Protein 7ASG (pdb70)

Nearest PDB structures (foldseek):
  7asc-assembly1_A  TM=9.743E-01  e=0.000E+00  Homo sapiens
  5nv6-assembly1_A  TM=9.072E-01  e=0.000E+00  Homo sapiens
  5yjh-assembly1_A-2  TM=9.521E-01  e=2.571E-78  Homo sapiens
  2vxp-assembly2_B  TM=9.789E-01  e=1.132E-21  Homo sapiens
  2ltc-assembly1_A  TM=9.480E-01  e=9.499E-22  Homo sapiens

Solvent-accessible surface area: 28457 Å² total; per-residue (Å²): 80,54,93,13,3,5,11,56,8,107,81,54,108,49,61,21,51,39,120,54,105,147,208,56,66,208,111,8,14,59,101,67,28,74,53,48,147,80,33,18,65,35,82,90,139,48,138,83,103,180,23,4,62,30,73,71,126,105,32,31,0,20,72,6,0,28,102,12,37,0,67,27,0,26,118,64,0,59,151,24,157,131,0,73,91,65,2,72,17,140,50,51,14,0,0,0,0,0,8,49,109,7,14,92,84,37,68,77,133,18,91,95,53,13,89,93,72,78,79,99,54,13,38,31,17,0,45,4,0,1,2,48,123,112,2,33,21,112,81,2,140,82,43,50,67,1,62,3,43,44,140,117,21,74,0,24,0,9,62,22,145,73,46,20,12,0,0,9,7,2,11,18,23,56,36,34,22,78,10,87,16,8,0,0,0,12,0,33,113,15,10,56,54,25,107,46,24,0,4,77,12,0,88,108,65,104,37,0,90,46,2,64,64,6,2,66,81,19,39,7,47,100,57,0,86,28,156,38,54,32,0,4,1,0,0,7,30,110,0,4,152,121,32,95,74,152,24,20,100,58,0,46,68,24,107,115,2,6,90,37,0,4,25,4,1,1,8,147,46,2,14,0,7,20,6,12,18,55,64,84,64,26,117,5,62,35,42,49,75,4,83,1,9,22,52,22,102,106,7,12,4,84,66,118,54,14,15,72,68,72,36,36,43,0,72,6,5,0,0,0,27,0,42,57,18,21,30,3,52,4,0,51,4,6,67,60,13,0,37,177,30,101,1,33,45,1,2,77,7,0,105,96,1,66,5,3,118,48,1,48,32,69,75,127,4,0,0,0,0,3,42,50,88,54,24,166,129,49,81,43,93,66,51,75,134,2,84,74,40,11,66,2,2,0,0,94,89,43,35,31,16,150,173,15,136,99,53,28,81,6,68,0,43,30,66,60,142,0,40,0,12,58,40,228,138,34,24,0,0,1,7,0,5,42,46,46,166,40,84,139,2,48,28,2,2,2,0,8,0,49,70,46,1,67,20,21,151,11,22,0,2,74,28,1,126,71,45,141,95,0,65,52,5,27,59,14,2,109,78,16,59,8,21,99,50,0,70,162,170,25,82,30,0,3,1,0,2,9,20,118,0,8,151,60,40,46,114,169,66,95,61,109,25,125,95,62,60,139,38,20,9,42,41,5,62,7,6,4,0,54,84,6,6,0,10,18,14,8,40,89,104,43,132,2,94,3,60,62,29,49,84,0,36,0,6,58,129,149,143,67,5,20,0,10,179,26,72,13,64,69,60,18,42,11,0,74,2,0,0,0,1,0,0,66,64,24,16,128,84,46,115,166

Structure (mmCIF, N/CA/C/O backbone):
data_7ASG
#
_entry.id   7ASG
#
_cell.length_a   78.060
_cell.length_b   98.490
_cell.length_c   207.840
_cell.angle_alpha   90.000
_cell.angle_beta   90.000
_cell.angle_gamma   90.000
#
_symmetry.space_group_name_H-M   'C 2 2 21'
#
loop_
_entity.id
_entity.type
_entity.pdbx_description
1 polymer 'Transforming growth factor-beta-induced protein ig-h3'
2 water water
#
loop_
_atom_site.group_PDB
_atom_site.id
_atom_site.type_symbol
_atom_site.label_atom_id
_atom_site.label_alt_id
_atom_site.label_comp_id
_atom_site.label_asym_id
_atom_site.label_entity_id
_atom_site.label_seq_id
_atom_site.pdbx_PDB_ins_code
_atom_site.Cartn_x
_atom_site.Cartn_y
_atom_site.Cartn_z
_atom_site.occupancy
_atom_site.B_iso_or_equiv
_atom_site.auth_seq_id
_atom_site.auth_comp_id
_atom_site.auth_asym_id
_atom_site.auth_atom_id
_atom_site.pdbx_PDB_model_num
ATOM 1 N N . PRO A 1 2 ? -3.16989 88.12274 25.50905 1.000 77.01652 46 PRO A N 1
ATOM 2 C CA . PRO A 1 2 ? -4.09325 86.98988 25.31137 1.000 78.93851 46 PRO A CA 1
ATOM 3 C C . PRO A 1 2 ? -3.38497 85.69469 24.92225 1.000 78.14292 46 PRO A C 1
ATOM 4 O O . PRO A 1 2 ? -2.57821 85.66829 23.97865 1.000 76.73308 46 PRO A O 1
ATOM 15 N N . ASN A 1 3 ? -3.70905 84.62720 25.65550 1.000 100.11626 47 ASN A N 1
ATOM 16 C CA . ASN A 1 3 ? -3.15484 83.29091 25.43770 1.000 92.80465 47 ASN A CA 1
ATOM 17 C C . ASN A 1 3 ? -1.63157 83.32389 25.61485 1.000 91.81714 47 ASN A C 1
ATOM 18 O O . ASN A 1 3 ? -0.83529 83.06839 24.70542 1.000 82.43073 47 ASN A O 1
ATOM 29 N N . VAL A 1 4 ? -1.30871 83.55013 26.88980 1.000 126.71244 48 VAL A N 1
ATOM 30 C CA . VAL A 1 4 ? -0.08068 84.14976 27.40049 1.000 128.71112 48 VAL A CA 1
ATOM 31 C C . VAL A 1 4 ? 0.66444 83.05871 28.15392 1.000 115.58037 48 VAL A C 1
ATOM 32 O O . VAL A 1 4 ? 0.08375 82.47629 29.07486 1.000 111.07956 48 VAL A O 1
ATOM 45 N N . CYS A 1 5 ? 1.88205 82.68669 27.73799 1.000 108.84375 49 CYS A N 1
ATOM 46 C CA . CYS A 1 5 ? 2.59619 81.66356 28.50864 1.000 96.77550 49 CYS A CA 1
ATOM 47 C C . CYS A 1 5 ? 4.08300 81.99190 28.64984 1.000 89.30337 49 CYS A C 1
ATOM 48 O O . CYS A 1 5 ? 4.66468 82.75823 27.87109 1.000 91.02523 49 CYS A O 1
ATOM 55 N N . ALA A 1 6 ? 4.68828 81.37150 29.66512 1.000 79.39787 50 ALA A N 1
ATOM 56 C CA . ALA A 1 6 ? 6.00590 81.72876 30.17081 1.000 76.94705 50 ALA A CA 1
ATOM 57 C C . ALA A 1 6 ? 7.01471 80.60407 29.94822 1.000 75.44758 50 ALA A C 1
ATOM 58 O O . ALA A 1 6 ? 6.67586 79.41668 29.97501 1.000 73.50541 50 ALA A O 1
ATOM 65 N N . VAL A 1 7 ? 8.26030 81.01450 29.71874 1.000 86.37627 51 VAL A N 1
ATOM 66 C CA . VAL A 1 7 ? 9.41371 80.13874 29.54205 1.000 90.00850 51 VAL A CA 1
ATOM 67 C C . VAL A 1 7 ? 10.41713 80.57349 30.60059 1.000 89.97794 51 VAL A C 1
ATOM 68 O O . VAL A 1 7 ? 10.82483 81.73916 30.60349 1.000 95.07045 51 VAL A O 1
ATOM 81 N N . GLN A 1 8 ? 10.83643 79.63587 31.46928 1.000 80.49432 52 GLN A N 1
ATOM 82 C CA . GLN A 1 8 ? 11.87767 79.90454 32.46294 1.000 79.86935 52 GLN A CA 1
ATOM 83 C C . GLN A 1 8 ? 13.11214 79.08330 32.09497 1.000 83.52910 52 GLN A C 1
ATOM 84 O O . GLN A 1 8 ? 13.11086 77.85522 32.22237 1.000 78.70250 52 GLN A O 1
ATOM 98 N N . LYS A 1 9 ? 14.16593 79.77754 31.67203 1.000 94.80665 53 LYS A N 1
ATOM 99 C CA . LYS A 1 9 ? 15.43728 79.18932 31.26977 1.000 98.75559 53 LYS A CA 1
ATOM 100 C C . LYS A 1 9 ? 16.47123 79.48779 32.35015 1.000 95.24680 53 LYS A C 1
ATOM 101 O O . LYS A 1 9 ? 16.65506 80.64688 32.73411 1.000 98.29257 53 LYS A O 1
ATOM 120 N N . VAL A 1 10 ? 17.13802 78.44836 32.84872 1.000 85.50537 54 VAL A N 1
ATOM 121 C CA . VAL A 1 10 ? 18.36571 78.65499 33.60900 1.000 84.54661 54 VAL A CA 1
ATOM 122 C C . VAL A 1 10 ? 19.38270 79.11837 32.56876 1.000 86.93307 54 VAL A C 1
ATOM 123 O O . VAL A 1 10 ? 19.11754 78.96411 31.38588 1.000 91.63711 54 VAL A O 1
ATOM 136 N N . ILE A 1 11 ? 20.42822 79.85941 32.94474 1.000 84.96461 55 ILE A N 1
ATOM 137 C CA . ILE A 1 11 ? 21.30354 80.42881 31.89808 1.000 92.09777 55 ILE A CA 1
ATOM 138 C C . ILE A 1 11 ? 22.50864 79.50035 31.69292 1.000 97.64993 55 ILE A C 1
ATOM 139 O O . ILE A 1 11 ? 23.06143 78.97797 32.66729 1.000 94.47988 55 ILE A O 1
ATOM 155 N N . GLY A 1 12 ? 22.90884 79.27661 30.41562 1.000 108.86591 56 GLY A N 1
ATOM 156 C CA . GLY A 1 12 ? 24.04592 78.43603 30.03470 1.000 113.83987 56 GLY A CA 1
ATOM 157 C C . GLY A 1 12 ? 23.70534 77.14477 29.29219 1.000 117.31398 56 GLY A C 1
ATOM 158 O O . GLY A 1 12 ? 24.60804 76.53255 28.69887 1.000 114.17092 56 GLY A O 1
ATOM 162 N N . THR A 1 13 ? 22.42064 76.79815 29.19484 1.000 127.64457 57 THR A N 1
ATOM 163 C CA . THR A 1 13 ? 21.83155 75.44279 29.13520 1.000 127.83788 57 THR A CA 1
ATOM 164 C C . THR A 1 13 ? 20.92678 75.31478 27.89208 1.000 122.73334 57 THR A C 1
ATOM 165 O O . THR A 1 13 ? 20.65029 76.31634 27.22855 1.000 123.69937 57 THR A O 1
ATOM 176 N N . ASN A 1 14 ? 20.12310 74.21359 27.88034 1.000 116.52139 58 ASN A N 1
ATOM 177 C CA . ASN A 1 14 ? 18.75750 74.22758 27.30384 1.000 111.22163 58 ASN A CA 1
ATOM 178 C C . ASN A 1 14 ? 17.81446 73.45469 28.24111 1.000 100.87323 58 ASN A C 1
ATOM 179 O O . ASN A 1 14 ? 17.21522 72.44156 27.85572 1.000 103.07671 58 ASN A O 1
ATOM 190 N N . ARG A 1 15 ? 17.69129 73.96971 29.46854 1.000 87.03628 59 ARG A N 1
ATOM 191 C CA . ARG A 1 15 ? 16.85536 73.44509 30.54286 1.000 79.00429 59 ARG A CA 1
ATOM 192 C C . ARG A 1 15 ? 15.80004 74.50909 30.72384 1.000 73.98760 59 ARG A C 1
ATOM 193 O O . ARG A 1 15 ? 16.11981 75.62314 31.15046 1.000 75.71515 59 ARG A O 1
ATOM 214 N N . LYS A 1 16 ? 14.56644 74.17051 30.40444 1.000 71.32596 60 LYS A N 1
ATOM 215 C CA . LYS A 1 16 ? 13.50981 75.15235 30.29120 1.000 71.49235 60 LYS A CA 1
ATOM 216 C C . LYS A 1 16 ? 12.29764 74.59206 30.99952 1.000 69.65983 60 LYS A C 1
ATOM 217 O O . LYS A 1 16 ? 12.08185 73.37808 30.98806 1.000 68.50318 60 LYS A O 1
ATOM 236 N N . TYR A 1 17 ? 11.53692 75.47675 31.63402 1.000 69.69595 61 TYR A N 1
ATOM 237 C CA . TYR A 1 17 ? 10.29559 75.12196 32.30987 1.000 68.39298 61 TYR A CA 1
ATOM 238 C C . TYR A 1 17 ? 9.19685 75.97476 31.69464 1.000 69.20675 61 TYR A C 1
ATOM 239 O O . TYR A 1 17 ? 9.12122 77.19105 31.93072 1.000 70.35597 61 TYR A O 1
ATOM 257 N N . PHE A 1 18 ? 8.37347 75.32228 30.88220 1.000 68.50000 62 PHE A N 1
ATOM 258 C CA . PHE A 1 18 ? 7.25966 75.94530 30.19128 1.000 69.13861 62 PHE A CA 1
ATOM 259 C C . PHE A 1 18 ? 6.03650 75.82599 31.08136 1.000 73.00839 62 PHE A C 1
ATOM 260 O O . PHE A 1 18 ? 5.62980 74.71342 31.43468 1.000 77.44921 62 PHE A O 1
ATOM 277 N N . THR A 1 19 ? 5.47326 76.96889 31.44633 1.000 69.38283 63 THR A N 1
ATOM 278 C CA . THR A 1 19 ? 4.39676 77.04390 32.41441 1.000 69.53657 63 THR A CA 1
ATOM 279 C C . THR A 1 19 ? 3.29113 77.96749 31.92012 1.000 80.26852 63 THR A C 1
ATOM 280 O O . THR A 1 19 ? 3.51115 78.85756 31.09179 1.000 71.85141 63 THR A O 1
ATOM 291 N N . ASN A 1 20 ? 2.09548 77.73786 32.46192 1.000 130.92436 64 ASN A N 1
ATOM 292 C CA . ASN A 1 20 ? 1.13500 78.81378 32.66545 1.000 143.63651 64 ASN A CA 1
ATOM 293 C C . ASN A 1 20 ? 1.85000 79.96394 33.36810 1.000 142.49532 64 ASN A C 1
ATOM 294 O O . ASN A 1 20 ? 2.56911 79.73697 34.33820 1.000 151.73451 64 ASN A O 1
ATOM 305 N N . CYS A 1 21 ? 1.65890 81.19863 32.89594 1.000 101.72404 65 CYS A N 1
ATOM 306 C CA . CYS A 1 21 ? 2.26985 82.34337 33.57971 1.000 94.45721 65 CYS A CA 1
ATOM 307 C C . CYS A 1 21 ? 1.80458 82.39792 35.03765 1.000 103.45087 65 CYS A C 1
ATOM 308 O O . CYS A 1 21 ? 0.60096 82.38449 35.32018 1.000 100.44676 65 CYS A O 1
ATOM 316 N N . LYS A 1 22 ? 2.77065 82.39420 35.95166 1.000 121.37886 66 LYS A N 1
ATOM 317 C CA . LYS A 1 22 ? 2.56588 82.39490 37.39346 1.000 127.06682 66 LYS A CA 1
ATOM 318 C C . LYS A 1 22 ? 2.94327 83.76512 37.94162 1.000 131.06218 66 LYS A C 1
ATOM 319 O O . LYS A 1 22 ? 3.49324 84.60765 37.22056 1.000 131.79396 66 LYS A O 1
ATOM 338 N N . GLN A 1 23 ? 2.63608 83.97937 39.22775 1.000 133.54771 67 GLN A N 1
ATOM 339 C CA . GLN A 1 23 ? 2.93287 85.24470 39.88901 1.000 136.22321 67 GLN A CA 1
ATOM 340 C C . GLN A 1 23 ? 4.17995 85.20495 40.76804 1.000 143.44135 67 GLN A C 1
ATOM 341 O O . GLN A 1 23 ? 4.67469 86.27746 41.14081 1.000 137.68906 67 GLN A O 1
ATOM 355 N N . TRP A 1 24 ? 4.69815 84.01703 41.10685 1.000 163.99975 68 TRP A N 1
ATOM 356 C CA . TRP A 1 24 ? 5.95664 83.88277 41.84010 1.000 170.81670 68 TRP A CA 1
ATOM 357 C C . TRP A 1 24 ? 6.81421 82.82606 41.16376 1.000 164.49753 68 TRP A C 1
ATOM 358 O O . TRP A 1 24 ? 6.41668 81.65660 41.08787 1.000 169.76312 68 TRP A O 1
ATOM 379 N N . TYR A 1 25 ? 7.98654 83.24058 40.69251 1.000 140.65773 69 TYR A N 1
ATOM 380 C CA . TYR A 1 25 ? 8.93999 82.36584 40.03497 1.000 129.30834 69 TYR A CA 1
ATOM 381 C C . TYR A 1 25 ? 10.19007 82.23313 40.88950 1.000 131.33373 69 TYR A C 1
ATOM 382 O O . TYR A 1 25 ? 10.72054 83.23882 41.37970 1.000 134.43998 69 TYR A O 1
ATOM 400 N N . GLN A 1 26 ? 10.63021 80.98853 41.07769 1.000 128.58767 70 GLN A N 1
ATOM 401 C CA . GLN A 1 26 ? 11.92414 80.64474 41.65321 1.000 125.73861 70 GLN A CA 1
ATOM 402 C C . GLN A 1 26 ? 13.03030 81.49470 41.05381 1.000 124.14397 70 GLN A C 1
ATOM 403 O O . GLN A 1 26 ? 13.20528 81.53367 39.83300 1.000 124.34070 70 GLN A O 1
ATOM 417 N N . ARG A 1 27 ? 13.76225 82.20248 41.91187 1.000 117.96149 71 ARG A N 1
ATOM 418 C CA . ARG A 1 27 ? 14.83010 83.05795 41.40932 1.000 113.60586 71 ARG A CA 1
ATOM 419 C C . ARG A 1 27 ? 15.96197 82.22230 40.82274 1.000 109.63817 71 ARG A C 1
ATOM 420 O O . ARG A 1 27 ? 16.48019 82.53678 39.74380 1.000 104.40047 71 ARG A O 1
ATOM 441 N N . LYS A 1 28 ? 16.32491 81.13796 41.50392 1.000 108.77880 72 LYS A N 1
ATOM 442 C CA . LYS A 1 28 ? 17.42057 80.25158 41.13984 1.000 99.57081 72 LYS A CA 1
ATOM 443 C C . LYS A 1 28 ? 16.87454 78.83976 41.03224 1.000 86.16245 72 LYS A C 1
ATOM 444 O O . LYS A 1 28 ? 16.05668 78.44461 41.86214 1.000 82.55790 72 LYS A O 1
ATOM 463 N N . ILE A 1 29 ? 17.33999 78.06667 40.04872 1.000 80.09029 73 ILE A N 1
ATOM 464 C CA . ILE A 1 29 ? 16.97707 76.64865 39.92268 1.000 74.28120 73 ILE A CA 1
ATOM 465 C C . ILE A 1 29 ? 18.25763 75.84394 40.08712 1.000 73.76853 73 ILE A C 1
ATOM 466 O O . ILE A 1 29 ? 19.14260 75.89448 39.22316 1.000 76.53621 73 ILE A O 1
ATOM 482 N N . CYS A 1 30 ? 18.32971 75.06349 41.16949 1.000 73.47926 74 CYS A N 1
ATOM 483 C CA . CYS A 1 30 ? 19.52528 74.32048 41.54954 1.000 71.34489 74 CYS A CA 1
ATOM 484 C C . CYS A 1 30 ? 20.72978 75.25724 41.62360 1.000 73.20137 74 CYS A C 1
ATOM 485 O O . CYS A 1 30 ? 21.80761 74.97151 41.09279 1.000 73.93324 74 CYS A O 1
ATOM 492 N N . GLY A 1 31 ? 20.51964 76.41067 42.26918 1.000 78.03090 75 GLY A N 1
ATOM 493 C CA . GLY A 1 31 ? 21.58055 77.37797 42.49669 1.000 78.91882 75 GLY A CA 1
ATOM 494 C C . GLY A 1 31 ? 22.05625 78.12881 41.27453 1.000 79.56173 75 GLY A C 1
ATOM 495 O O . GLY A 1 31 ? 23.09834 78.78718 41.35016 1.000 80.57975 75 GLY A O 1
ATOM 499 N N . LYS A 1 32 ? 21.33178 78.05288 40.15370 1.000 77.02300 76 LYS A N 1
ATOM 500 C CA . LYS A 1 32 ? 21.70240 78.72044 38.91033 1.000 78.52740 76 LYS A CA 1
ATOM 501 C C . LYS A 1 32 ? 20.59313 79.69251 38.54335 1.000 78.91190 76 LYS A C 1
ATOM 502 O O . LYS A 1 32 ? 19.42642 79.30847 38.47334 1.000 77.32061 76 LYS A O 1
ATOM 521 N N . SER A 1 33 ? 20.94674 80.95361 38.34733 1.000 81.34102 77 SER A N 1
ATOM 522 C CA . SER A 1 33 ? 19.92309 81.96876 38.16700 1.000 82.66650 77 SER A CA 1
ATOM 523 C C . SER A 1 33 ? 19.26409 81.80154 36.80863 1.000 81.56401 77 SER A C 1
ATOM 524 O O . SER A 1 33 ? 19.84895 81.23996 35.87572 1.000 81.55800 77 SER A O 1
ATOM 532 N N . THR A 1 34 ? 18.03159 82.29639 36.72035 1.000 81.39230 78 THR A N 1
ATOM 533 C CA . THR A 1 34 ? 17.17025 82.09861 35.56641 1.000 80.76706 78 THR A CA 1
ATOM 534 C C . THR A 1 34 ? 16.80990 83.41775 34.90489 1.000 84.20990 78 THR A C 1
ATOM 535 O O . THR A 1 34 ? 16.85400 84.48952 35.51472 1.000 86.17344 78 THR A O 1
ATOM 546 N N . VAL A 1 35 ? 16.43579 83.30242 33.63831 1.000 89.41995 79 VAL A N 1
ATOM 547 C CA . VAL A 1 35 ? 15.81397 84.36536 32.86741 1.000 94.98166 79 VAL A CA 1
ATOM 548 C C . VAL A 1 35 ? 14.44243 83.84652 32.46250 1.000 95.09742 79 VAL A C 1
ATOM 549 O O . VAL A 1 35 ? 14.27500 82.65091 32.19186 1.000 97.80395 79 VAL A O 1
ATOM 562 N N . ILE A 1 36 ? 13.47618 84.75420 32.39818 1.000 87.18349 80 ILE A N 1
ATOM 563 C CA . ILE A 1 36 ? 12.10888 84.41313 32.05895 1.000 83.28839 80 ILE A CA 1
ATOM 564 C C . ILE A 1 36 ? 11.77448 85.11520 30.74765 1.000 85.27603 80 ILE A C 1
ATOM 565 O O . ILE A 1 36 ? 12.18172 86.25245 30.50269 1.000 88.10875 80 ILE A O 1
ATOM 581 N N . SER A 1 37 ? 10.95960 84.42584 29.94019 1.000 90.48221 81 SER A N 1
ATOM 582 C CA . SER A 1 37 ? 10.69382 84.70429 28.54845 1.000 92.25463 81 SER A CA 1
ATOM 583 C C . SER A 1 37 ? 9.20522 84.48092 28.36607 1.000 84.34084 81 SER A C 1
ATOM 584 O O . SER A 1 37 ? 8.53973 83.96447 29.27033 1.000 82.30704 81 SER A O 1
ATOM 592 N N . TYR A 1 38 ? 8.66872 84.88651 27.21179 1.000 86.11859 82 TYR A N 1
ATOM 593 C CA . TYR A 1 38 ? 7.24653 84.71623 26.93597 1.000 87.06202 82 TYR A CA 1
ATOM 594 C C . TYR A 1 38 ? 7.03626 84.15961 25.53844 1.000 93.31167 82 TYR A C 1
ATOM 595 O O . TYR A 1 38 ? 7.67029 84.59757 24.57343 1.000 95.75501 82 TYR A O 1
ATOM 613 N N . GLU A 1 39 ? 6.18519 83.14403 25.47383 1.000 100.64557 83 GLU A N 1
ATOM 614 C CA . GLU A 1 39 ? 5.80136 82.40393 24.28803 1.000 100.22513 83 GLU A CA 1
ATOM 615 C C . GLU A 1 39 ? 4.29284 82.48117 24.25188 1.000 96.94984 83 GLU A C 1
ATOM 616 O O . GLU A 1 39 ? 3.68097 82.82776 25.26709 1.000 95.07465 83 GLU A O 1
ATOM 628 N N . CYS A 1 40 ? 3.68592 82.11562 23.11374 1.000 93.41000 84 CYS A N 1
ATOM 629 C CA . CYS A 1 40 ? 2.24306 81.91429 23.13602 1.000 90.63185 84 CYS A CA 1
ATOM 630 C C . CYS A 1 40 ? 1.94485 80.47663 23.52678 1.000 86.87501 84 CYS A C 1
ATOM 631 O O . CYS A 1 40 ? 2.63938 79.53361 23.12627 1.000 96.49744 84 CYS A O 1
ATOM 638 N N . CYS A 1 41 ? 0.85739 80.33396 24.26728 1.000 85.59591 85 CYS A N 1
ATOM 639 C CA . CYS A 1 41 ? 0.45944 79.07986 24.84401 1.000 84.22029 85 CYS A CA 1
ATOM 640 C C . CYS A 1 41 ? 0.14174 78.04597 23.77345 1.000 83.11384 85 CYS A C 1
ATOM 641 O O . CYS A 1 41 ? -0.06066 78.39805 22.60806 1.000 78.75124 85 CYS A O 1
ATOM 648 N N . PRO A 1 42 ? 0.06815 76.73800 24.17344 1.000 95.12514 86 PRO A N 1
ATOM 649 C CA . PRO A 1 42 ? -0.26594 75.67166 23.21649 1.000 97.88596 86 PRO A CA 1
ATOM 650 C C . PRO A 1 42 ? -1.51147 75.87854 22.37510 1.000 92.28236 86 PRO A C 1
ATOM 651 O O . PRO A 1 42 ? -2.63139 75.79353 22.88561 1.000 98.15454 86 PRO A O 1
ATOM 662 N N . GLY A 1 43 ? -1.31426 76.14463 21.08875 1.000 76.11631 87 GLY A N 1
ATOM 663 C CA . GLY A 1 43 ? -2.40371 76.21655 20.14420 1.000 76.03142 87 GLY A CA 1
ATOM 664 C C . GLY A 1 43 ? -2.89008 77.60425 19.75981 1.000 78.13275 87 GLY A C 1
ATOM 665 O O . GLY A 1 43 ? -3.97765 77.71089 19.16607 1.000 79.00185 87 GLY A O 1
ATOM 669 N N . TYR A 1 44 ? -2.08470 78.65557 19.97806 1.000 79.26808 88 TYR A N 1
ATOM 670 C CA . TYR A 1 44 ? -2.45062 80.03592 19.65550 1.000 81.65515 88 TYR A CA 1
ATOM 671 C C . TYR A 1 44 ? -1.25944 80.72879 19.00078 1.000 83.57278 88 TYR A C 1
ATOM 672 O O . TYR A 1 44 ? -0.10577 80.43154 19.34118 1.000 82.80705 88 TYR A O 1
ATOM 690 N N . GLU A 1 45 ? -1.54872 81.63859 18.04033 1.000 98.41263 89 GLU A N 1
ATOM 691 C CA . GLU A 1 45 ? -0.51710 82.34931 17.28122 1.000 105.86176 89 GLU A CA 1
ATOM 692 C C . GLU A 1 45 ? -0.78329 83.84827 17.18529 1.000 110.12122 89 GLU A C 1
ATOM 693 O O . GLU A 1 45 ? -1.92997 84.30333 17.18342 1.000 113.40806 89 GLU A O 1
ATOM 705 N N . LYS A 1 46 ? 0.31572 84.60465 17.19992 1.000 107.75491 90 LYS A N 1
ATOM 706 C CA . LYS A 1 46 ? 0.27541 86.05700 17.10565 1.000 109.29968 90 LYS A CA 1
ATOM 707 C C . LYS A 1 46 ? -0.21047 86.46567 15.72234 1.000 114.10736 90 LYS A C 1
ATOM 708 O O . LYS A 1 46 ? 0.06316 85.79385 14.72866 1.000 110.77878 90 LYS A O 1
ATOM 727 N N . VAL A 1 47 ? -0.94539 87.57263 15.66638 1.000 127.34933 91 VAL A N 1
ATOM 728 C CA . VAL A 1 47 ? -1.25135 88.26018 14.41568 1.000 135.42768 91 VAL A CA 1
ATOM 729 C C . VAL A 1 47 ? -0.61115 89.62428 14.48510 1.000 137.40493 91 VAL A C 1
ATOM 730 O O . VAL A 1 47 ? -0.72513 90.30342 15.51529 1.000 139.29963 91 VAL A O 1
ATOM 743 N N . PRO A 1 48 ? 0.08450 90.10195 13.43167 1.000 134.50390 92 PRO A N 1
ATOM 744 C CA . PRO A 1 48 ? 0.69052 91.43505 13.51201 1.000 135.81570 92 PRO A CA 1
ATOM 745 C C . PRO A 1 48 ? -0.33277 92.54693 13.69759 1.000 136.12024 92 PRO A C 1
ATOM 746 O O . PRO A 1 48 ? -1.34760 92.61050 12.99279 1.000 136.19019 92 PRO A O 1
ATOM 757 N N . GLY A 1 49 ? -0.04954 93.42313 14.66855 1.000 134.32785 93 GLY A N 1
ATOM 758 C CA . GLY A 1 49 ? -0.88827 94.56010 14.96068 1.000 136.45575 93 GLY A CA 1
ATOM 759 C C . GLY A 1 49 ? -1.82859 94.37527 16.12162 1.000 131.35963 93 GLY A C 1
ATOM 760 O O . GLY A 1 49 ? -2.47099 95.35601 16.52903 1.000 137.03834 93 GLY A O 1
ATOM 764 N N . GLU A 1 50 ? -1.95743 93.15361 16.63413 1.000 118.11938 94 GLU A N 1
ATOM 765 C CA . GLU A 1 50 ? -2.64640 92.90471 17.88930 1.000 112.80206 94 GLU A CA 1
ATOM 766 C C . GLU A 1 50 ? -1.63768 92.26270 18.81318 1.000 115.66564 94 GLU A C 1
ATOM 767 O O . GLU A 1 50 ? -0.75211 91.52864 18.36225 1.000 110.51728 94 GLU A O 1
ATOM 779 N N . LYS A 1 51 ? -1.78540 92.53140 20.10276 1.000 109.08913 95 LYS A N 1
ATOM 780 C CA . LYS A 1 51 ? -0.84107 91.99906 21.06650 1.000 113.72278 95 LYS A CA 1
ATOM 781 C C . LYS A 1 51 ? -1.39547 90.71411 21.67598 1.000 111.08393 95 LYS A C 1
ATOM 782 O O . LYS A 1 51 ? -2.60741 90.49585 21.73692 1.000 109.75043 95 LYS A O 1
ATOM 801 N N . GLY A 1 52 ? -0.49221 89.95818 22.26661 1.000 111.62917 96 GLY A N 1
ATOM 802 C CA . GLY A 1 52 ? -0.80481 88.63433 22.68720 1.000 108.94946 96 GLY A CA 1
ATOM 803 C C . GLY A 1 52 ? -0.88741 87.78930 21.44415 1.000 105.84239 96 GLY A C 1
ATOM 804 O O . GLY A 1 52 ? -0.22645 88.02118 20.42426 1.000 107.36647 96 GLY A O 1
ATOM 808 N N . CYS A 1 53 ? -1.55896 86.62954 21.59575 1.000 97.95750 97 CYS A N 1
ATOM 809 C CA . CYS A 1 53 ? -1.75559 85.66989 20.48611 1.000 95.48518 97 CYS A CA 1
ATOM 810 C C . CYS A 1 53 ? -3.21657 85.37374 20.36259 1.000 95.47977 97 CYS A C 1
ATOM 811 O O . CYS A 1 53 ? -3.71211 84.26908 20.73913 1.000 94.92207 97 CYS A O 1
ATOM 818 N N . PRO A 1 54 ? -4.02108 86.27663 19.78870 1.000 95.00521 98 PRO A N 1
ATOM 819 C CA . PRO A 1 54 ? -5.45963 86.16183 19.80096 1.000 94.69646 98 PRO A CA 1
ATOM 820 C C . PRO A 1 54 ? -5.99747 85.06675 18.89824 1.000 92.15628 98 PRO A C 1
ATOM 821 O O . PRO A 1 54 ? -7.12714 84.62441 19.11319 1.000 91.39012 98 PRO A O 1
ATOM 832 N N . ALA A 1 55 ? -5.21934 84.61275 17.91373 1.000 90.50397 99 ALA A N 1
ATOM 833 C CA . ALA A 1 55 ? -5.68346 83.63601 16.93474 1.000 88.56763 99 ALA A CA 1
ATOM 834 C C . ALA A 1 55 ? -5.45911 82.22023 17.44747 1.000 82.44897 99 ALA A C 1
ATOM 835 O O . ALA A 1 55 ? -4.32384 81.84508 17.75501 1.000 77.67791 99 ALA A O 1
ATOM 842 N N . ALA A 1 56 ? -6.53232 81.43587 17.52671 1.000 84.71614 100 ALA A N 1
ATOM 843 C CA . ALA A 1 56 ? -6.40259 80.00602 17.76665 1.000 81.87240 100 ALA A CA 1
ATOM 844 C C . ALA A 1 56 ? -6.01491 79.29714 16.47666 1.000 75.66377 100 ALA A C 1
ATOM 845 O O . ALA A 1 56 ? -6.41320 79.70107 15.38329 1.000 77.05650 100 ALA A O 1
ATOM 852 N N . LEU A 1 57 ? -5.22163 78.24241 16.61101 1.000 70.55966 101 LEU A N 1
ATOM 853 C CA . LEU A 1 57 ? -4.86939 77.38681 15.49310 1.000 65.89032 101 LEU A CA 1
ATOM 854 C C . LEU A 1 57 ? -5.83679 76.21525 15.42726 1.000 59.69162 101 LEU A C 1
ATOM 855 O O . LEU A 1 57 ? -6.36863 75.79839 16.46030 1.000 57.56847 101 LEU A O 1
ATOM 871 N N . PRO A 1 58 ? -6.07536 75.64377 14.24341 1.000 55.61083 102 PRO A N 1
ATOM 872 C CA . PRO A 1 58 ? -6.96974 74.49181 14.16765 1.000 51.98071 102 PRO A CA 1
ATOM 873 C C . PRO A 1 58 ? -6.34880 73.29164 14.82401 1.000 47.09705 102 PRO A C 1
ATOM 874 O O . PRO A 1 58 ? -5.12551 73.18324 14.94704 1.000 51.25504 102 PRO A O 1
ATOM 885 N N . LEU A 1 59 ? -7.21428 72.38963 15.27062 1.000 42.78858 103 LEU A N 1
ATOM 886 C CA . LEU A 1 59 ? -6.73049 71.10049 15.72569 1.000 46.05140 103 LEU A CA 1
ATOM 887 C C . LEU A 1 59 ? -6.33255 70.24761 14.53696 1.000 44.41975 103 LEU A C 1
ATOM 888 O O . LEU A 1 59 ? -6.87872 70.38741 13.44854 1.000 44.79847 103 LEU A O 1
ATOM 904 N N . SER A 1 60 ? -5.42379 69.31302 14.78178 1.000 41.18342 104 SER A N 1
ATOM 905 C CA . SER A 1 60 ? -5.10865 68.27125 13.82570 1.000 39.98169 104 SER A CA 1
ATOM 906 C C . SER A 1 60 ? -4.99157 66.95504 14.57568 1.000 36.37151 104 SER A C 1
ATOM 907 O O . SER A 1 60 ? -5.04183 66.91077 15.80546 1.000 37.97157 104 SER A O 1
ATOM 915 N N . ASN A 1 61 ? -4.85216 65.87433 13.81893 1.000 38.57900 105 ASN A N 1
ATOM 916 C CA . ASN A 1 61 ? -4.76627 64.54368 14.38568 1.000 41.72649 105 ASN A CA 1
ATOM 917 C C . ASN A 1 61 ? -3.45099 64.39344 15.15184 1.000 41.47354 105 ASN A C 1
ATOM 918 O O . ASN A 1 61 ? -2.59655 65.28449 15.15699 1.000 41.55763 105 ASN A O 1
ATOM 929 N N . LEU A 1 62 ? -3.30127 63.24562 15.81281 1.000 37.35083 106 LEU A N 1
ATOM 930 C CA . LEU A 1 62 ? -2.18022 63.06573 16.73538 1.000 37.77075 106 LEU A CA 1
ATOM 931 C C . LEU A 1 62 ? -0.84329 63.10124 15.99549 1.000 37.50312 106 LEU A C 1
ATOM 932 O O . LEU A 1 62 ? 0.12739 63.67662 16.4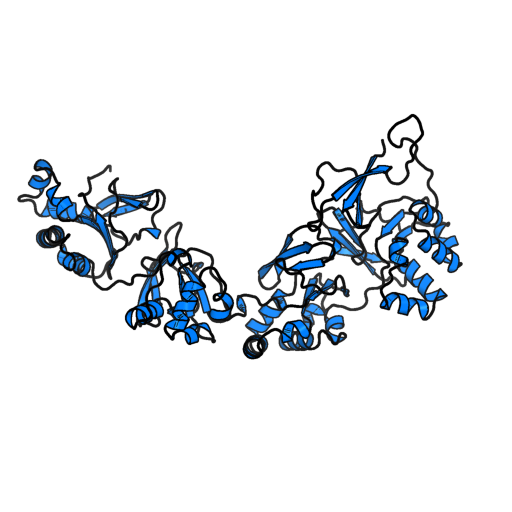9162 1.000 38.73087 106 LEU A O 1
ATOM 948 N N . TYR A 1 63 ? -0.77655 62.50218 14.80661 1.000 41.09074 107 TYR A N 1
ATOM 949 C CA . TYR A 1 63 ? 0.47117 62.52944 14.03398 1.000 38.92280 107 TYR A CA 1
ATOM 950 C C . TYR A 1 63 ? 0.86604 63.95948 13.70258 1.000 38.24267 107 TYR A C 1
ATOM 951 O O . TYR A 1 63 ? 2.02895 64.35451 13.85412 1.000 37.12231 107 TYR A O 1
ATOM 969 N N . GLU A 1 64 ? -0.08391 64.74018 13.21954 1.000 39.89385 108 GLU A N 1
ATOM 970 C CA . GLU A 1 64 ? 0.21008 66.10038 12.81515 1.000 47.73436 108 GLU A CA 1
ATOM 971 C C . GLU A 1 64 ? 0.56748 66.95905 14.00089 1.000 47.14085 108 GLU A C 1
ATOM 972 O O . GLU A 1 64 ? 1.39211 67.87768 13.86273 1.000 43.99639 108 GLU A O 1
ATOM 984 N N . THR A 1 65 ? -0.06172 66.68758 15.16495 1.000 43.18150 109 THR A N 1
ATOM 985 C CA . THR A 1 65 ? 0.21104 67.48479 16.35422 1.000 41.07522 109 THR A CA 1
ATOM 986 C C . THR A 1 65 ? 1.64466 67.27285 16.83292 1.000 38.01647 109 THR A C 1
ATOM 987 O O . THR A 1 65 ? 2.23036 68.17884 17.44071 1.000 39.55382 109 THR A O 1
ATOM 998 N N . LEU A 1 66 ? 2.22233 66.09052 16.58767 1.000 36.05157 110 LEU A N 1
ATOM 999 C CA . LEU A 1 66 ? 3.62390 65.88262 16.92669 1.000 39.40043 110 LEU A CA 1
ATOM 1000 C C . LEU A 1 66 ? 4.49853 66.90150 16.20893 1.000 40.14961 110 LEU A C 1
ATOM 1001 O O . LEU A 1 66 ? 5.38852 67.49354 16.82294 1.000 35.86781 110 LEU A O 1
ATOM 1017 N N . GLY A 1 67 ? 4.17396 67.17689 14.93974 1.000 40.09767 111 GLY A N 1
ATOM 1018 C CA . GLY A 1 67 ? 4.87705 68.22174 14.22029 1.000 40.94934 111 GLY A CA 1
ATOM 1019 C C . GLY A 1 67 ? 4.63541 69.59971 14.79123 1.000 42.84155 111 GLY A C 1
ATOM 1020 O O . GLY A 1 67 ? 5.53765 70.43466 14.81939 1.000 47.60915 111 GLY A O 1
ATOM 1024 N N . VAL A 1 68 ? 3.41699 69.87248 15.24699 1.000 43.50022 112 VAL A N 1
ATOM 1025 C CA . VAL A 1 68 ? 3.12187 71.19695 15.78863 1.000 40.91512 112 VAL A CA 1
ATOM 1026 C C . VAL A 1 68 ? 3.95249 71.46221 17.03650 1.000 40.33974 112 VAL A C 1
ATOM 1027 O O . VAL A 1 68 ? 4.42035 72.58797 17.24731 1.000 44.59877 112 VAL A O 1
ATOM 1040 N N . VAL A 1 69 ? 4.15940 70.43811 17.87686 1.000 41.36148 113 VAL A N 1
ATOM 1041 C CA . VAL A 1 69 ? 4.98952 70.60613 19.07477 1.000 42.43693 113 VAL A CA 1
ATOM 1042 C C . VAL A 1 69 ? 6.47905 70.40454 18.80829 1.000 43.33584 113 VAL A C 1
ATOM 1043 O O . VAL A 1 69 ? 7.28265 70.48176 19.75388 1.000 40.02489 113 VAL A O 1
ATOM 1056 N N . GLY A 1 70 ? 6.88296 70.16271 17.56200 1.000 43.93782 114 GLY A N 1
ATOM 1057 C CA . GLY A 1 70 ? 8.30627 70.04380 17.26987 1.000 39.68461 114 GLY A CA 1
ATOM 1058 C C . GLY A 1 70 ? 8.92069 68.68738 17.54738 1.000 39.49164 114 GLY A C 1
ATOM 1059 O O . GLY A 1 70 ? 10.15836 68.55718 17.52439 1.000 43.07501 114 GLY A O 1
ATOM 1063 N N . SER A 1 71 ? 8.09755 67.67054 17.79728 1.000 38.59370 115 SER A N 1
ATOM 1064 C CA . SER A 1 71 ? 8.55706 66.29932 18.02058 1.000 38.27529 115 SER A CA 1
ATOM 1065 C C . SER A 1 71 ? 8.75331 65.58315 16.67254 1.000 37.81413 115 SER A C 1
ATOM 1066 O O . SER A 1 71 ? 8.13426 64.57712 16.35828 1.000 38.78106 115 SER A O 1
ATOM 1074 N N . THR A 1 72 ? 9.68097 66.10932 15.88167 1.000 37.20710 116 THR A N 1
ATOM 1075 C CA . THR A 1 72 ? 9.76493 65.67203 14.48343 1.000 38.96705 116 THR A CA 1
ATOM 1076 C C . THR A 1 72 ? 10.49439 64.34551 14.34258 1.000 36.27468 116 THR A C 1
ATOM 1077 O O . THR A 1 72 ? 10.20690 63.59087 13.41750 1.000 35.90832 116 THR A O 1
ATOM 1088 N N . THR A 1 73 ? 11.39008 63.99691 15.26962 1.000 34.82471 117 THR A N 1
ATOM 1089 C CA . THR A 1 73 ? 11.95798 62.64987 15.21915 1.000 35.58607 117 THR A CA 1
ATOM 1090 C C . THR A 1 73 ? 10.90311 61.59870 15.54477 1.000 37.87707 117 THR A C 1
ATOM 1091 O O . THR A 1 73 ? 10.94791 60.47954 15.01244 1.000 38.58026 117 THR A O 1
ATOM 1102 N N . THR A 1 74 ? 9.99966 61.90473 16.48113 1.000 40.20206 118 THR A N 1
ATOM 1103 C CA . THR A 1 74 ? 8.88622 60.99940 16.74483 1.000 36.39292 118 THR A CA 1
ATOM 1104 C C . THR A 1 74 ? 8.07108 60.76449 15.48736 1.000 32.59104 118 THR A C 1
ATOM 1105 O O . THR A 1 74 ? 7.72934 59.62062 15.19052 1.000 35.23919 118 THR A O 1
ATOM 1116 N N . GLN A 1 75 ? 7.76746 61.83210 14.73019 1.000 34.51284 119 GLN A N 1
ATOM 1117 C CA . GLN A 1 75 ? 7.07273 61.70250 13.44726 1.000 38.05012 119 GLN A CA 1
ATOM 1118 C C . GLN A 1 75 ? 7.84159 60.83456 12.46441 1.000 37.59299 119 GLN A C 1
ATOM 1119 O O . GLN A 1 75 ? 7.26963 59.95531 11.81255 1.000 40.67063 119 GLN A O 1
ATOM 1133 N N . LEU A 1 76 ? 9.13451 61.12749 12.29772 1.000 39.02290 120 LEU A N 1
ATOM 1134 C CA . LEU A 1 76 ? 9.98358 60.38727 11.36454 1.000 35.03088 120 LEU A CA 1
ATOM 1135 C C . LEU A 1 76 ? 9.94989 58.89997 11.67783 1.000 36.15623 120 LEU A C 1
ATOM 1136 O O . LEU A 1 76 ? 9.79467 58.05454 10.78297 1.000 36.63631 120 LEU A O 1
ATOM 1152 N N . TYR A 1 77 ? 10.07866 58.56044 12.95376 1.000 32.55356 121 TYR A N 1
ATOM 1153 C CA . TYR A 1 77 ? 10.09018 57.15740 13.32809 1.000 32.75349 121 TYR A CA 1
ATOM 1154 C C . TYR A 1 77 ? 8.69822 56.55868 13.20852 1.000 35.43558 121 TYR A C 1
ATOM 1155 O O . TYR A 1 77 ? 8.56492 55.39940 12.81293 1.000 38.70926 121 TYR A O 1
ATOM 1173 N N . THR A 1 78 ? 7.65599 57.33278 13.49667 1.000 37.00720 122 THR A N 1
ATOM 1174 C CA . THR A 1 78 ? 6.29458 56.83771 13.29125 1.000 36.11576 122 THR A CA 1
ATOM 1175 C C . THR A 1 78 ? 6.07248 56.49735 11.82460 1.000 37.68128 122 THR A C 1
ATOM 1176 O O . THR A 1 78 ? 5.59218 55.41016 11.49805 1.000 42.27179 122 THR A O 1
ATOM 1187 N N . ASP A 1 79 ? 6.47185 57.39482 10.92495 1.000 39.24346 123 ASP A N 1
ATOM 1188 C CA . ASP A 1 79 ? 6.31444 57.14884 9.49507 1.000 41.18954 123 ASP A CA 1
ATOM 1189 C C . ASP A 1 79 ? 7.10954 55.93881 9.05103 1.000 39.59932 123 ASP A C 1
ATOM 1190 O O . ASP A 1 79 ? 6.68687 55.19537 8.16980 1.000 40.87866 123 ASP A O 1
ATOM 1199 N N . ARG A 1 80 ? 8.28698 55.74628 9.64121 1.000 39.88431 124 ARG A N 1
ATOM 1200 C CA . ARG A 1 80 ? 9.09852 54.58432 9.32146 1.000 40.04298 124 ARG A CA 1
ATOM 1201 C C . ARG A 1 80 ? 8.35049 53.28293 9.59552 1.000 41.80404 124 ARG A C 1
ATOM 1202 O O . ARG A 1 80 ? 8.58706 52.30084 8.88319 1.000 47.53337 124 ARG A O 1
ATOM 1223 N N . THR A 1 81 ? 7.63217 53.18008 10.72378 1.000 41.74924 125 THR A N 1
ATOM 1224 C CA . THR A 1 81 ? 7.00333 51.89654 11.04230 1.000 43.78795 125 THR A CA 1
ATOM 1225 C C . THR A 1 81 ? 5.98820 51.44995 9.99616 1.000 50.09042 125 THR A C 1
ATOM 1226 O O . THR A 1 81 ? 5.70467 50.25103 9.92928 1.000 48.06877 125 THR A O 1
ATOM 1237 N N . GLU A 1 82 ? 5.40870 52.38438 9.23061 1.000 63.84306 126 GLU A N 1
ATOM 1238 C CA . GLU A 1 82 ? 4.39887 52.10019 8.20236 1.000 79.54362 126 GLU A CA 1
ATOM 1239 C C . GLU A 1 82 ? 3.17330 51.37072 8.75855 1.000 79.48079 126 GLU A C 1
ATOM 1240 O O . GLU A 1 82 ? 2.48287 50.65938 8.01982 1.000 81.67383 126 GLU A O 1
ATOM 1252 N N . LYS A 1 83 ? 2.87848 51.56171 10.04374 1.000 71.34961 127 LYS A N 1
ATOM 1253 C CA . LYS A 1 83 ? 1.76371 50.89394 10.70299 1.000 69.51723 127 LYS A CA 1
ATOM 1254 C C . LYS A 1 83 ? 1.06427 51.91219 11.59742 1.000 62.22455 127 LYS A C 1
ATOM 1255 O O . LYS A 1 83 ? -0.16911 51.99989 11.62522 1.000 64.71000 127 LYS A O 1
ATOM 1274 N N . LEU A 1 84 ? 1.85076 52.65839 12.36485 1.000 46.86037 128 LEU A N 1
ATOM 1275 C CA . LEU A 1 84 ? 1.31001 53.50387 13.40941 1.000 46.15199 128 LEU A CA 1
ATOM 1276 C C . LEU A 1 84 ? 0.77023 54.83335 12.90025 1.000 41.04330 128 LEU A C 1
ATOM 1277 O O . LEU A 1 84 ? -0.10011 55.41139 13.55442 1.000 39.39531 128 LEU A O 1
ATOM 1293 N N . ARG A 1 85 ? 1.25867 55.33723 11.78021 1.000 38.82090 129 ARG A N 1
ATOM 1294 C CA . ARG A 1 85 ? 0.73590 56.63869 11.34053 1.000 41.49621 129 ARG A CA 1
ATOM 1295 C C . ARG A 1 85 ? -0.73385 56.54147 10.97146 1.000 43.57262 129 ARG A C 1
ATOM 1296 O O . ARG A 1 85 ? -1.50139 57.44775 11.38488 1.000 42.35477 129 ARG A O 1
ATOM 1317 N N . PRO A 1 86 ? -1.22252 55.56045 10.20037 1.000 37.78147 130 PRO A N 1
ATOM 1318 C CA . PRO A 1 86 ? -2.67935 55.44296 9.99645 1.000 42.22798 130 PRO A CA 1
ATOM 1319 C C . PRO A 1 86 ? -3.47076 55.34833 11.30210 1.000 43.48624 130 PRO A C 1
ATOM 1320 O O . PRO A 1 86 ? -4.54769 55.94485 11.36804 1.000 43.87462 130 PRO A O 1
ATOM 1331 N N . GLU A 1 87 ? -2.93984 54.70384 12.35263 1.000 42.23725 131 GLU A N 1
ATOM 1332 C CA . GLU A 1 87 ? -3.67502 54.64783 13.61524 1.000 46.59100 131 GLU A CA 1
ATOM 1333 C C . GLU A 1 87 ? -3.74955 56.02797 14.27187 1.000 42.75795 131 GLU A C 1
ATOM 1334 O O . GLU A 1 87 ? -4.81786 56.42589 14.76318 1.000 44.78998 131 GLU A O 1
ATOM 1346 N N . MET A 1 88 ? -2.66063 56.80046 14.22095 1.000 35.33130 132 MET A N 1
ATOM 1347 C CA . MET A 1 88 ? -2.65159 58.14231 14.80271 1.000 37.00704 132 MET A CA 1
ATOM 1348 C C . MET A 1 88 ? -3.48578 59.15114 14.02554 1.000 38.97583 132 MET A C 1
ATOM 1349 O O . MET A 1 88 ? -3.78515 60.23112 14.55996 1.000 39.73139 132 MET A O 1
ATOM 1363 N N . GLU A 1 89 ? -3.79131 58.87021 12.76688 1.000 38.84802 133 GLU A N 1
ATOM 1364 C CA . GLU A 1 89 ? -4.65826 59.71952 11.95312 1.000 43.32326 133 GLU A CA 1
ATOM 1365 C C . GLU A 1 89 ? -6.11764 59.26883 11.96300 1.000 39.79030 133 GLU A C 1
ATOM 1366 O O . GLU A 1 89 ? -6.96402 59.95362 11.38527 1.000 41.84671 133 GLU A O 1
ATOM 1378 N N . GLY A 1 90 ? -6.41978 58.14541 12.60272 1.000 37.11444 134 GLY A N 1
ATOM 1379 C CA . GLY A 1 90 ? -7.66969 57.46258 12.43189 1.000 42.24772 134 GLY A CA 1
ATOM 1380 C C . GLY A 1 90 ? -8.54768 57.56062 13.66237 1.000 42.60371 134 GLY A C 1
ATOM 1381 O O . GLY A 1 90 ? -8.20708 58.24161 14.65602 1.000 40.70241 134 GLY A O 1
ATOM 1385 N N . PRO A 1 91 ? -9.69665 56.86481 13.61069 1.000 37.87811 135 PRO A N 1
ATOM 1386 C CA . PRO A 1 91 ? -10.60968 56.82160 14.76061 1.000 36.37219 135 PRO A CA 1
ATOM 1387 C C . PRO A 1 91 ? -9.93217 56.37241 16.04206 1.000 38.75097 135 PRO A C 1
ATOM 1388 O O . PRO A 1 91 ? -9.09106 55.47810 16.02925 1.000 41.84445 135 PRO A O 1
ATOM 1399 N N . GLY A 1 92 ? -10.33744 56.97760 17.14177 1.000 39.61646 136 GLY A N 1
ATOM 1400 C CA . GLY A 1 92 ? -9.90813 56.58041 18.45916 1.000 41.96252 136 GLY A CA 1
ATOM 1401 C C . GLY A 1 92 ? -9.70970 57.77944 19.36556 1.000 41.80292 136 GLY A C 1
ATOM 1402 O O . GLY A 1 92 ? -10.08352 58.91473 19.06486 1.000 42.10449 136 GLY A O 1
ATOM 1406 N N . SER A 1 93 ? -9.12065 57.50520 20.52074 1.000 38.15359 137 SER A N 1
ATOM 1407 C CA . SER A 1 93 ? -8.74772 58.53540 21.47920 1.000 38.10844 137 SER A CA 1
ATOM 1408 C C . SER A 1 93 ? -7.41775 58.11164 22.08502 1.000 38.77036 137 SER A C 1
ATOM 1409 O O . SER A 1 93 ? -7.34058 57.01013 22.63308 1.000 39.07888 137 SER A O 1
ATOM 1417 N N . PHE A 1 94 ? -6.39668 58.97753 21.97766 1.000 37.31141 138 PHE A N 1
ATOM 1418 C CA . PHE A 1 94 ? -5.01101 58.60913 22.20337 1.000 37.85980 138 PHE A CA 1
ATOM 1419 C C . PHE A 1 94 ? -4.32665 59.62118 23.09617 1.000 35.69750 138 PHE A C 1
ATOM 1420 O O . PHE A 1 94 ? -4.63016 60.80507 23.06910 1.000 36.16385 138 PHE A O 1
ATOM 1437 N N . THR A 1 95 ? -3.36241 59.14896 23.85738 1.000 34.38953 139 THR A N 1
ATOM 1438 C CA . THR A 1 95 ? -2.35746 60.00504 24.46205 1.000 33.19913 139 THR A CA 1
ATOM 1439 C C . THR A 1 95 ? -1.03397 59.53282 23.89386 1.000 34.35629 139 THR A C 1
ATOM 1440 O O . THR A 1 95 ? -0.82916 58.31840 23.76551 1.000 36.84452 139 THR A O 1
ATOM 1451 N N . ILE A 1 96 ? -0.12864 60.46920 23.58936 1.000 34.20225 140 ILE A N 1
ATOM 1452 C CA . ILE A 1 96 ? 1.27306 60.14365 23.32501 1.000 31.63832 140 ILE A CA 1
ATOM 1453 C C . ILE A 1 96 ? 2.14288 61.05135 24.18638 1.000 33.78036 140 ILE A C 1
ATOM 1454 O O . ILE A 1 96 ? 1.99096 62.27956 24.16923 1.000 35.59164 140 ILE A O 1
ATOM 1470 N N . PHE A 1 97 ? 3.02241 60.43319 24.97208 1.000 33.50167 141 PHE A N 1
ATOM 1471 C CA . PHE A 1 97 ? 4.12351 61.11834 25.63652 1.000 35.63831 141 PHE A CA 1
ATOM 1472 C C . PHE A 1 97 ? 5.26162 61.13368 24.62073 1.000 36.88247 141 PHE A C 1
ATOM 1473 O O . PHE A 1 97 ? 6.03061 60.16605 24.48953 1.000 36.06063 141 PHE A O 1
ATOM 1490 N N . ALA A 1 98 ? 5.33552 62.22111 23.85846 1.000 34.65912 142 ALA A N 1
ATOM 1491 C CA . ALA A 1 98 ? 6.25941 62.31225 22.72707 1.000 37.62213 142 ALA A CA 1
ATOM 1492 C C . ALA A 1 98 ? 7.64553 62.77753 23.16924 1.000 35.70009 142 ALA A C 1
ATOM 1493 O O . ALA A 1 98 ? 7.78123 63.92679 23.60277 1.000 38.91714 142 ALA A O 1
ATOM 1500 N N . PRO A 1 99 ? 8.70693 61.97677 23.01555 1.000 36.09919 143 PRO A N 1
ATOM 1501 C CA . PRO A 1 99 ? 10.03342 62.51115 23.32751 1.000 37.00307 143 PRO A CA 1
ATOM 1502 C C . PRO A 1 99 ? 10.43005 63.66381 22.41383 1.000 39.98010 143 PRO A C 1
ATOM 1503 O O . PRO A 1 99 ? 10.10380 63.69599 21.21641 1.000 38.53179 143 PRO A O 1
ATOM 1514 N N . SER A 1 100 ? 11.09399 64.64388 23.01181 1.000 36.00594 144 SER A N 1
ATOM 1515 C CA . SER A 1 100 ? 11.65431 65.74621 22.25503 1.000 37.29847 144 SER A CA 1
ATOM 1516 C C . SER A 1 100 ? 12.76221 65.25733 21.31375 1.000 37.06749 144 SER A C 1
ATOM 1517 O O . SER A 1 100 ? 13.24678 64.12223 21.41150 1.000 35.49639 144 SER A O 1
ATOM 1525 N N . ASN A 1 101 ? 13.10220 66.09654 20.32829 1.000 38.56296 145 ASN A N 1
ATOM 1526 C CA . ASN A 1 101 ? 14.20184 65.74873 19.42688 1.000 39.98458 145 ASN A CA 1
ATOM 1527 C C . ASN A 1 101 ? 15.50688 65.49966 20.20256 1.000 40.72145 145 ASN A C 1
ATOM 1528 O O . ASN A 1 101 ? 16.25844 64.56401 19.88479 1.000 39.52716 145 ASN A O 1
ATOM 1539 N N . GLU A 1 102 ? 15.75357 66.29418 21.23891 1.000 44.42739 146 GLU A N 1
ATOM 1540 C CA . GLU A 1 102 ? 16.95411 66.14247 22.06533 1.000 47.26842 146 GLU A CA 1
ATOM 1541 C C . GLU A 1 102 ? 16.94591 64.80713 22.79683 1.000 40.95200 146 GLU A C 1
ATOM 1542 O O . GLU A 1 102 ? 17.97833 64.12875 22.89298 1.000 41.22360 146 GLU A O 1
ATOM 1554 N N . ALA A 1 103 ? 15.77224 64.37665 23.24993 1.000 38.90640 147 ALA A N 1
ATOM 1555 C CA . ALA A 1 103 ? 15.64582 63.07292 23.89071 1.000 35.60385 147 ALA A CA 1
ATOM 1556 C C . ALA A 1 103 ? 16.03577 61.95162 22.94121 1.000 38.02725 147 ALA A C 1
ATOM 1557 O O . ALA A 1 103 ? 16.82869 61.08008 23.31036 1.000 40.63707 147 ALA A O 1
ATOM 1564 N N . TRP A 1 104 ? 15.53091 61.97896 21.68676 1.000 38.48978 148 TRP A N 1
ATOM 1565 C CA . TRP A 1 104 ? 15.89377 60.90728 20.75476 1.000 39.14786 148 TRP A CA 1
ATOM 1566 C C . TRP A 1 104 ? 17.37327 60.95666 20.37567 1.000 40.34880 148 TRP A C 1
ATOM 1567 O O . TRP A 1 104 ? 17.97224 59.91493 20.08559 1.000 41.34714 148 TRP A O 1
ATOM 1588 N N . ALA A 1 105 ? 17.96536 62.15311 20.32141 1.000 38.85674 149 ALA A N 1
ATOM 1589 C CA . ALA A 1 105 ? 19.36905 62.29376 19.97492 1.000 43.45650 149 ALA A CA 1
ATOM 1590 C C . ALA A 1 105 ? 20.32039 62.00950 21.13566 1.000 49.66782 149 ALA A C 1
ATOM 1591 O O . ALA A 1 105 ? 21.53692 61.94729 20.89623 1.000 49.93578 149 ALA A O 1
ATOM 1598 N N . SER A 1 106 ? 19.79962 61.82581 22.35551 1.000 50.49252 150 SER A N 1
ATOM 1599 C CA . SER A 1 106 ? 20.59657 61.53489 23.54829 1.000 58.78746 150 SER A CA 1
ATOM 1600 C C . SER A 1 106 ? 20.15078 60.23598 24.20313 1.000 56.91763 150 SER A C 1
ATOM 1601 O O . SER A 1 106 ? 19.77853 60.20885 25.37423 1.000 56.03094 150 SER A O 1
ATOM 1609 N N . LEU A 1 107 ? 20.15074 59.17169 23.45261 1.000 59.41462 151 LEU A N 1
ATOM 1610 C CA . LEU A 1 107 ? 19.70017 57.88960 23.97683 1.000 59.38911 151 LEU A CA 1
ATOM 1611 C C . LEU A 1 107 ? 20.77184 57.34694 24.90859 1.000 62.32521 151 LEU A C 1
ATOM 1612 O O . LEU A 1 107 ? 21.95814 57.36727 24.53827 1.000 61.63024 151 LEU A O 1
ATOM 1628 N N . PRO A 1 108 ? 20.41668 56.86392 26.11190 1.000 69.69251 152 PRO A N 1
ATOM 1629 C CA . PRO A 1 108 ? 21.37846 56.05372 26.86531 1.000 74.27425 152 PRO A CA 1
ATOM 1630 C C . PRO A 1 108 ? 21.80503 54.86289 26.03288 1.000 76.31535 152 PRO A C 1
ATOM 1631 O O . PRO A 1 108 ? 21.03701 54.35371 25.21674 1.000 77.49042 152 PRO A O 1
ATOM 1642 N N . ALA A 1 109 ? 23.04811 54.42476 26.24111 1.000 74.34869 153 ALA A N 1
ATOM 1643 C CA . ALA A 1 109 ? 23.60580 53.34027 25.43935 1.000 77.37651 153 ALA A CA 1
ATOM 1644 C C . ALA A 1 109 ? 22.79126 52.04744 25.52222 1.000 80.57193 153 ALA A C 1
ATOM 1645 O O . ALA A 1 109 ? 22.81553 51.25777 24.56697 1.000 79.51749 153 ALA A O 1
ATOM 1652 N N . GLU A 1 110 ? 22.03117 51.83979 26.60968 1.000 82.22982 154 GLU A N 1
ATOM 1653 C CA . GLU A 1 110 ? 21.27497 50.60286 26.77042 1.000 83.74973 154 GLU A CA 1
ATOM 1654 C C . GLU A 1 110 ? 19.97597 50.59483 25.97191 1.000 75.63337 154 GLU A C 1
ATOM 1655 O O . GLU A 1 110 ? 19.53200 49.51574 25.55710 1.000 74.88842 154 GLU A O 1
ATOM 1667 N N . VAL A 1 111 ? 19.33105 51.75436 25.79456 1.000 68.49989 155 VAL A N 1
ATOM 1668 C CA . VAL A 1 111 ? 18.13525 51.78330 24.96075 1.000 66.64468 155 VAL A CA 1
ATOM 1669 C C . VAL A 1 111 ? 18.50855 51.80893 23.47491 1.000 62.84329 155 VAL A C 1
ATOM 1670 O O . VAL A 1 111 ? 17.75020 51.29636 22.63649 1.000 65.74096 155 VAL A O 1
ATOM 1683 N N . LEU A 1 112 ? 19.61215 52.47871 23.12004 1.000 54.19739 156 LEU A N 1
ATOM 1684 C CA . LEU A 1 112 ? 20.12470 52.38729 21.76050 1.000 53.80589 156 LEU A CA 1
ATOM 1685 C C . LEU A 1 112 ? 20.38392 50.93788 21.41974 1.000 58.85219 156 LEU A C 1
ATOM 1686 O O . LEU A 1 112 ? 20.00756 50.47399 20.35002 1.000 55.53248 156 LEU A O 1
ATOM 1702 N N . ASP A 1 113 ? 21.02897 50.22017 22.33396 1.000 70.79349 157 ASP A N 1
ATOM 1703 C CA . ASP A 1 113 ? 21.30409 48.80048 22.17408 1.000 75.52739 157 ASP A CA 1
ATOM 1704 C C . ASP A 1 113 ? 20.04200 47.99777 21.88755 1.000 72.84801 157 ASP A C 1
ATOM 1705 O O . ASP A 1 113 ? 20.02338 47.16001 20.98233 1.000 74.61948 157 ASP A O 1
ATOM 1714 N N . SER A 1 114 ? 18.97360 48.22739 22.65325 1.000 66.01872 158 SER A N 1
ATOM 1715 C CA . SER A 1 114 ? 17.77900 47.41615 22.43785 1.000 66.41290 158 SER A CA 1
ATOM 1716 C C . SER A 1 114 ? 17.11132 47.74965 21.10029 1.000 59.77337 158 SER A C 1
ATOM 1717 O O . SER A 1 114 ? 16.56562 46.85592 20.44877 1.000 59.05787 158 SER A O 1
ATOM 1725 N N . LEU A 1 115 ? 17.23441 48.98668 20.61930 1.000 54.98736 159 LEU A N 1
ATOM 1726 C CA . LEU A 1 115 ? 16.62714 49.32000 19.33621 1.000 49.31435 159 LEU A CA 1
ATOM 1727 C C . LEU A 1 115 ? 17.42988 48.77558 18.15710 1.000 51.48014 159 LEU A C 1
ATOM 1728 O O . LEU A 1 115 ? 16.86529 48.11276 17.28056 1.000 48.57053 159 LEU A O 1
ATOM 1744 N N . VAL A 1 116 ? 18.76193 48.98464 18.13597 1.000 50.17253 160 VAL A N 1
ATOM 1745 C CA . VAL A 1 116 ? 19.54136 48.59153 16.96097 1.000 51.20819 160 VAL A CA 1
ATOM 1746 C C . VAL A 1 116 ? 19.59374 47.07285 16.78629 1.000 55.89018 160 VAL A C 1
ATOM 1747 O O . VAL A 1 116 ? 19.89471 46.59465 15.69965 1.000 54.56892 160 VAL A O 1
ATOM 1760 N N . SER A 1 117 ? 19.25958 46.30765 17.82455 1.000 61.76897 161 SER A N 1
ATOM 1761 C CA . SER A 1 117 ? 19.13208 44.85520 17.72052 1.000 66.17220 161 SER A CA 1
ATOM 1762 C C . SER A 1 117 ? 18.09906 44.42458 16.67968 1.000 63.33276 161 SER A C 1
ATOM 1763 O O . SER A 1 117 ? 18.26948 43.39477 16.02936 1.000 66.71156 161 SER A O 1
ATOM 1771 N N . ASN A 1 118 ? 16.98444 45.14785 16.56177 1.000 54.13096 162 ASN A N 1
ATOM 1772 C CA . ASN A 1 118 ? 15.88172 44.70909 15.71311 1.000 51.51404 162 ASN A CA 1
ATOM 1773 C C . ASN A 1 118 ? 15.01089 45.91973 15.41340 1.000 51.20543 162 ASN A C 1
ATOM 1774 O O . ASN A 1 118 ? 13.92924 46.12327 15.99030 1.000 47.60890 162 ASN A O 1
ATOM 1785 N N . VAL A 1 119 ? 15.49418 46.71424 14.47482 1.000 52.46726 163 VAL A N 1
ATOM 1786 C CA . VAL A 1 119 ? 15.23757 48.14900 14.45824 1.000 51.65481 163 VAL A CA 1
ATOM 1787 C C . VAL A 1 119 ? 13.76382 48.42086 14.17174 1.000 48.21202 163 VAL A C 1
ATOM 1788 O O . VAL A 1 119 ? 13.12626 49.23177 14.84515 1.000 45.13616 163 VAL A O 1
ATOM 1801 N N . ASN A 1 120 ? 13.20372 47.75443 13.16563 1.000 42.81117 164 ASN A N 1
ATOM 1802 C CA . ASN A 1 120 ? 11.83565 48.06270 12.76493 1.000 41.76991 164 ASN A CA 1
ATOM 1803 C C . ASN A 1 120 ? 10.84994 47.67185 13.86116 1.000 41.72562 164 ASN A C 1
ATOM 1804 O O . ASN A 1 120 ? 10.07282 48.50826 14.32535 1.000 41.36532 164 ASN A O 1
ATOM 1815 N N . ILE A 1 121 ? 10.95013 46.44274 14.35983 1.000 45.58988 165 ILE A N 1
ATOM 1816 C CA . ILE A 1 121 ? 10.06155 45.97988 15.42655 1.000 47.75231 165 ILE A CA 1
ATOM 1817 C C . ILE A 1 121 ? 10.27011 46.79323 16.70427 1.000 45.99439 165 ILE A C 1
ATOM 1818 O O . ILE A 1 121 ? 9.29696 47.16128 17.37655 1.000 42.47246 165 ILE A O 1
ATOM 1834 N N . GLU A 1 122 ? 11.52999 47.04238 17.09396 1.000 43.68740 166 GLU A N 1
ATOM 1835 C CA . GLU A 1 122 ? 11.73148 47.64055 18.41276 1.000 46.53759 166 GLU A CA 1
ATOM 1836 C C . GLU A 1 122 ? 11.37004 49.11568 18.40479 1.000 41.59185 166 GLU A C 1
ATOM 1837 O O . GLU A 1 122 ? 10.90298 49.64435 19.41676 1.000 35.32160 166 GLU A O 1
ATOM 1849 N N . LEU A 1 123 ? 11.51697 49.79429 17.26968 1.000 39.62595 167 LEU A N 1
ATOM 1850 C CA . LEU A 1 123 ? 11.02508 51.17296 17.18251 1.000 41.12978 167 LEU A CA 1
ATOM 1851 C C . LEU A 1 123 ? 9.50394 51.24434 17.28503 1.000 40.90641 167 LEU A C 1
ATOM 1852 O O . LEU A 1 123 ? 8.96345 52.14405 17.96374 1.000 37.90879 167 LEU A O 1
ATOM 1868 N N . LEU A 1 124 ? 8.78889 50.31948 16.61671 1.000 38.65392 168 LEU A N 1
ATOM 1869 C CA . LEU A 1 124 ? 7.34002 50.26911 16.78551 1.000 35.06600 168 LEU A CA 1
ATOM 1870 C C . LEU A 1 124 ? 6.95189 50.01136 18.24738 1.000 34.85857 168 LEU A C 1
ATOM 1871 O O . LEU A 1 124 ? 6.04733 50.67246 18.76428 1.000 35.76418 168 LEU A O 1
ATOM 1887 N N . ASN A 1 125 ? 7.61903 49.05822 18.92023 1.000 37.91556 169 ASN A N 1
ATOM 1888 C CA . ASN A 1 125 ? 7.31639 48.76631 20.33150 1.000 38.69144 169 ASN A CA 1
ATOM 1889 C C . ASN A 1 125 ? 7.57624 49.96107 21.24443 1.000 39.87811 169 ASN A C 1
ATOM 1890 O O . ASN A 1 125 ? 6.81149 50.21794 22.18952 1.000 40.53797 169 ASN A O 1
ATOM 1901 N N . ALA A 1 126 ? 8.70937 50.63683 21.04845 1.000 37.08825 170 ALA A N 1
ATOM 1902 C CA . ALA A 1 126 ? 9.00880 51.81405 21.85260 1.000 36.50083 170 ALA A CA 1
ATOM 1903 C C . ALA A 1 126 ? 7.95795 52.89936 21.64945 1.000 34.81449 170 ALA A C 1
ATOM 1904 O O . ALA A 1 126 ? 7.51209 53.53101 22.60967 1.000 34.62612 170 ALA A O 1
ATOM 1911 N N . LEU A 1 127 ? 7.56554 53.14757 20.40037 1.000 35.64479 171 LEU A N 1
ATOM 1912 C CA . LEU A 1 127 ? 6.58232 54.18078 20.13717 1.000 35.94320 171 LEU A CA 1
ATOM 1913 C C . LEU A 1 127 ? 5.23685 53.82987 20.77822 1.000 34.80251 171 LEU A C 1
ATOM 1914 O O . LEU A 1 127 ? 4.56653 54.70580 21.32716 1.000 35.50890 171 LEU A O 1
ATOM 1930 N N . ARG A 1 128 ? 4.83389 52.55547 20.71618 1.000 34.24975 172 ARG A N 1
ATOM 1931 C CA . ARG A 1 128 ? 3.57321 52.14080 21.35421 1.000 36.63369 172 ARG A CA 1
ATOM 1932 C C . ARG A 1 128 ? 3.64236 52.26122 22.88061 1.000 40.05633 172 ARG A C 1
ATOM 1933 O O . ARG A 1 128 ? 2.62803 52.57387 23.54308 1.000 37.64756 172 ARG A O 1
ATOM 1954 N N . TYR A 1 129 ? 4.81753 51.99165 23.46287 1.000 37.77239 173 TYR A N 1
ATOM 1955 C CA . TYR A 1 129 ? 4.99929 52.14080 24.90507 1.000 37.01341 173 TYR A CA 1
ATOM 1956 C C . TYR A 1 129 ? 4.81831 53.58863 25.35632 1.000 34.52664 173 TYR A C 1
ATOM 1957 O O . TYR A 1 129 ? 4.43853 53.83683 26.50458 1.000 35.87829 173 TYR A O 1
ATOM 1975 N N . HIS A 1 130 ? 5.11050 54.55198 24.49168 1.000 33.29113 174 HIS A N 1
ATOM 1976 C CA . HIS A 1 130 ? 4.89168 55.96201 24.80565 1.000 33.84640 174 HIS A CA 1
ATOM 1977 C C . HIS A 1 130 ? 3.44372 56.41520 24.66321 1.000 37.94288 174 HIS A C 1
ATOM 1978 O O . HIS A 1 130 ? 3.15983 57.60055 24.91252 1.000 38.28494 174 HIS A O 1
ATOM 1992 N N . MET A 1 131 ? 2.55095 55.53569 24.23754 1.000 37.31223 175 MET A N 1
ATOM 1993 C CA . MET A 1 131 ? 1.16142 55.88413 24.03648 1.000 39.51457 175 MET A CA 1
ATOM 1994 C C . MET A 1 131 ? 0.23002 55.10888 24.95288 1.000 35.92027 175 MET A C 1
ATOM 1995 O O . MET A 1 131 ? 0.53882 54.01817 25.43491 1.000 36.73943 175 MET A O 1
ATOM 2009 N N . VAL A 1 132 ? -0.96161 55.67005 25.07348 1.000 35.68437 176 VAL A N 1
ATOM 2010 C CA . VAL A 1 132 ? -2.06756 55.15222 25.86045 1.000 35.96665 176 VAL A CA 1
ATOM 2011 C C . VAL A 1 132 ? -3.29939 55.22333 24.94015 1.000 38.49156 176 VAL A C 1
ATOM 2012 O O . VAL A 1 132 ? -3.52983 56.23519 24.26775 1.000 37.43276 176 VAL A O 1
ATOM 2025 N N . GLY A 1 133 ? -4.10239 54.16592 24.93344 1.000 35.85062 177 GLY A N 1
ATOM 2026 C CA . GLY A 1 133 ? -5.31927 54.10082 24.15165 1.000 37.49333 177 GLY A CA 1
ATOM 2027 C C . GLY A 1 133 ? -6.53227 54.87352 24.64135 1.000 39.56483 177 GLY A C 1
ATOM 2028 O O . GLY A 1 133 ? -7.68559 54.52784 24.32533 1.000 38.45706 177 GLY A O 1
ATOM 2032 N N . ARG A 1 134 ? -6.29459 55.95774 25.36981 1.000 40.56212 178 ARG A N 1
ATOM 2033 C CA . ARG A 1 134 ? -7.35951 56.89602 25.71815 1.000 41.96886 178 ARG A CA 1
ATOM 2034 C C . ARG A 1 134 ? -6.65582 58.21305 26.00753 1.000 37.52755 178 ARG A C 1
ATOM 2035 O O . ARG A 1 134 ? -5.48361 58.22224 26.42782 1.000 33.84236 178 ARG A O 1
ATOM 2056 N N . ARG A 1 135 ? -7.38067 59.32612 25.83165 1.000 37.57549 179 ARG A N 1
ATOM 2057 C CA . ARG A 1 135 ? -6.78294 60.61525 26.17356 1.000 40.12940 179 ARG A CA 1
ATOM 2058 C C . ARG A 1 135 ? -6.70619 60.76341 27.69784 1.000 42.75370 179 ARG A C 1
ATOM 2059 O O . ARG A 1 135 ? -7.69303 60.57612 28.41654 1.000 41.26317 179 ARG A O 1
ATOM 2080 N N . VAL A 1 136 ? -5.57811 61.30800 28.14811 1.000 44.67452 180 VAL A N 1
ATOM 2081 C CA . VAL A 1 136 ? -5.32794 61.63064 29.54593 1.000 40.45990 180 VAL A CA 1
ATOM 2082 C C . VAL A 1 136 ? -4.66885 63.00585 29.59112 1.000 36.34391 180 VAL A C 1
ATOM 2083 O O . V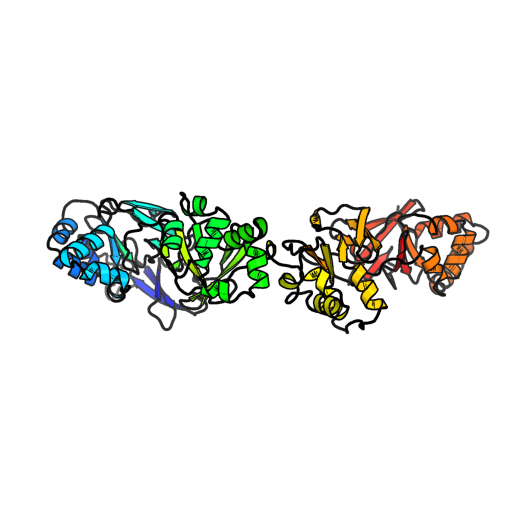AL A 1 136 ? -3.55112 63.17246 29.11128 1.000 35.28224 180 VAL A O 1
ATOM 2096 N N . LEU A 1 137 ? -5.34037 63.97535 30.19140 1.000 41.40463 181 LEU A N 1
ATOM 2097 C CA . LEU A 1 137 ? -4.77584 65.30573 30.41522 1.000 42.29385 181 LEU A CA 1
ATOM 2098 C C . LEU A 1 137 ? -3.99592 65.33026 31.72082 1.000 42.72552 181 LEU A C 1
ATOM 2099 O O . LEU A 1 137 ? -4.13701 64.43401 32.54598 1.000 43.70274 181 LEU A O 1
ATOM 2115 N N . THR A 1 138 ? -3.13641 66.35373 31.88182 1.000 43.70558 182 THR A N 1
ATOM 2116 C CA . THR A 1 138 ? -2.34718 66.46212 33.11036 1.000 47.14825 182 THR A CA 1
ATOM 2117 C C . THR A 1 138 ? -3.22856 66.59782 34.34423 1.000 53.73462 182 THR A C 1
ATOM 2118 O O . THR A 1 138 ? -2.84327 66.12049 35.40674 1.000 51.57322 182 THR A O 1
ATOM 2129 N N . ASP A 1 139 ? -4.43790 67.15703 34.21241 1.000 69.13849 183 ASP A N 1
ATOM 2130 C CA . ASP A 1 139 ? -5.38656 67.18800 35.33152 1.000 81.14719 183 ASP A CA 1
ATOM 2131 C C . ASP A 1 139 ? -5.70197 65.79541 35.87213 1.000 76.24239 183 ASP A C 1
ATOM 2132 O O . ASP A 1 139 ? -6.12423 65.65785 37.01913 1.000 81.92823 183 ASP A O 1
ATOM 2141 N N . GLU A 1 140 ? -5.58547 64.77181 35.03914 1.000 58.78291 184 GLU A N 1
ATOM 2142 C CA . GLU A 1 140 ? -5.89748 63.39079 35.38084 1.000 56.90786 184 GLU A CA 1
ATOM 2143 C C . GLU A 1 140 ? -4.64979 62.57552 35.71761 1.000 53.99248 184 GLU A C 1
ATOM 2144 O O . GLU A 1 140 ? -4.75621 61.38482 36.02944 1.000 54.71583 184 GLU A O 1
ATOM 2156 N N . LEU A 1 141 ? -3.47927 63.19904 35.69435 1.000 50.96016 185 LEU A N 1
ATOM 2157 C CA . LEU A 1 141 ? -2.20117 62.55696 36.00877 1.000 52.62472 185 LEU A CA 1
ATOM 2158 C C . LEU A 1 141 ? -1.95058 62.67271 37.50302 1.000 54.52764 185 LEU A C 1
ATOM 2159 O O . LEU A 1 141 ? -1.36661 63.65822 37.96388 1.000 59.32021 185 LEU A O 1
ATOM 2175 N N . LYS A 1 142 ? -2.40273 61.68459 38.27725 1.000 56.97596 186 LYS A N 1
ATOM 2176 C CA . LYS A 1 142 ? -2.26281 61.73580 39.72821 1.000 65.72345 186 LYS A CA 1
ATOM 2177 C C . LYS A 1 142 ? -0.92728 61.10758 40.13660 1.000 61.69031 186 LYS A C 1
ATOM 2178 O O . LYS A 1 142 ? -0.43738 60.17378 39.49865 1.000 57.67316 186 LYS A O 1
ATOM 2197 N N . HIS A 1 143 ? -0.34987 61.60277 41.22835 1.000 59.95987 187 HIS A N 1
ATOM 2198 C CA . HIS A 1 143 ? 0.95238 61.08618 41.66117 1.000 56.99617 187 HIS A CA 1
ATOM 2199 C C . HIS A 1 143 ? 0.84453 59.62131 42.06312 1.000 55.69400 187 HIS A C 1
ATOM 2200 O O . HIS A 1 143 ? -0.01227 59.24114 42.85321 1.000 55.73492 187 HIS A O 1
ATOM 2214 N N . GLY A 1 144 ? 1.70011 58.80283 41.47883 1.000 53.83976 188 GLY A N 1
ATOM 2215 C CA . GLY A 1 144 ? 1.76896 57.39376 41.79131 1.000 56.62008 188 GLY A CA 1
ATOM 2216 C C . GLY A 1 144 ? 0.90003 56.49230 40.94522 1.000 59.07277 188 GLY A C 1
ATOM 2217 O O . GLY A 1 144 ? 0.99169 55.26739 41.09113 1.000 61.53198 188 GLY A O 1
ATOM 2221 N N . MET A 1 145 ? 0.03229 57.04278 40.10438 1.000 57.43743 189 MET A N 1
ATOM 2222 C CA . MET A 1 145 ? -0.75934 56.19167 39.23350 1.000 62.22158 189 MET A CA 1
ATOM 2223 C C . MET A 1 145 ? 0.16488 55.45389 38.25021 1.000 62.36835 189 MET A C 1
ATOM 222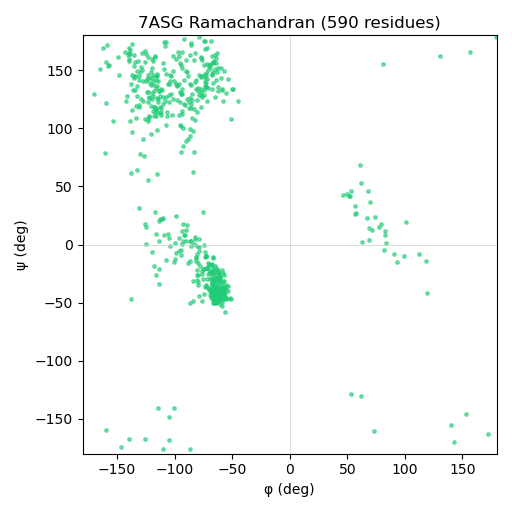4 O O . MET A 1 145 ? 1.29262 55.89213 37.96540 1.000 58.62206 189 MET A O 1
ATOM 2238 N N . THR A 1 146 ? -0.35748 54.36856 37.67660 1.000 55.73681 190 THR A N 1
ATOM 2239 C CA . THR A 1 146 ? 0.18130 53.81097 36.43953 1.000 54.07355 190 THR A CA 1
ATOM 2240 C C . THR A 1 146 ? -0.86652 53.89749 35.33228 1.000 54.45770 190 THR A C 1
ATOM 2241 O O . THR A 1 146 ? -2.05771 53.69871 35.56753 1.000 52.91851 190 THR A O 1
ATOM 2252 N N . LEU A 1 147 ? -0.40271 54.19420 34.12747 1.000 51.99446 191 LEU A N 1
ATOM 2253 C CA . LEU A 1 147 ? -1.20658 54.10539 32.92188 1.000 47.69867 191 LEU A CA 1
ATOM 2254 C C . LEU A 1 147 ? -0.79177 52.86071 32.15398 1.000 45.58573 191 LEU A C 1
ATOM 2255 O O . LEU A 1 147 ? 0.39317 52.53366 32.07475 1.000 45.44970 191 LEU A O 1
ATOM 2271 N N . THR A 1 148 ? -1.76421 52.17814 31.58026 1.000 43.84983 192 THR A N 1
ATOM 2272 C CA . THR A 1 148 ? -1.49734 51.02406 30.73405 1.000 42.42087 192 THR A CA 1
ATOM 2273 C C . THR A 1 148 ? -1.16322 51.53644 29.33885 1.000 41.62289 192 THR A C 1
ATOM 2274 O O . THR A 1 148 ? -1.97871 52.21320 28.72462 1.000 42.25854 192 THR A O 1
ATOM 2285 N N . SER A 1 149 ? 0.05961 51.28243 28.87151 1.000 37.96939 193 SER A N 1
ATOM 2286 C CA . SER A 1 149 ? 0.47014 51.75200 27.56838 1.000 37.03443 193 SER A CA 1
ATOM 2287 C C . SER A 1 149 ? -0.09669 50.83319 26.49440 1.000 37.61374 193 SER A C 1
ATOM 2288 O O . SER A 1 149 ? -0.70524 49.79738 26.77244 1.000 38.26762 193 SER A O 1
ATOM 2296 N N . MET A 1 150 ? 0.18010 51.16618 25.24137 1.000 37.53260 194 MET A N 1
ATOM 2297 C CA . MET A 1 150 ? -0.28536 50.33830 24.12731 1.000 40.36477 194 MET A CA 1
ATOM 2298 C C . MET A 1 150 ? 0.75161 49.31475 23.68561 1.000 40.94446 194 MET A C 1
ATOM 2299 O O . MET A 1 150 ? 0.59598 48.69879 22.62495 1.000 39.31635 194 MET A O 1
ATOM 2313 N N . TYR A 1 151 ? 1.81404 49.11926 24.48420 1.000 38.70925 195 TYR A N 1
ATOM 2314 C CA . TYR A 1 151 ? 2.78828 48.05745 24.24320 1.000 39.19652 195 TYR A CA 1
ATOM 2315 C C . TYR A 1 151 ? 2.57083 47.00370 25.30544 1.000 41.64768 195 TYR A C 1
ATOM 2316 O O . TYR A 1 151 ? 3.00805 47.18114 26.45153 1.000 39.28427 195 TYR A O 1
ATOM 2334 N N . GLN A 1 152 ? 1.91565 45.90223 24.92359 1.000 44.87319 196 GLN A N 1
ATOM 2335 C CA . GLN A 1 152 ? 1.79430 44.70746 25.75725 1.000 54.15387 196 GLN A CA 1
ATOM 2336 C C . GLN A 1 152 ? 1.16903 44.97844 27.13899 1.000 51.90502 196 GLN A C 1
ATOM 2337 O O . GLN A 1 152 ? 1.44641 44.28217 28.11632 1.000 52.85782 196 GLN A O 1
ATOM 2351 N N . ASN A 1 153 ? 0.34902 46.01332 27.26199 1.000 50.01244 197 ASN A N 1
ATOM 2352 C CA . ASN A 1 153 ? -0.21258 46.43318 28.55185 1.000 53.73700 197 ASN A CA 1
ATOM 2353 C C . ASN A 1 153 ? 0.86440 46.74236 29.59005 1.000 54.10960 197 ASN A C 1
ATOM 2354 O O . ASN A 1 153 ? 0.66770 46.51281 30.79712 1.000 53.70075 197 ASN A O 1
ATOM 2365 N N . SER A 1 154 ? 2.00860 47.26129 29.13582 1.000 42.70743 198 SER A N 1
ATOM 2366 C CA . SER A 1 154 ? 3.08496 47.61229 30.04556 1.000 43.83927 198 SER A CA 1
ATOM 2367 C C . SER A 1 154 ? 2.77314 48.95606 30.69608 1.000 43.30447 198 SER A C 1
ATOM 2368 O O . SER A 1 154 ? 2.36569 49.91001 30.02217 1.000 42.70946 198 SER A O 1
ATOM 2376 N N . ASN A 1 155 ? 2.97088 49.02213 32.00353 1.000 38.91442 199 ASN A N 1
ATOM 2377 C CA . ASN A 1 155 ? 2.69199 50.22568 32.76930 1.000 40.92110 199 ASN A CA 1
ATOM 2378 C C . ASN A 1 155 ? 3.69064 51.33278 32.51791 1.000 40.08339 199 ASN A C 1
ATOM 2379 O O . ASN A 1 155 ? 4.89987 51.09465 32.36283 1.000 39.59775 199 ASN A O 1
ATOM 2390 N N . ILE A 1 156 ? 3.15584 52.55121 32.49679 1.000 38.79803 200 ILE A N 1
ATOM 2391 C CA . ILE A 1 156 ? 3.91522 53.79054 32.52809 1.000 40.95965 200 ILE A CA 1
ATOM 2392 C C . ILE A 1 156 ? 3.73200 54.33308 33.93970 1.000 43.00813 200 ILE A C 1
ATOM 2393 O O . ILE A 1 156 ? 2.60366 54.33160 34.43941 1.000 42.75670 200 ILE A O 1
ATOM 2409 N N . GLN A 1 157 ? 4.79732 54.84422 34.55023 1.000 43.44368 201 GLN A N 1
ATOM 2410 C CA . GLN A 1 157 ? 4.73458 55.33906 35.92668 1.000 49.93903 201 GLN A CA 1
ATOM 2411 C C . GLN A 1 157 ? 4.69703 56.85746 35.93618 1.000 45.04032 201 GLN A C 1
ATOM 2412 O O . GLN A 1 157 ? 5.52698 57.52524 35.31114 1.000 45.70734 201 GLN A O 1
ATOM 2426 N N . ILE A 1 158 ? 3.74238 57.38991 36.66178 1.000 37.63343 202 ILE A N 1
ATOM 2427 C CA . ILE A 1 158 ? 3.42786 58.80891 36.66144 1.000 40.79239 202 ILE A CA 1
ATOM 2428 C C . ILE A 1 158 ? 3.73476 59.32667 38.05754 1.000 41.05601 202 ILE A C 1
ATOM 2429 O O . ILE A 1 158 ? 3.39455 58.67444 39.04185 1.000 44.90948 202 ILE A O 1
ATOM 2445 N N . HIS A 1 159 ? 4.37585 60.49330 38.13097 1.000 41.97904 203 HIS A N 1
ATOM 2446 C CA . HIS A 1 159 ? 4.54299 61.23975 39.36664 1.000 47.30366 203 HIS A CA 1
ATOM 2447 C C . HIS A 1 159 ? 4.13566 62.67791 39.07768 1.000 47.64364 203 HIS A C 1
ATOM 2448 O O . HIS A 1 159 ? 4.36507 63.18640 37.97850 1.000 44.36178 203 HIS A O 1
ATOM 2462 N N . HIS A 1 160 ? 3.46751 63.30239 40.04583 1.000 49.93258 204 HIS A N 1
ATOM 2463 C CA . HIS A 1 160 ? 2.95742 64.67231 39.92317 1.000 53.55636 204 HIS A CA 1
ATOM 2464 C C . HIS A 1 160 ? 3.27944 65.33327 41.26130 1.000 55.70619 204 HIS A C 1
ATOM 2465 O O . HIS A 1 160 ? 2.55482 65.13713 42.23628 1.000 54.90543 204 HIS A O 1
ATOM 2479 N N . TYR A 1 161 ? 4.38938 66.07155 41.31507 1.000 54.35612 205 TYR A N 1
ATOM 2480 C CA . TYR A 1 161 ? 4.92933 66.60980 42.55942 1.000 54.00751 205 TYR A CA 1
ATOM 2481 C C . TYR A 1 161 ? 4.24372 67.91342 42.95283 1.000 55.07167 205 TYR A C 1
ATOM 2482 O O . TYR A 1 161 ? 3.67088 68.59685 42.10056 1.000 56.52513 205 TYR A O 1
ATOM 2500 N N . PRO A 1 162 ? 4.30476 68.29156 44.24207 1.000 52.04027 206 PRO A N 1
ATOM 2501 C CA . PRO A 1 162 ? 3.57757 69.50287 44.67649 1.000 55.35225 206 PRO A CA 1
ATOM 2502 C C . PRO A 1 162 ? 4.03126 70.78102 43.99697 1.000 63.20473 206 PRO A C 1
ATOM 2503 O O . PRO A 1 162 ? 3.23046 71.71981 43.88663 1.000 68.29030 206 PRO A O 1
ATOM 2514 N N . ASN A 1 163 ? 5.27520 70.84043 43.51052 1.000 64.02589 207 ASN A N 1
ATOM 2515 C CA . ASN A 1 163 ? 5.76404 72.01454 42.79435 1.000 65.90328 207 ASN A CA 1
ATOM 2516 C C . ASN A 1 163 ? 5.28218 72.09006 41.34473 1.000 61.59368 207 ASN A C 1
ATOM 2517 O O . ASN A 1 163 ? 5.69317 73.01346 40.61996 1.000 59.33844 207 ASN A O 1
ATOM 2528 N N . GLY A 1 164 ? 4.41750 71.16335 40.90758 1.000 58.22404 208 GLY A N 1
ATOM 2529 C CA . GLY A 1 164 ? 3.86270 71.19534 39.57093 1.000 60.12296 208 GLY A CA 1
ATOM 2530 C C . GLY A 1 164 ? 4.61304 70.38424 38.53269 1.000 60.99302 208 GLY A C 1
ATOM 2531 O O . GLY A 1 164 ? 4.05280 70.12906 37.44816 1.000 56.26672 208 GLY A O 1
ATOM 2535 N N . ILE A 1 165 ? 5.84708 69.96554 38.83173 1.000 60.25890 209 ILE A N 1
ATOM 2536 C CA . ILE A 1 165 ? 6.61723 69.16214 37.89643 1.000 60.50131 209 ILE A CA 1
ATOM 2537 C C . ILE A 1 165 ? 5.94971 67.80391 37.77083 1.000 51.17002 209 ILE A C 1
ATOM 2538 O O . ILE A 1 165 ? 5.61144 67.16623 38.77935 1.000 46.75500 209 ILE A O 1
ATOM 2554 N N . VAL A 1 166 ? 5.80199 67.34281 36.52619 1.000 45.99281 210 VAL A N 1
ATOM 2555 C CA . VAL A 1 166 ? 5.18642 66.06340 36.21439 1.000 44.82030 210 VAL A CA 1
ATOM 2556 C C . VAL A 1 166 ? 6.24418 65.22927 35.54131 1.000 44.12991 210 VAL A C 1
ATOM 2557 O O . VAL A 1 166 ? 6.98123 65.75127 34.68226 1.000 43.91191 210 VAL A O 1
ATOM 2570 N N . THR A 1 167 ? 6.31089 63.94048 35.92057 1.000 43.62051 211 THR A N 1
ATOM 2571 C CA . THR A 1 167 ? 7.25904 63.03169 35.31095 1.000 44.74515 211 THR A CA 1
ATOM 2572 C C . THR A 1 167 ? 6.57017 61.76183 34.85445 1.000 41.67756 211 THR A C 1
ATOM 2573 O O . THR A 1 167 ? 5.60298 61.29204 35.45666 1.000 41.38343 211 THR A O 1
ATOM 2584 N N . VAL A 1 168 ? 7.12495 61.21145 33.78224 1.000 40.44485 212 VAL A N 1
ATOM 2585 C CA . VAL A 1 168 ? 6.67524 59.99629 33.13917 1.000 40.28963 212 VAL A CA 1
ATOM 2586 C C . VAL A 1 168 ? 7.91069 59.11586 33.09718 1.000 38.91010 212 VAL A C 1
ATOM 2587 O O . VAL A 1 168 ? 8.83891 59.39042 32.31709 1.000 36.10231 212 VAL A O 1
ATOM 2600 N N . ASN A 1 169 ? 7.93527 58.05693 33.92746 1.000 37.14468 213 ASN A N 1
ATOM 2601 C CA . ASN A 1 169 ? 9.15701 57.24575 34.12506 1.000 37.77026 213 ASN A CA 1
ATOM 2602 C C . ASN A 1 169 ? 10.36626 58.12052 34.46149 1.000 37.84357 213 ASN A C 1
ATOM 2603 O O . ASN A 1 169 ? 11.44982 57.97833 33.88365 1.000 42.26417 213 ASN A O 1
ATOM 2614 N N . CYS A 1 170 ? 10.13114 59.12359 35.32167 1.000 41.93951 214 CYS A N 1
ATOM 2615 C CA . CYS A 1 170 ? 11.07836 60.17797 35.71760 1.000 41.30661 214 CYS A CA 1
ATOM 2616 C C . CYS A 1 170 ? 11.54658 61.11249 34.59676 1.000 43.08587 214 CYS A C 1
ATOM 2617 O O . CYS A 1 170 ? 12.36068 62.01831 34.83698 1.000 42.04779 214 CYS A O 1
ATOM 2624 N N . ALA A 1 171 ? 11.04224 60.94203 33.37358 1.000 41.48715 215 ALA A N 1
ATOM 2625 C CA . ALA A 1 171 ? 11.29487 61.92654 32.32734 1.000 36.91675 215 ALA A CA 1
ATOM 2626 C C . ALA A 1 171 ? 10.38853 63.11982 32.57823 1.000 37.44200 215 ALA A C 1
ATOM 2627 O O . ALA A 1 171 ? 9.19440 62.95096 32.80949 1.000 38.25705 215 ALA A O 1
ATOM 2634 N N . ARG A 1 172 ? 10.93834 64.32396 32.54810 1.000 38.32397 216 ARG A N 1
ATOM 2635 C CA . ARG A 1 172 ? 10.12288 65.49002 32.84463 1.000 39.08518 216 ARG A CA 1
ATOM 2636 C C . ARG A 1 172 ? 9.17013 65.77165 31.69821 1.000 42.62972 216 ARG A C 1
ATOM 2637 O O . ARG A 1 172 ? 9.56818 65.74665 30.53057 1.000 39.46701 216 ARG A O 1
ATOM 2658 N N . LEU A 1 173 ? 7.91261 66.05486 32.03819 1.000 43.17990 217 LEU A N 1
ATOM 2659 C CA . LEU A 1 173 ? 6.92818 66.46169 31.05079 1.000 45.08655 217 LEU A CA 1
ATOM 2660 C C . LEU A 1 173 ? 7.15578 67.94107 30.79053 1.000 46.39105 217 LEU A C 1
ATOM 2661 O O . LEU A 1 173 ? 6.90706 68.77377 31.66911 1.000 47.52034 217 LEU A O 1
ATOM 2677 N N . LEU A 1 174 ? 7.58483 68.26678 29.56484 1.000 42.79550 218 LEU A N 1
ATOM 2678 C CA . LEU A 1 174 ? 7.99028 69.61565 29.21620 1.000 43.15310 218 LEU A CA 1
ATOM 2679 C C . LEU A 1 174 ? 6.83194 70.49151 28.76970 1.000 45.64315 218 LEU A C 1
ATOM 2680 O O . LEU A 1 174 ? 6.72238 71.62358 29.24686 1.000 48.57920 218 LEU A O 1
ATOM 2696 N N . LYS A 1 175 ? 6.01137 70.01590 27.82244 1.000 43.46219 219 LYS A N 1
ATOM 2697 C CA . LYS A 1 175 ? 4.90117 70.79113 27.27365 1.000 44.87804 219 LYS A CA 1
ATOM 2698 C C . LYS A 1 175 ? 3.65261 69.92196 27.28984 1.000 43.88647 219 LYS A C 1
ATOM 2699 O O . LYS A 1 175 ? 3.60762 68.87236 26.63361 1.000 42.20074 219 LYS A O 1
ATOM 2718 N N . ALA A 1 176 ? 2.63858 70.38144 28.00856 1.000 43.83145 220 ALA A N 1
ATOM 2719 C CA . ALA A 1 176 ? 1.52101 69.55593 28.39336 1.000 43.05750 220 ALA A CA 1
ATOM 2720 C C . ALA A 1 176 ? 0.27565 69.95851 27.62998 1.000 43.62143 220 ALA A C 1
ATOM 2721 O O . ALA A 1 176 ? 0.10700 71.11675 27.24333 1.000 44.93034 220 ALA A O 1
ATOM 2728 N N . ASP A 1 177 ? -0.58679 68.96850 27.42451 1.000 44.72630 221 ASP A N 1
ATOM 2729 C CA . ASP A 1 177 ? -1.99104 69.17982 27.03704 1.000 46.05835 221 ASP A CA 1
ATOM 2730 C C . ASP A 1 177 ? -2.12196 69.89024 25.68534 1.000 45.94597 221 ASP A C 1
ATOM 2731 O O . ASP A 1 177 ? -2.81285 70.89906 25.56024 1.000 46.87096 221 ASP A O 1
ATOM 2740 N N . HIS A 1 178 ? -1.45777 69.35118 24.67000 1.000 45.77636 222 HIS A N 1
ATOM 2741 C CA . HIS A 1 178 ? -1.63172 69.82060 23.29370 1.000 46.13483 222 HIS A CA 1
ATOM 2742 C C . HIS A 1 178 ? -2.70659 68.95730 22.67176 1.000 42.83528 222 HIS A C 1
ATOM 2743 O O . HIS A 1 178 ? -2.43870 67.82093 22.26380 1.000 41.75979 222 HIS A O 1
ATOM 2757 N N . HIS A 1 179 ? -3.92528 69.49469 22.61027 1.000 43.73698 223 HIS A N 1
ATOM 2758 C CA . HIS A 1 179 ? -5.06086 68.73371 22.14431 1.000 44.25231 223 HIS A CA 1
ATOM 2759 C C . HIS A 1 179 ? -4.93918 68.41491 20.66431 1.000 43.71506 223 HIS A C 1
ATOM 2760 O O . HIS A 1 179 ? -4.41438 69.21319 19.87606 1.000 43.37870 223 HIS A O 1
ATOM 2774 N N . ALA A 1 180 ? -5.46515 67.24093 20.30901 1.000 41.82977 224 ALA A N 1
ATOM 2775 C CA . ALA A 1 180 ? -5.58844 66.76654 18.94246 1.000 42.12212 224 ALA A CA 1
ATOM 2776 C C . ALA A 1 180 ? -7.04550 66.40837 18.66764 1.000 42.75546 224 ALA A C 1
ATOM 2777 O O . ALA A 1 180 ? -7.83473 66.20440 19.58355 1.000 42.76488 224 ALA A O 1
ATOM 2784 N N . THR A 1 181 ? -7.38518 66.28142 17.38701 1.000 41.60394 225 THR A N 1
ATOM 2785 C CA . THR A 1 181 ? -8.73991 65.87839 17.00581 1.000 41.67362 225 THR A CA 1
ATOM 2786 C C . THR A 1 181 ? -9.10248 64.48682 17.51382 1.000 40.94468 225 THR A C 1
ATOM 2787 O O . THR A 1 181 ? -10.29677 64.14649 17.55994 1.000 41.16883 225 THR A O 1
ATOM 2798 N N . ASN A 1 182 ? -8.09449 63.65105 17.80631 1.000 40.22325 226 ASN A N 1
ATOM 2799 C CA . ASN A 1 182 ? -8.29752 62.30098 18.31771 1.000 39.69570 226 ASN A CA 1
ATOM 2800 C C . ASN A 1 182 ? -7.43061 62.01079 19.54639 1.000 39.48407 226 ASN A C 1
ATOM 2801 O O . ASN A 1 182 ? -7.02684 60.85573 19.76439 1.000 39.09934 226 ASN A O 1
ATOM 2812 N N . GLY A 1 183 ? -7.14512 63.01493 20.36652 1.000 39.64226 227 GLY A N 1
ATOM 2813 C CA . GLY A 1 183 ? -6.38321 62.73051 21.59308 1.000 39.31603 227 GLY A CA 1
ATOM 2814 C C . GLY A 1 183 ? -5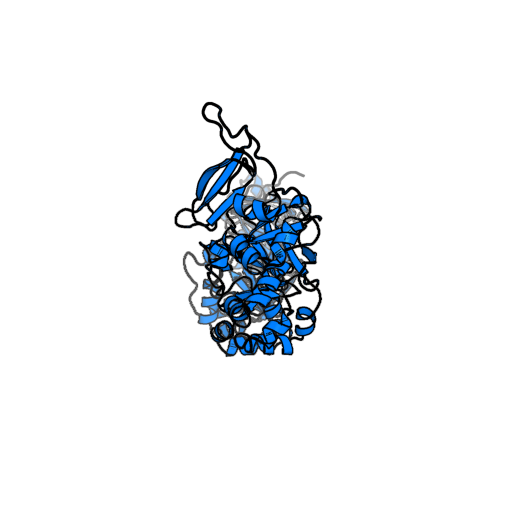.57931 63.93047 22.09628 1.000 39.67993 227 GLY A C 1
ATOM 2815 O O . GLY A 1 183 ? -6.01453 65.07421 21.98340 1.000 40.47506 227 GLY A O 1
ATOM 2819 N N . VAL A 1 184 ? -4.40512 63.63631 22.67199 1.000 39.21884 228 VAL A N 1
ATOM 2820 C CA . VAL A 1 184 ? -3.55187 64.67216 23.24784 1.000 39.61731 228 VAL A CA 1
ATOM 2821 C C . VAL A 1 184 ? -2.08795 64.27793 23.11197 1.000 39.09366 228 VAL A C 1
ATOM 2822 O O . VAL A 1 184 ? -1.73280 63.10366 23.21446 1.000 38.39315 228 VAL A O 1
ATOM 2835 N N . VAL A 1 185 ? -1.24670 65.28933 22.91646 1.000 39.63117 229 VAL A N 1
ATOM 2836 C CA . VAL A 1 185 ? 0.20193 65.14056 22.85670 1.000 39.42891 229 VAL A CA 1
ATOM 2837 C C . VAL A 1 185 ? 0.79961 65.82843 24.07544 1.000 39.76927 229 VAL A C 1
ATOM 2838 O O . VAL A 1 185 ? 0.51301 67.00241 24.32989 1.000 40.68817 229 VAL A O 1
ATOM 2851 N N . HIS A 1 186 ? 1.63753 65.09871 24.79307 1.000 39.15462 230 HIS A N 1
ATOM 2852 C CA . HIS A 1 186 ? 2.51344 65.64170 25.84330 1.000 39.42952 230 HIS A CA 1
ATOM 2853 C C . HIS A 1 186 ? 3.97204 65.49665 25.41630 1.000 39.39109 230 HIS A C 1
ATOM 2854 O O . HIS A 1 186 ? 4.41430 64.38377 25.13795 1.000 42.67957 230 HIS A O 1
ATOM 2868 N N . LEU A 1 187 ? 4.73281 66.59180 25.39741 1.000 40.30478 231 LEU A N 1
ATOM 2869 C CA . LEU A 1 187 ? 6.15173 66.52448 25.05384 1.000 40.50733 231 LEU A CA 1
ATOM 2870 C C . LEU A 1 187 ? 6.94856 66.22226 26.32302 1.000 40.67347 231 LEU A C 1
ATOM 2871 O O . LEU A 1 187 ? 6.84692 66.96733 27.30273 1.000 40.77862 231 LEU A O 1
ATOM 2887 N N . ILE A 1 188 ? 7.76888 65.15964 26.27961 1.000 39.98654 232 ILE A N 1
ATOM 2888 C CA . ILE A 1 188 ? 8.58010 64.73058 27.40597 1.000 39.08270 232 ILE A CA 1
ATOM 2889 C C . ILE A 1 188 ? 10.07424 64.82864 27.05547 1.000 39.61037 232 ILE A C 1
ATOM 2890 O O . ILE A 1 188 ? 10.49299 64.84571 25.88873 1.000 40.11990 232 ILE A O 1
ATOM 2906 N N . ASP A 1 189 ? 10.87973 64.82783 28.10730 1.000 39.54956 233 ASP A N 1
ATOM 2907 C CA . ASP A 1 189 ? 12.29419 65.15385 28.07065 1.000 40.26427 233 ASP A CA 1
ATOM 2908 C C . ASP A 1 189 ? 13.18046 63.97194 27.77790 1.000 39.86263 233 ASP A C 1
ATOM 2909 O O . ASP A 1 189 ? 14.36456 64.18948 27.52908 1.000 47.13186 233 ASP A O 1
ATOM 2918 N N . LYS A 1 190 ? 12.68949 62.73440 27.88905 1.000 39.06702 234 LYS A N 1
ATOM 2919 C CA . LYS A 1 190 ? 13.51747 61.56032 27.60845 1.000 43.35464 234 LYS A CA 1
ATOM 2920 C C . LYS A 1 190 ? 12.70506 60.51008 26.85749 1.000 39.15596 234 LYS A C 1
ATOM 2921 O O . LYS A 1 190 ? 11.49484 60.56242 26.81649 1.000 39.12708 234 LYS A O 1
ATOM 2940 N N . VAL A 1 191 ? 13.39395 59.55385 26.26825 1.000 41.42856 235 VAL A N 1
ATOM 2941 C CA . VAL A 1 191 ? 12.80137 58.33562 25.73182 1.000 40.62926 235 VAL A CA 1
ATOM 2942 C C . VAL A 1 191 ? 12.68640 57.33231 26.87224 1.000 40.68958 235 VAL A C 1
ATOM 2943 O O . VAL A 1 191 ? 13.69354 56.98868 27.51571 1.000 41.27290 235 VAL A O 1
ATOM 2956 N N . ILE A 1 192 ? 11.46883 56.83414 27.10663 1.000 36.95881 236 ILE A N 1
ATOM 2957 C CA . ILE A 1 192 ? 11.21127 55.95169 28.21657 1.000 36.31157 236 ILE A CA 1
ATOM 2958 C C . ILE A 1 192 ? 11.14653 54.51141 27.73041 1.000 38.33321 236 ILE A C 1
ATOM 2959 O O . ILE A 1 192 ? 10.96688 54.24358 26.53215 1.000 36.97907 236 ILE A O 1
ATOM 2975 N N . SER A 1 193 ? 11.27864 53.58122 28.69195 1.000 36.34978 237 SER A N 1
ATOM 2976 C CA . SER A 1 193 ? 11.32381 52.14155 28.45001 1.000 40.21370 237 SER A CA 1
ATOM 2977 C C . SER A 1 193 ? 10.49549 51.44763 29.52351 1.000 38.21598 237 SER A C 1
ATOM 2978 O O . SER A 1 193 ? 10.20468 52.02698 30.57174 1.000 37.80163 237 SER A O 1
ATOM 2986 N N . THR A 1 194 ? 10.15637 50.18379 29.26813 1.000 36.98320 238 THR A N 1
ATOM 2987 C CA . THR A 1 194 ? 9.39181 49.40672 30.22795 1.000 37.26167 238 THR A CA 1
ATOM 2988 C C . THR A 1 194 ? 10.20325 49.21674 31.51044 1.000 38.47963 238 THR A C 1
ATOM 2989 O O . THR A 1 194 ? 11.43302 49.30845 31.51624 1.000 37.01043 238 THR A O 1
ATOM 3000 N N . ILE A 1 195 ? 9.48933 48.97161 32.60009 1.000 39.51742 239 ILE A N 1
ATOM 3001 C CA . ILE A 1 195 ? 10.03824 48.83167 33.94515 1.000 42.21011 239 ILE A CA 1
ATOM 3002 C C . ILE A 1 195 ? 9.69059 47.41302 34.35297 1.000 43.01315 239 ILE A C 1
ATOM 3003 O O . ILE A 1 195 ? 8.51471 47.12284 34.62834 1.000 42.20682 239 ILE A O 1
ATOM 3019 N N . THR A 1 196 ? 10.70595 46.55415 34.44425 1.000 43.15528 240 THR A N 1
ATOM 3020 C CA . THR A 1 196 ? 10.52440 45.11972 34.59986 1.000 47.97617 240 THR A CA 1
ATOM 3021 C C . THR A 1 196 ? 11.09169 44.52092 35.89622 1.000 48.14434 240 THR A C 1
ATOM 3022 O O . THR A 1 196 ? 10.70333 43.40223 36.24600 1.000 46.96351 240 THR A O 1
ATOM 3033 N N . ASN A 1 197 ? 12.00278 45.20337 36.58393 1.000 43.76344 241 ASN A N 1
ATOM 3034 C CA . ASN A 1 197 ? 12.61027 44.71375 37.81910 1.000 43.76387 241 ASN A CA 1
ATOM 3035 C C . ASN A 1 197 ? 12.08832 45.48457 39.02198 1.000 39.41081 241 ASN A C 1
ATOM 3036 O O . ASN A 1 197 ? 11.76870 46.66993 38.93429 1.000 39.44132 241 ASN A O 1
ATOM 3047 N N . ASN A 1 198 ? 11.96876 44.79856 40.14648 1.000 42.37224 242 ASN A N 1
ATOM 3048 C CA . ASN A 1 198 ? 11.84507 45.50634 41.41735 1.000 41.82897 242 ASN A CA 1
ATOM 3049 C C . ASN A 1 198 ? 13.25709 45.83876 41.96055 1.000 42.57442 242 ASN A C 1
ATOM 3050 O O . ASN A 1 198 ? 14.27602 45.39975 41.41712 1.000 42.02134 242 ASN A O 1
ATOM 3061 N N . ILE A 1 199 ? 13.29459 46.61376 43.05732 1.000 38.07525 243 ILE A N 1
ATOM 3062 C CA . ILE A 1 199 ? 14.54452 47.14704 43.59894 1.000 37.10438 243 ILE A CA 1
ATOM 3063 C C . ILE A 1 199 ? 15.50446 46.00998 43.94604 1.000 37.56942 243 ILE A C 1
ATOM 3064 O O . ILE A 1 199 ? 16.68133 46.05078 43.58437 1.000 40.40763 243 ILE A O 1
ATOM 3080 N N . GLN A 1 200 ? 15.00040 44.96583 44.60058 1.000 40.08083 244 GLN A N 1
ATOM 3081 C CA . GLN A 1 200 ? 15.83092 43.83195 44.97866 1.000 41.39669 244 GLN A CA 1
ATOM 3082 C C . GLN A 1 200 ? 16.42178 43.15239 43.76122 1.000 42.33353 244 GLN A C 1
ATOM 3083 O O . GLN A 1 200 ? 17.55042 42.66618 43.80722 1.000 41.17512 244 GLN A O 1
ATOM 3097 N N . GLN A 1 201 ? 15.65952 43.04472 42.68067 1.000 43.60757 245 GLN A N 1
ATOM 3098 C CA . GLN A 1 201 ? 16.21953 42.41742 41.49429 1.000 42.40419 245 GLN A CA 1
ATOM 3099 C C . GLN A 1 201 ? 17.38151 43.24182 40.94584 1.000 40.68177 245 GLN A C 1
ATOM 3100 O O . GLN A 1 201 ? 18.37379 42.68993 40.48383 1.000 45.85965 245 GLN A O 1
ATOM 3114 N N . ILE A 1 202 ? 17.29188 44.55799 41.02468 1.000 38.48638 246 ILE A N 1
ATOM 3115 C CA . ILE A 1 202 ? 18.36101 45.39545 40.50159 1.000 38.53236 246 ILE A CA 1
ATOM 3116 C C . ILE A 1 202 ? 19.61085 45.23140 41.36092 1.000 41.15026 246 ILE A C 1
ATOM 3117 O O . ILE A 1 202 ? 20.72250 45.12358 40.82074 1.000 43.49957 246 ILE A O 1
ATOM 3133 N N . ILE A 1 203 ? 19.43594 45.16180 42.69020 1.000 41.03946 247 ILE A N 1
ATOM 3134 C CA . ILE A 1 203 ? 20.53807 44.89022 43.61701 1.000 44.74232 247 ILE A CA 1
ATOM 3135 C C . ILE A 1 203 ? 21.20951 43.59226 43.23214 1.000 47.01313 247 ILE A C 1
ATOM 3136 O O . ILE A 1 203 ? 22.41130 43.42761 43.45894 1.000 43.65601 247 ILE A O 1
ATOM 3152 N N . GLU A 1 204 ? 20.41713 42.58075 42.87767 1.000 47.90428 248 GLU A N 1
ATOM 3153 C CA . GLU A 1 204 ? 21.00810 41.26676 42.64757 1.000 52.78071 248 GLU A CA 1
ATOM 3154 C C . GLU A 1 204 ? 21.73076 41.18533 41.31495 1.000 48.97227 248 GLU A C 1
ATOM 3155 O O . GLU A 1 204 ? 22.64419 40.37325 41.19258 1.000 52.19743 248 GLU A O 1
ATOM 3167 N N . ILE A 1 205 ? 21.37837 42.05154 40.36166 1.000 47.21491 249 ILE A N 1
ATOM 3168 C CA . ILE A 1 205 ? 21.93824 42.02804 39.00723 1.000 52.18811 249 ILE A CA 1
ATOM 3169 C C . ILE A 1 205 ? 23.26575 42.77976 38.95315 1.000 51.35040 249 ILE A C 1
ATOM 3170 O O . ILE A 1 205 ? 24.23037 42.30128 38.36064 1.000 52.87759 249 ILE A O 1
ATOM 3186 N N . GLU A 1 206 ? 23.30358 43.99249 39.50230 1.000 52.39387 250 GLU A N 1
ATOM 3187 C CA . GLU A 1 206 ? 24.39684 44.92627 39.28388 1.000 54.46061 250 GLU A CA 1
ATOM 3188 C C . GLU A 1 206 ? 25.58227 44.58454 40.18306 1.000 52.23680 250 GLU A C 1
ATOM 3189 O O . GLU A 1 206 ? 25.45652 44.54054 41.42562 1.000 46.55816 250 GLU A O 1
ATOM 3201 N N . ASP A 1 207 ? 26.73847 44.38259 39.54447 1.000 52.27460 251 ASP A N 1
ATOM 3202 C CA . ASP A 1 207 ? 27.99624 44.15025 40.26133 1.000 52.47938 251 ASP A CA 1
ATOM 3203 C C . ASP A 1 207 ? 28.38084 45.31209 41.16541 1.000 45.47352 251 ASP A C 1
ATOM 3204 O O . ASP A 1 207 ? 29.07028 45.12088 42.17014 1.000 43.80365 251 ASP A O 1
ATOM 3213 N N . THR A 1 208 ? 27.96697 46.52762 40.84429 1.000 41.83093 252 THR A N 1
ATOM 3214 C CA . THR A 1 208 ? 28.28363 47.63601 41.73621 1.000 44.55661 252 THR A CA 1
ATOM 3215 C C . THR A 1 208 ? 27.57099 47.54591 43.09268 1.000 45.01180 252 THR A C 1
ATOM 3216 O O . THR A 1 208 ? 27.94164 48.31151 43.99697 1.000 39.93607 252 THR A O 1
ATOM 3227 N N . PHE A 1 209 ? 26.59628 46.63144 43.25678 1.000 45.94029 253 PHE A N 1
ATOM 3228 C CA . PHE A 1 209 ? 25.85238 46.46363 44.50302 1.000 45.85451 253 PHE A CA 1
ATOM 3229 C C . PHE A 1 209 ? 26.10414 45.11722 45.21291 1.000 46.82415 253 PHE A C 1
ATOM 3230 O O . PHE A 1 209 ? 25.29561 44.72036 46.06649 1.000 46.15844 253 PHE A O 1
ATOM 3247 N N . GLU A 1 210 ? 27.21652 44.41895 44.91636 1.000 45.65715 254 GLU A N 1
ATOM 3248 C CA . GLU A 1 210 ? 27.48181 43.14616 45.60441 1.000 52.24123 254 GLU A CA 1
ATOM 3249 C C . GLU A 1 210 ? 27.62885 43.31537 47.12979 1.000 44.80595 254 GLU A C 1
ATOM 3250 O O . GLU A 1 210 ? 27.19789 42.43859 47.89043 1.000 41.72593 254 GLU A O 1
ATOM 3262 N N . THR A 1 211 ? 28.20555 44.43292 47.59408 1.000 39.88553 255 THR A N 1
ATOM 3263 C CA . THR A 1 211 ? 28.35834 44.62125 49.04501 1.000 41.56070 255 THR A CA 1
ATOM 3264 C C . THR A 1 211 ? 27.00868 44.96472 49.67715 1.000 39.04217 255 THR A C 1
ATOM 3265 O O . THR A 1 211 ? 26.64750 44.44457 50.73359 1.000 38.53916 255 THR A O 1
ATOM 3276 N N . LEU A 1 212 ? 26.24100 45.82754 49.01812 1.000 41.25504 256 LEU A N 1
ATOM 3277 C CA . LEU A 1 212 ? 24.89697 46.14644 49.46442 1.000 38.52032 256 LEU A CA 1
ATOM 3278 C C . LEU A 1 212 ? 24.01628 44.91445 49.47927 1.000 37.90573 256 LEU A C 1
ATOM 3279 O O . LEU A 1 212 ? 23.23678 44.71803 50.40368 1.000 41.05466 256 LEU A O 1
ATOM 3295 N N . ARG A 1 213 ? 24.09248 44.12137 48.43364 1.000 38.95651 257 ARG A N 1
ATOM 3296 C CA . ARG A 1 213 ? 23.30241 42.90329 48.31879 1.000 40.70221 257 ARG A CA 1
ATOM 3297 C C . ARG A 1 213 ? 23.54117 41.98797 49.49747 1.000 40.14577 257 ARG A C 1
ATOM 3298 O O . ARG A 1 213 ? 22.59291 41.41676 50.04824 1.000 40.58231 257 ARG A O 1
ATOM 3319 N N . ALA A 1 214 ? 24.80919 41.80230 49.86823 1.000 43.36803 258 ALA A N 1
ATOM 3320 C CA . ALA A 1 214 ? 25.13383 40.90647 50.96264 1.000 44.03105 258 ALA A CA 1
ATOM 3321 C C . ALA A 1 214 ? 24.62663 41.47101 52.28308 1.000 42.62568 258 ALA A C 1
ATOM 3322 O O . ALA A 1 214 ? 24.12975 40.72538 53.13178 1.000 44.09717 258 ALA A O 1
ATOM 3329 N N . ALA A 1 215 ? 24.72006 42.79007 52.45647 1.000 39.40057 259 ALA A N 1
ATOM 3330 C CA . ALA A 1 215 ? 24.20312 43.42306 53.66231 1.000 40.29417 259 ALA A CA 1
ATOM 3331 C C . ALA A 1 215 ? 22.68568 43.29380 53.74205 1.000 41.29934 259 ALA A C 1
ATOM 3332 O O . ALA A 1 215 ? 22.14472 43.02438 54.81601 1.000 39.49470 259 ALA A O 1
ATOM 3339 N N . VAL A 1 216 ? 21.98698 43.55193 52.62400 1.000 38.83422 260 VAL A N 1
ATOM 3340 C CA . VAL A 1 216 ? 20.52769 43.40049 52.57844 1.000 39.92096 260 VAL A CA 1
ATOM 3341 C C . VAL A 1 216 ? 20.12653 41.98208 52.95328 1.000 42.99939 260 VAL A C 1
ATOM 3342 O O . VAL A 1 216 ? 19.16205 41.77087 53.70689 1.000 46.70930 260 VAL A O 1
ATOM 3355 N N . ALA A 1 217 ? 20.83997 40.99203 52.42006 1.000 43.38592 261 ALA A N 1
ATOM 3356 C CA . ALA A 1 217 ? 20.53406 39.59388 52.71607 1.000 46.70688 261 ALA A CA 1
ATOM 3357 C C . ALA A 1 217 ? 20.70430 39.28791 54.20084 1.000 49.52169 261 ALA A C 1
ATOM 3358 O O . ALA A 1 217 ? 19.85881 38.62383 54.82057 1.000 51.53951 261 ALA A O 1
ATOM 3365 N N . ALA A 1 218 ? 21.81854 39.73241 54.77764 1.000 45.04535 262 ALA A N 1
ATOM 3366 C CA . ALA A 1 218 ? 22.09519 39.46953 56.18234 1.000 44.74082 262 ALA A CA 1
ATOM 3367 C C . ALA A 1 218 ? 21.08460 40.15843 57.07949 1.000 43.15662 262 ALA A C 1
ATOM 3368 O O . ALA A 1 218 ? 20.69771 39.60794 58.10871 1.000 47.80442 262 ALA A O 1
ATOM 3375 N N . SER A 1 219 ? 20.63525 41.35920 56.70529 1.000 43.20167 263 SER A N 1
ATOM 3376 C CA . SER A 1 219 ? 19.58067 42.02271 57.46567 1.000 46.71955 263 SER A CA 1
ATOM 3377 C C . SER A 1 219 ? 18.19085 41.41942 57.24742 1.000 48.60209 263 SER A C 1
ATOM 3378 O O . SER A 1 219 ? 17.30681 41.62123 58.09672 1.000 46.70141 263 SER A O 1
ATOM 3386 N N . GLY A 1 220 ? 17.97058 40.70036 56.14114 1.000 47.30092 264 GLY A N 1
ATOM 3387 C CA . GLY A 1 220 ? 16.64365 40.20932 55.80058 1.000 45.75614 264 GLY A CA 1
ATOM 3388 C C . GLY A 1 220 ? 15.73743 41.24206 55.17948 1.000 47.10049 264 GLY A C 1
ATOM 3389 O O . GLY A 1 220 ? 14.52212 41.03510 55.13662 1.000 50.77182 264 GLY A O 1
ATOM 3393 N N . LEU A 1 221 ? 16.29472 42.34989 54.67906 1.000 50.09564 265 LEU A N 1
ATOM 3394 C CA . LEU A 1 221 ? 15.51621 43.40515 54.04146 1.000 47.28937 265 LEU A CA 1
ATOM 3395 C C . LEU A 1 221 ? 15.11448 43.08350 52.61206 1.000 46.29407 265 LEU A C 1
ATOM 3396 O O . LEU A 1 221 ? 14.36037 43.86610 52.02510 1.000 44.93838 265 LEU A O 1
ATOM 3412 N N . ASN A 1 222 ? 15.58673 41.96883 52.04897 1.000 49.33870 266 ASN A N 1
ATOM 3413 C CA . ASN A 1 222 ? 15.25760 41.63021 50.66437 1.000 54.56379 266 ASN A CA 1
ATOM 3414 C C . ASN A 1 222 ? 13.75398 41.44934 50.46704 1.000 60.31766 266 ASN A C 1
ATOM 3415 O O . ASN A 1 222 ? 13.23281 41.75122 49.38283 1.000 60.14327 266 ASN A O 1
ATOM 3426 N N . THR A 1 223 ? 13.04528 40.97786 51.50312 1.000 56.79126 267 THR A N 1
ATOM 3427 C CA . THR A 1 223 ? 11.59676 40.80059 51.41110 1.000 59.57004 267 THR A CA 1
ATOM 3428 C C . THR A 1 223 ? 10.90621 42.12256 51.12937 1.000 60.13804 267 THR A C 1
ATOM 3429 O O . THR A 1 223 ? 10.07028 42.21548 50.22365 1.000 59.90412 267 THR A O 1
ATOM 3440 N N . MET A 1 224 ? 11.26934 43.16150 51.87819 1.000 60.71661 268 MET A N 1
ATOM 3441 C CA . MET A 1 224 ? 10.68297 44.47227 51.65072 1.000 61.86608 268 MET A CA 1
ATOM 3442 C C . MET A 1 224 ? 11.02223 45.02925 50.27201 1.000 61.36115 268 MET A C 1
ATOM 3443 O O . MET A 1 224 ? 10.16124 45.59542 49.59904 1.000 61.41315 268 MET A O 1
ATOM 3457 N N . LEU A 1 225 ? 12.28078 44.91992 49.84548 1.000 55.34619 269 LEU A N 1
ATOM 3458 C CA . LEU A 1 225 ? 12.67282 45.50351 48.55957 1.000 49.11335 269 LEU A CA 1
ATOM 3459 C C . LEU A 1 225 ? 12.14163 44.70791 47.36909 1.000 48.26890 269 LEU A C 1
ATOM 3460 O O . LEU A 1 225 ? 12.20784 45.20301 46.23502 1.000 47.43452 269 LEU A O 1
ATOM 3476 N N . GLU A 1 226 ? 11.60950 43.50992 47.60313 1.000 50.56059 270 GLU A N 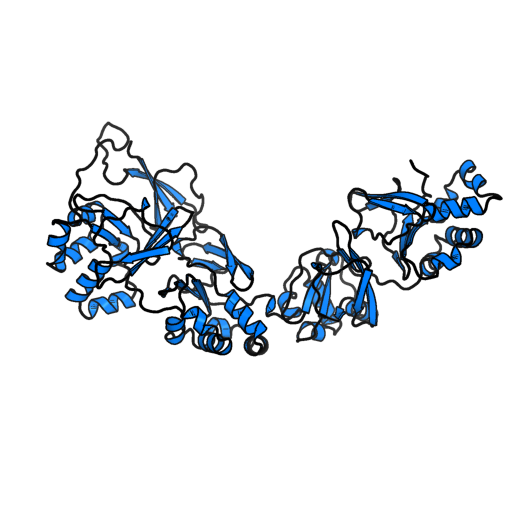1
ATOM 3477 C CA . GLU A 1 226 ? 10.85144 42.74694 46.62632 1.000 55.53873 270 GLU A CA 1
ATOM 3478 C C . GLU A 1 226 ? 9.36460 43.09110 46.59820 1.000 55.36364 270 GLU A C 1
ATOM 3479 O O . GLU A 1 226 ? 8.66851 42.67643 45.68221 1.000 56.92042 270 GLU A O 1
ATOM 3491 N N . GLY A 1 227 ? 8.85729 43.78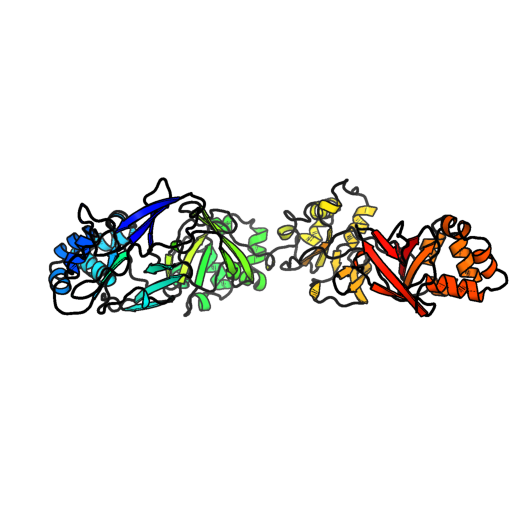954 47.59364 1.000 50.10582 271 GLY A N 1
ATOM 3492 C CA . GLY A 1 227 ? 7.43549 43.86626 47.83149 1.000 50.24977 271 GLY A CA 1
ATOM 3493 C C . GLY A 1 227 ? 6.81862 45.04749 47.13767 1.000 56.53218 271 GLY A C 1
ATOM 3494 O O . GLY A 1 227 ? 7.49257 45.86521 46.50833 1.000 53.91608 271 GLY A O 1
ATOM 3498 N N . ASN A 1 228 ? 5.50160 45.13321 47.26196 1.000 67.44427 272 ASN A N 1
ATOM 3499 C CA . ASN A 1 228 ? 4.79436 46.28326 46.73278 1.000 75.77013 272 ASN A CA 1
ATOM 3500 C C . ASN A 1 228 ? 5.08062 47.48081 47.61003 1.000 75.34294 272 ASN A C 1
ATOM 3501 O O . ASN A 1 228 ? 5.27478 47.35922 48.81731 1.000 77.76422 272 ASN A O 1
ATOM 3512 N N . GLY A 1 229 ? 5.14475 48.63925 46.98981 1.000 72.90789 273 GLY A N 1
ATOM 3513 C CA . GLY A 1 229 ? 5.56614 49.81670 47.71078 1.000 70.38649 273 GLY A CA 1
ATOM 3514 C C . GLY A 1 229 ? 6.10113 50.85526 46.76385 1.000 68.69719 273 GLY A C 1
ATOM 3515 O O . GLY A 1 229 ? 6.32922 50.60228 45.58355 1.000 71.25416 273 GLY A O 1
ATOM 3519 N N . GLN A 1 230 ? 6.22542 52.05454 47.30231 1.000 72.49823 274 GLN A N 1
ATOM 3520 C CA . GLN A 1 230 ? 6.84923 53.19244 46.64919 1.000 75.10583 274 GLN A CA 1
ATOM 3521 C C . GLN A 1 230 ? 8.02633 53.54627 47.53998 1.000 69.63321 274 GLN A C 1
ATOM 3522 O O . GLN A 1 230 ? 7.81813 53.88577 48.71710 1.000 69.69695 274 GLN A O 1
ATOM 3536 N N . TYR A 1 231 ? 9.25323 53.39162 47.01107 1.000 56.35341 275 TYR A N 1
ATOM 3537 C CA . TYR A 1 231 ? 10.46936 53.69816 47.76000 1.000 47.04801 275 TYR A CA 1
ATOM 3538 C C . TYR A 1 231 ? 11.43350 54.48482 46.89417 1.000 44.31880 275 TYR A C 1
ATOM 3539 O O . TYR A 1 231 ? 11.39788 54.41151 45.65453 1.000 41.83566 275 TYR A O 1
ATOM 3557 N N . THR A 1 232 ? 12.28046 55.26563 47.54033 1.000 42.54817 276 THR A N 1
ATOM 3558 C CA . THR A 1 232 ? 13.51910 55.70731 46.94131 1.000 43.21744 276 THR A CA 1
ATOM 3559 C C . THR A 1 232 ? 14.61195 54.98513 47.70073 1.000 41.69861 276 THR A C 1
ATOM 3560 O O . THR A 1 232 ? 14.62174 55.03716 48.94117 1.000 39.62846 276 THR A O 1
ATOM 3571 N N . LEU A 1 233 ? 15.49497 54.30195 46.97619 1.000 39.24653 277 LEU A N 1
ATOM 3572 C CA . LEU A 1 233 ? 16.73795 53.77075 47.52487 1.000 39.48214 277 LEU A CA 1
ATOM 3573 C C . LEU A 1 233 ? 17.88473 54.65540 47.03298 1.000 38.58387 277 LEU A C 1
ATOM 3574 O O . LEU A 1 233 ? 18.13482 54.76641 45.82099 1.000 40.04814 277 LEU A O 1
ATOM 3590 N N . LEU A 1 234 ? 18.63050 55.20528 47.97591 1.000 34.86102 278 LEU A N 1
ATOM 3591 C CA . LEU A 1 234 ? 19.93050 55.84039 47.73529 1.000 39.67815 278 LEU A CA 1
ATOM 3592 C C . LEU A 1 234 ? 20.95985 54.71839 47.89265 1.000 37.91867 278 LEU A C 1
ATOM 3593 O O . LEU A 1 234 ? 21.42697 54.41863 48.99101 1.000 34.90597 278 LEU A O 1
ATOM 3609 N N . ALA A 1 235 ? 21.23870 54.03101 46.80955 1.000 34.82698 279 ALA A N 1
ATOM 3610 C CA . ALA A 1 235 ? 21.89449 52.72715 46.80969 1.000 35.15495 279 ALA A CA 1
ATOM 3611 C C . ALA A 1 235 ? 23.41718 52.85198 46.86408 1.000 36.42743 279 ALA A C 1
ATOM 3612 O O . ALA A 1 235 ? 24.01921 53.33751 45.88488 1.000 35.76334 279 ALA A O 1
ATOM 3619 N N . PRO A 1 236 ? 24.07798 52.50432 47.98732 1.000 35.26595 280 PRO A N 1
ATOM 3620 C CA . PRO A 1 236 ? 25.54503 52.67352 48.04932 1.000 35.61214 280 PRO A CA 1
ATOM 3621 C C . PRO A 1 236 ? 26.28509 51.63026 47.23813 1.000 36.37168 280 PRO A C 1
ATOM 3622 O O . PRO A 1 236 ? 26.08865 50.42456 47.39916 1.000 39.12712 280 PRO A O 1
ATOM 3633 N N . THR A 1 237 ? 27.18281 52.11547 46.38301 1.000 36.52423 281 THR A N 1
ATOM 3634 C CA . THR A 1 237 ? 28.02738 51.26056 45.57994 1.000 37.25881 281 THR A CA 1
ATOM 3635 C C . THR A 1 237 ? 29.08758 50.56885 46.43310 1.000 38.37400 281 THR A C 1
ATOM 3636 O O . THR A 1 237 ? 29.30947 50.90773 47.61168 1.000 37.29697 281 THR A O 1
ATOM 3647 N N . ASN A 1 238 ? 29.75624 49.58758 45.79965 1.000 40.27004 282 ASN A N 1
ATOM 3648 C CA . ASN A 1 238 ? 30.93211 48.95702 46.41116 1.000 42.50003 282 ASN A CA 1
ATOM 3649 C C . ASN A 1 238 ? 31.97626 49.98519 46.81514 1.000 42.68265 282 ASN A C 1
ATOM 3650 O O . ASN A 1 238 ? 32.60599 49.85869 47.86738 1.000 42.20874 282 ASN A O 1
ATOM 3661 N N . GLU A 1 239 ? 32.18200 50.99714 45.98571 1.000 42.83256 283 GLU A N 1
ATOM 3662 C CA . GLU A 1 239 ? 33.17571 52.01281 46.28475 1.000 46.97908 283 GLU A CA 1
ATOM 3663 C C . GLU A 1 239 ? 32.78705 52.81728 47.52286 1.000 43.63848 283 GLU A C 1
ATOM 3664 O O . GLU A 1 239 ? 33.67087 53.26967 48.25027 1.000 44.58313 283 GLU A O 1
ATOM 3676 N N . ALA A 1 240 ? 31.48849 53.03394 47.75940 1.000 41.14681 284 ALA A N 1
ATOM 3677 C CA . ALA A 1 240 ? 31.05656 53.74088 48.97162 1.000 42.45721 284 ALA A CA 1
ATOM 3678 C C . ALA A 1 240 ? 31.42801 52.96815 50.23000 1.000 41.47847 284 ALA A C 1
ATOM 3679 O O . ALA A 1 240 ? 31.88817 53.55650 51.22811 1.000 39.74172 284 ALA A O 1
ATOM 3686 N N . PHE A 1 241 ? 31.21942 51.64810 50.20633 1.000 37.42310 285 PHE A N 1
ATOM 3687 C CA . PHE A 1 241 ? 31.52797 50.83828 51.37212 1.000 39.41477 285 PHE A CA 1
ATOM 3688 C C . PHE A 1 241 ? 33.02616 50.84471 51.63438 1.000 41.03927 285 PHE A C 1
ATOM 3689 O O . PHE A 1 241 ? 33.45359 50.92008 52.77570 1.000 40.18456 285 PHE A O 1
ATOM 3706 N N . GLU A 1 242 ? 33.83424 50.79487 50.57360 1.000 39.69818 286 GLU A N 1
ATOM 3707 C CA . GLU A 1 242 ? 35.29086 50.70093 50.71072 1.000 41.18395 286 GLU A CA 1
ATOM 3708 C C . GLU A 1 242 ? 35.91835 51.94324 51.32355 1.000 39.73567 286 GLU A C 1
ATOM 3709 O O . GLU A 1 242 ? 37.05728 51.87439 51.80125 1.000 42.64061 286 GLU A O 1
ATOM 3721 N N . LYS A 1 243 ? 35.23185 53.08071 51.27354 1.000 39.31784 287 LYS A N 1
ATOM 3722 C CA . LYS A 1 243 ? 35.72810 54.30180 51.88233 1.000 40.49860 287 LYS A CA 1
ATOM 3723 C C . LYS A 1 243 ? 35.64616 54.27920 53.41128 1.000 42.32096 287 LYS A C 1
ATOM 3724 O O . LYS A 1 243 ? 36.20791 55.16105 54.05846 1.000 40.91264 287 LYS A O 1
ATOM 3743 N N . ILE A 1 244 ? 34.98309 53.29485 53.99272 1.000 39.52094 288 ILE A N 1
ATOM 3744 C CA . ILE A 1 244 ? 34.78186 53.20510 55.42752 1.000 38.07185 288 ILE A CA 1
ATOM 3745 C C . ILE A 1 244 ? 35.91226 52.33993 55.98363 1.000 41.24476 288 ILE A C 1
ATOM 3746 O O . ILE A 1 244 ? 36.11345 51.23267 55.45874 1.000 45.66271 288 ILE A O 1
ATOM 3762 N N . PRO A 1 245 ? 36.63931 52.77232 57.02695 1.000 44.19902 289 PRO A N 1
ATOM 3763 C CA . PRO A 1 245 ? 37.58791 51.85892 57.69839 1.000 48.44872 289 PRO A CA 1
ATOM 3764 C C . PRO A 1 245 ? 36.95889 50.52545 58.08092 1.000 46.95434 289 PRO A C 1
ATOM 3765 O O . PRO A 1 245 ? 35.84825 50.46857 58.62397 1.000 43.65341 289 PRO A O 1
ATOM 3776 N N . SER A 1 246 ? 37.69074 49.45503 57.77545 1.000 44.73927 290 SER A N 1
ATOM 3777 C CA . SER A 1 246 ? 37.17337 48.10173 57.91787 1.000 45.48511 290 SER A CA 1
ATOM 3778 C C . SER A 1 246 ? 36.71891 47.78538 59.33503 1.000 48.62053 290 SER A C 1
ATOM 3779 O O . SER A 1 246 ? 35.77460 47.00938 59.51947 1.000 51.47969 290 SER A O 1
ATOM 3787 N N . GLU A 1 247 ? 37.34941 48.36650 60.35196 1.000 52.07039 291 GLU A N 1
ATOM 3788 C CA . GLU A 1 247 ? 36.92199 48.01502 61.70676 1.000 59.07513 291 GLU A CA 1
ATOM 3789 C C . GLU A 1 247 ? 35.58435 48.66064 62.04225 1.000 54.16218 291 GLU A C 1
ATOM 3790 O O . GLU A 1 247 ? 34.75706 48.05354 62.72661 1.000 53.87487 291 GLU A O 1
ATOM 3802 N N . THR A 1 248 ? 35.35343 49.88194 61.56697 1.000 50.03282 292 THR A N 1
ATOM 3803 C CA . THR A 1 248 ? 34.02598 50.47072 61.65737 1.000 49.97788 292 THR A CA 1
ATOM 3804 C C . THR A 1 248 ? 33.01263 49.62373 60.90249 1.000 47.18711 292 THR A C 1
ATOM 3805 O O . THR A 1 248 ? 31.95342 49.30131 61.43716 1.000 47.01756 292 THR A O 1
ATOM 3816 N N . LEU A 1 249 ? 33.30249 49.28340 59.64842 1.000 43.42948 293 LEU A N 1
ATOM 3817 C CA . LEU A 1 249 ? 32.26202 48.70701 58.80277 1.000 43.24870 293 LEU A CA 1
ATOM 3818 C C . LEU A 1 249 ? 31.88635 47.31330 59.27588 1.000 43.62658 293 LEU A C 1
ATOM 3819 O O . LEU A 1 249 ? 30.69280 46.96746 59.30777 1.000 39.54555 293 LEU A O 1
ATOM 3835 N N . ASN A 1 250 ? 32.88172 46.49147 59.62346 1.000 40.90102 294 ASN A N 1
ATOM 3836 C CA . ASN A 1 250 ? 32.56752 45.16961 60.13291 1.000 40.86391 294 ASN A CA 1
ATOM 3837 C C . ASN A 1 250 ? 31.83144 45.25468 61.46160 1.000 41.81203 294 ASN A C 1
ATOM 3838 O O . ASN A 1 250 ? 31.05263 44.35905 61.77557 1.000 43.42814 294 ASN A O 1
ATOM 3849 N N . ARG A 1 251 ? 32.07329 46.30597 62.25716 1.000 42.60207 295 ARG A N 1
ATOM 3850 C CA . ARG A 1 251 ? 31.33741 46.47060 63.51053 1.000 41.86660 295 ARG A CA 1
ATOM 3851 C C . ARG A 1 251 ? 29.85905 46.72312 63.22420 1.000 44.14992 295 ARG A C 1
ATOM 3852 O O . ARG A 1 251 ? 28.98134 46.13596 63.86209 1.000 44.10982 295 ARG A O 1
ATOM 3873 N N . ILE A 1 252 ? 29.57213 47.60248 62.26982 1.000 42.14444 296 ILE A N 1
ATOM 3874 C CA . ILE A 1 252 ? 28.18143 47.86197 61.89264 1.000 43.40783 296 ILE A CA 1
ATOM 3875 C C . ILE A 1 252 ? 27.56376 46.61199 61.26169 1.000 42.68299 296 ILE A C 1
ATOM 3876 O O . ILE A 1 252 ? 26.45822 46.19290 61.63091 1.000 41.91164 296 ILE A O 1
ATOM 3892 N N . LEU A 1 253 ? 28.24326 46.02087 60.27159 1.000 43.31604 297 LEU A N 1
ATOM 3893 C CA . LEU A 1 253 ? 27.57033 45.00714 59.45606 1.000 42.06252 297 LEU A CA 1
ATOM 3894 C C . LEU A 1 253 ? 27.32551 43.72578 60.23182 1.000 44.53200 297 LEU A C 1
ATOM 3895 O O . LEU A 1 253 ? 26.40647 42.97498 59.88199 1.000 42.82401 297 LEU A O 1
ATOM 3911 N N . GLY A 1 254 ? 28.13005 43.45325 61.27076 1.000 42.81318 298 GLY A N 1
ATOM 3912 C CA . GLY A 1 254 ? 27.93188 42.25995 62.05747 1.000 43.73452 298 GLY A CA 1
ATOM 3913 C C . GLY A 1 254 ? 27.01600 42.40803 63.25250 1.000 46.57864 298 GLY A C 1
ATOM 3914 O O . GLY A 1 254 ? 26.94042 41.47906 64.06481 1.000 46.64289 298 GLY A O 1
ATOM 3918 N N . ASP A 1 255 ? 26.34302 43.54957 63.40090 1.000 46.38808 299 ASP A N 1
ATOM 3919 C CA . ASP A 1 255 ? 25.39364 43.78761 64.48268 1.000 45.66008 299 ASP A CA 1
ATOM 3920 C C . ASP A 1 255 ? 24.01526 43.99954 63.86387 1.000 46.04907 299 ASP A C 1
ATOM 3921 O O . ASP A 1 255 ? 23.85195 44.96742 63.08531 1.000 41.20718 299 ASP A O 1
ATOM 3930 N N . PRO A 1 256 ? 23.00715 43.14691 64.16723 1.000 44.86761 300 PRO A N 1
ATOM 3931 C CA . PRO A 1 256 ? 21.71219 43.28789 63.46369 1.000 48.35556 300 PRO A CA 1
ATOM 3932 C C . PRO A 1 256 ? 21.04642 44.64442 63.61354 1.000 48.50764 300 PRO A C 1
ATOM 3933 O O . PRO A 1 256 ? 20.50706 45.16499 62.62617 1.000 45.84228 300 PRO A O 1
ATOM 3944 N N . GLU A 1 257 ? 21.11257 45.25302 64.79942 1.000 45.28469 301 GLU A N 1
ATOM 3945 C CA . GLU A 1 257 ? 20.47287 46.55094 64.98915 1.000 53.51502 301 GLU A CA 1
ATOM 3946 C C . GLU A 1 257 ? 21.19161 47.62985 64.19531 1.000 46.06778 301 GLU A C 1
ATOM 3947 O O . GLU A 1 257 ? 20.54855 48.44873 63.53124 1.000 43.90440 301 GLU A O 1
ATOM 3959 N N . ALA A 1 258 ? 22.52927 47.65447 64.25453 1.000 41.23997 302 ALA A N 1
ATOM 3960 C CA . ALA A 1 258 ? 23.24994 48.68527 63.51880 1.000 39.84948 302 ALA A CA 1
ATOM 3961 C C . ALA A 1 258 ? 23.12650 48.46824 62.01652 1.000 39.89457 302 ALA A C 1
ATOM 3962 O O . ALA A 1 258 ? 22.99436 49.43711 61.26560 1.000 39.10087 302 ALA A O 1
ATOM 3969 N N . LEU A 1 259 ? 23.18701 47.20995 61.56443 1.000 40.14969 303 LEU A N 1
ATOM 3970 C CA . LEU A 1 259 ? 23.01441 46.90379 60.14058 1.000 40.77600 303 LEU A CA 1
ATOM 3971 C C . LEU A 1 259 ? 21.64718 47.38430 59.63615 1.000 39.46124 303 LEU A C 1
ATOM 3972 O O . LEU A 1 259 ? 21.54033 48.02962 58.58143 1.000 37.70283 303 LEU A O 1
ATOM 3988 N N . ARG A 1 260 ? 20.59501 47.11923 60.39775 1.000 40.53700 304 ARG A N 1
ATOM 3989 C CA . ARG A 1 260 ? 19.26508 47.52794 59.94698 1.000 45.47141 304 ARG A CA 1
ATOM 3990 C C . ARG A 1 260 ? 19.11026 49.04669 59.91661 1.000 40.46360 304 ARG A C 1
ATOM 3991 O O . ARG A 1 260 ? 18.53621 49.59064 58.96238 1.000 38.92844 304 ARG A O 1
ATOM 4012 N N . ASP A 1 261 ? 19.56231 49.74477 60.95381 1.000 43.23971 305 ASP A N 1
ATOM 4013 C CA . ASP A 1 261 ? 19.51869 51.20239 60.91082 1.000 40.15244 305 ASP A CA 1
ATOM 4014 C C . ASP A 1 261 ? 20.34077 51.75938 59.74897 1.000 40.08582 305 ASP A C 1
ATOM 4015 O O . ASP A 1 261 ? 19.95743 52.77678 59.14978 1.000 37.70419 305 ASP A O 1
ATOM 4024 N N . LEU A 1 262 ? 21.51275 51.15358 59.46385 1.000 38.53085 306 LEU A N 1
ATOM 4025 C CA . LEU A 1 262 ? 22.33253 51.61541 58.35502 1.000 37.75382 306 LEU A CA 1
ATOM 4026 C C . LEU A 1 262 ? 21.51661 51.57962 57.07394 1.000 38.74765 306 LEU A C 1
ATOM 4027 O O . LEU A 1 262 ? 21.40827 52.58662 56.38982 1.000 36.17516 306 LEU A O 1
ATOM 4043 N N . LEU A 1 263 ? 20.99866 50.39499 56.72764 1.000 40.68703 307 LEU A N 1
ATOM 4044 C CA . LEU A 1 263 ? 20.26873 50.20008 55.46468 1.000 37.05141 307 LEU A CA 1
ATOM 4045 C C . LEU A 1 263 ? 19.02575 51.06258 55.39789 1.000 38.66783 307 LEU A C 1
ATOM 4046 O O . LEU A 1 263 ? 18.72576 51.65159 54.34475 1.000 39.63064 307 LEU A O 1
ATOM 4062 N N . ASN A 1 264 ? 18.28314 51.14543 56.50817 1.000 37.15371 308 ASN A N 1
ATOM 4063 C CA . ASN A 1 264 ? 17.08569 51.96801 56.54094 1.000 37.52468 308 ASN A CA 1
ATOM 4064 C C . ASN A 1 264 ? 17.41539 53.43222 56.31636 1.000 37.27267 308 ASN A C 1
ATOM 4065 O O . ASN A 1 264 ? 16.56892 54.19125 55.82834 1.000 37.55355 308 ASN A O 1
ATOM 4076 N N . ASN A 1 265 ? 18.61714 53.85680 56.68179 1.000 37.03991 309 ASN A N 1
ATOM 4077 C CA . ASN A 1 265 ? 18.98450 55.25005 56.44952 1.000 37.02521 309 ASN A CA 1
ATOM 4078 C C . ASN A 1 265 ? 19.27518 55.55087 54.98588 1.000 36.45788 309 ASN A C 1
ATOM 4079 O O . ASN A 1 265 ? 19.56172 56.70100 54.68542 1.000 36.58796 309 ASN A O 1
ATOM 4090 N N . HIS A 1 266 ? 19.18093 54.57784 54.08838 1.000 36.01958 310 HIS A N 1
ATOM 4091 C CA . HIS A 1 266 ? 19.28858 54.81020 52.64498 1.000 35.61893 310 HIS A CA 1
ATOM 4092 C C . HIS A 1 266 ? 17.96077 54.75822 51.90415 1.000 35.98430 310 HIS A C 1
ATOM 4093 O O . HIS A 1 266 ? 17.95820 54.86454 50.66669 1.000 39.03638 310 HIS A O 1
ATOM 4107 N N . ILE A 1 267 ? 16.84475 54.62552 52.61221 1.000 37.18261 311 ILE A N 1
ATOM 4108 C CA . ILE A 1 267 ? 15.54904 54.32922 52.00399 1.000 38.86352 311 ILE A CA 1
ATOM 4109 C C . ILE A 1 267 ? 14.61405 55.43806 52.42022 1.000 38.93545 311 ILE A C 1
ATOM 4110 O O . ILE A 1 267 ? 14.57568 55.78714 53.61034 1.000 37.50914 311 ILE A O 1
ATOM 4126 N N . LEU A 1 268 ? 13.89959 56.01240 51.44060 1.000 36.82572 312 LEU A N 1
ATOM 4127 C CA . LEU A 1 268 ? 12.83662 56.97056 51.69277 1.000 41.85459 312 LEU A CA 1
ATOM 4128 C C . LEU A 1 268 ? 11.49306 56.32768 51.34598 1.000 46.39221 312 LEU A C 1
ATOM 4129 O O . LEU A 1 268 ? 11.42129 55.40848 50.52088 1.000 48.92196 312 LEU A O 1
ATOM 4145 N N . LYS A 1 269 ? 10.42831 56.84786 51.95910 1.000 47.14644 313 LYS A N 1
ATOM 4146 C CA . LYS A 1 269 ? 9.11794 56.19892 51.97204 1.000 60.93536 313 LYS A CA 1
ATOM 4147 C C . LYS A 1 269 ? 8.29842 56.43905 50.70197 1.000 59.75000 313 LYS A C 1
ATOM 4148 O O . LYS A 1 269 ? 7.26289 55.78121 50.51845 1.000 66.64795 313 LYS A O 1
ATOM 4167 N N . SER A 1 270 ? 8.70098 57.35688 49.83640 1.000 49.14251 314 SER A N 1
ATOM 4168 C CA . SER A 1 270 ? 8.04400 57.47794 48.53598 1.000 58.07432 314 SER A CA 1
ATOM 4169 C C . SER A 1 270 ? 9.09712 57.62977 47.43194 1.000 57.66096 314 SER A C 1
ATOM 4170 O O . SER A 1 270 ? 10.26131 57.92803 47.68776 1.000 56.06198 314 SER A O 1
ATOM 4178 N N . ALA A 1 271 ? 8.66470 57.39533 46.19264 1.000 53.04016 315 ALA A N 1
ATOM 4179 C CA . ALA A 1 271 ? 9.54197 57.48078 45.02155 1.000 53.18648 315 ALA A CA 1
ATOM 4180 C C . ALA A 1 271 ? 9.74515 58.92115 44.58255 1.000 53.53103 315 ALA A C 1
ATOM 4181 O O . ALA A 1 271 ? 8.77185 59.65412 44.37271 1.000 50.59974 315 ALA A O 1
ATOM 4188 N N . MET A 1 272 ? 11.00109 59.28725 44.34913 1.000 56.75659 316 MET A N 1
ATOM 4189 C CA . MET A 1 272 ? 11.38003 60.66139 44.04569 1.000 58.87761 316 MET A CA 1
ATOM 4190 C C . MET A 1 272 ? 12.33096 60.67846 42.85097 1.000 55.67023 316 MET A C 1
ATOM 4191 O O . MET A 1 272 ? 13.50699 60.29461 42.95982 1.000 49.37327 316 MET A O 1
ATOM 4205 N N . CYS A 1 273 ? 11.83286 61.16059 41.72077 1.000 56.88499 317 CYS A N 1
ATOM 4206 C CA . CYS A 1 273 ? 12.67977 61.36690 40.55731 1.000 53.47018 317 CYS A CA 1
ATOM 4207 C C . CYS A 1 273 ? 13.54576 62.59824 40.76639 1.000 51.21060 317 CYS A C 1
ATOM 4208 O O . CYS A 1 273 ? 13.12725 63.56994 41.39855 1.000 50.21108 317 CYS A O 1
ATOM 4215 N N . ALA A 1 274 ? 14.77037 62.54325 40.22455 1.000 45.71225 318 ALA A N 1
ATOM 4216 C CA . ALA A 1 274 ? 15.70438 63.65487 40.35085 1.000 41.99016 318 ALA A CA 1
ATOM 4217 C C . ALA A 1 274 ? 15.13052 64.97071 39.85453 1.000 47.87868 318 ALA A C 1
ATOM 4218 O O . ALA A 1 274 ? 15.36958 66.02147 40.46022 1.000 46.79850 318 ALA A O 1
ATOM 4225 N N . GLU A 1 275 ? 14.35266 64.93406 38.75665 1.000 51.70118 319 GLU A N 1
ATOM 4226 C CA . GLU A 1 275 ? 13.80741 66.15898 38.17217 1.000 56.55939 319 GLU A CA 1
ATOM 4227 C C . GLU A 1 275 ? 12.82301 66.87129 39.08311 1.000 55.98357 319 GLU A C 1
ATOM 4228 O O . GLU A 1 275 ? 12.55220 68.05496 38.87289 1.000 57.32638 319 GLU A O 1
ATOM 4240 N N . ALA A 1 276 ? 12.28521 66.17475 40.08244 1.000 54.80918 320 ALA A N 1
ATOM 4241 C CA . ALA A 1 276 ? 11.45472 66.81020 41.10150 1.000 54.84460 320 ALA A CA 1
ATOM 4242 C C . ALA A 1 276 ? 12.18259 67.91104 41.85796 1.000 56.99404 320 ALA A C 1
ATOM 4243 O O . ALA A 1 276 ? 11.52530 68.80611 42.38761 1.000 53.10831 320 ALA A O 1
ATOM 4250 N N . ILE A 1 277 ? 13.51574 67.90874 41.88952 1.000 59.93273 321 ILE A N 1
ATOM 4251 C CA . ILE A 1 277 ? 14.24164 68.65677 42.91552 1.000 60.71310 321 ILE A CA 1
ATOM 4252 C C . ILE A 1 277 ? 14.93095 69.77304 42.18191 1.000 60.85451 321 ILE A C 1
ATOM 4253 O O . ILE A 1 277 ? 15.82207 69.55493 41.34887 1.000 61.18907 321 ILE A O 1
ATOM 4269 N N . VAL A 1 278 ? 14.47197 70.96291 42.51689 1.000 61.04004 322 VAL A N 1
ATOM 4270 C CA . VAL A 1 278 ? 14.96304 72.22681 42.01863 1.000 64.45438 322 VAL A CA 1
ATOM 4271 C C . VAL A 1 278 ? 15.36944 73.17116 43.14507 1.000 65.51244 322 VAL A C 1
ATOM 4272 O O . VAL A 1 278 ? 15.82440 74.27994 42.88534 1.000 65.88043 322 VAL A O 1
ATOM 4285 N N . ALA A 1 279 ? 15.23388 72.74479 44.40057 1.000 63.23048 323 ALA A N 1
ATOM 4286 C CA . ALA A 1 279 ? 15.68546 73.50561 45.55752 1.000 63.00077 323 ALA A CA 1
ATOM 4287 C C . ALA A 1 279 ? 15.83987 72.50826 46.69362 1.000 63.67635 323 ALA A C 1
ATOM 4288 O O . ALA A 1 279 ? 15.46159 71.33762 46.56759 1.000 58.25967 323 ALA A O 1
ATOM 4295 N N . GLY A 1 280 ? 16.41414 72.97752 47.80225 1.000 69.87703 324 GLY A N 1
ATOM 4296 C CA . GLY A 1 280 ? 16.59532 72.12891 48.96338 1.000 70.77726 324 GLY A CA 1
ATOM 4297 C C . GLY A 1 280 ? 15.28777 71.57574 49.49340 1.000 69.34461 324 GLY A C 1
ATOM 4298 O O . GLY A 1 280 ? 14.30008 72.30345 49.59193 1.000 73.75318 324 GLY A O 1
ATOM 4302 N N . LEU A 1 281 ? 15.25889 70.28051 49.79178 1.000 62.62440 325 LEU A N 1
ATOM 4303 C CA . LEU A 1 281 ? 14.12043 69.63198 50.42917 1.000 59.28031 325 LEU A CA 1
ATOM 4304 C C . LEU A 1 281 ? 14.64215 68.71055 51.52421 1.000 58.10677 325 LEU A C 1
ATOM 4305 O O . LEU A 1 281 ? 15.50248 67.86381 51.26351 1.000 54.65670 325 LEU A O 1
ATOM 4321 N N . SER A 1 282 ? 14.02922 68.80418 52.70482 1.000 59.93919 326 SER A N 1
ATOM 4322 C CA . SER A 1 282 ? 14.29747 67.87512 53.79736 1.000 58.02446 326 SER A CA 1
ATOM 4323 C C . SER A 1 282 ? 13.43029 66.63450 53.64471 1.000 56.49724 326 SER A C 1
ATOM 4324 O O . SER A 1 282 ? 12.21622 66.75397 53.44307 1.000 58.16183 326 SER A O 1
ATOM 4332 N N . VAL A 1 283 ? 14.05255 65.45135 53.71433 1.000 50.33636 327 VAL A N 1
ATOM 4333 C CA . VAL A 1 283 ? 13.34173 64.17812 53.67633 1.000 46.16030 327 VAL A CA 1
ATOM 4334 C C . VAL A 1 283 ? 13.76597 63.39332 54.90381 1.000 47.12648 327 VAL A C 1
ATOM 4335 O O . VAL A 1 283 ? 14.88448 63.54912 55.38590 1.000 49.67344 327 VAL A O 1
ATOM 4348 N N . GLU A 1 284 ? 12.92120 62.45135 55.31250 1.000 47.02516 328 GLU A N 1
ATOM 4349 C CA . GLU A 1 284 ? 13.18017 61.56277 56.44057 1.000 51.37855 328 GLU A CA 1
ATOM 4350 C C . GLU A 1 284 ? 13.36537 60.15400 55.91081 1.000 46.46978 328 GLU A C 1
ATOM 4351 O O . GLU A 1 284 ? 12.57758 59.70148 55.07644 1.000 44.76714 328 GLU A O 1
ATOM 4363 N N . THR A 1 285 ? 14.39416 59.46774 56.39218 1.000 40.28685 329 THR A N 1
ATOM 4364 C CA . THR A 1 285 ? 14.64978 58.11099 55.93478 1.000 39.28171 329 THR A CA 1
ATOM 4365 C C . THR A 1 285 ? 13.80846 57.15570 56.76697 1.000 39.83469 329 THR A C 1
ATOM 4366 O O . THR A 1 285 ? 13.26332 57.52815 57.80238 1.000 42.20650 329 THR A O 1
ATOM 4377 N N . LEU A 1 286 ? 13.78597 55.88288 56.37850 1.000 39.26570 330 LEU A N 1
ATOM 4378 C CA . LEU A 1 286 ? 13.12309 54.90113 57.23723 1.000 39.97389 330 LEU A CA 1
ATOM 4379 C C . LEU A 1 286 ? 13.78959 54.74658 58.59977 1.000 41.88358 330 LEU A C 1
ATOM 4380 O O . LEU A 1 286 ? 13.15483 54.25499 59.52391 1.000 48.04011 330 LEU A O 1
ATOM 4396 N N . GLU A 1 287 ? 15.07011 55.12065 58.74552 1.000 46.26849 331 GLU A N 1
ATOM 4397 C CA . GLU A 1 287 ? 15.73670 55.04737 60.04623 1.000 43.62807 331 GLU A CA 1
ATOM 4398 C C . GLU A 1 287 ? 15.31114 56.18813 60.96365 1.000 45.08659 331 GLU A C 1
ATOM 4399 O O . GLU A 1 287 ? 15.38520 56.03748 62.18743 1.000 43.70388 331 GLU A O 1
ATOM 4411 N N . GLY A 1 288 ? 14.87953 57.32300 60.40808 1.000 46.32440 332 GLY A N 1
ATOM 4412 C CA . GLY A 1 288 ? 14.39895 58.47074 61.18178 1.000 42.99130 332 GLY A CA 1
ATOM 4413 C C . GLY A 1 288 ? 15.20875 59.74184 60.98522 1.000 46.43777 332 GLY A C 1
ATOM 4414 O O . GLY A 1 288 ? 14.75145 60.82846 61.35445 1.000 52.02437 332 GLY A O 1
ATOM 4418 N N . THR A 1 289 ? 16.39053 59.63809 60.40777 1.000 43.38013 333 THR A N 1
ATOM 4419 C CA . THR A 1 289 ? 17.25413 60.78150 60.16472 1.000 47.43246 333 THR A CA 1
ATOM 4420 C C . THR A 1 289 ? 16.72032 61.63611 59.02943 1.000 51.64484 333 THR A C 1
ATOM 4421 O O . THR A 1 289 ? 16.16231 61.13314 58.05237 1.000 49.19777 333 THR A O 1
ATOM 4432 N N . THR A 1 290 ? 16.97110 62.93583 59.13762 1.000 52.34814 334 THR A N 1
ATOM 4433 C CA . THR A 1 290 ? 16.65541 63.88822 58.08607 1.000 54.24115 334 THR A CA 1
ATOM 4434 C C . THR A 1 290 ? 17.86317 64.09890 57.18055 1.000 52.05407 334 THR A C 1
ATOM 4435 O O . THR A 1 290 ? 18.98175 64.28386 57.66243 1.000 54.55998 334 THR A O 1
ATOM 4446 N N . LEU A 1 291 ? 17.62434 64.06287 55.87201 1.000 51.56434 335 LEU A N 1
ATOM 4447 C CA . LEU A 1 291 ? 18.61363 64.42092 54.86794 1.000 48.78397 335 LEU A CA 1
ATOM 4448 C C . LEU A 1 291 ? 18.14783 65.65454 54.12204 1.000 51.22344 335 LEU A C 1
ATOM 4449 O O . LEU A 1 291 ? 16.95023 65.82485 53.89631 1.000 53.23164 335 LEU A O 1
ATOM 4465 N N . GLU A 1 292 ? 19.09494 66.50765 53.74667 1.000 63.94645 336 GLU A N 1
ATOM 4466 C CA . GLU A 1 292 ? 18.82612 67.67096 52.90771 1.000 71.32729 336 GLU A CA 1
ATOM 4467 C C . GLU A 1 292 ? 19.11746 67.25726 51.47111 1.000 66.31847 336 GLU A C 1
ATOM 4468 O O . GLU A 1 292 ? 20.28089 67.15367 51.06170 1.000 64.29808 336 GLU A O 1
ATOM 4480 N N . VAL A 1 293 ? 18.04785 66.99712 50.70382 1.000 53.66354 337 VAL A N 1
ATOM 4481 C CA . VAL A 1 293 ? 18.16900 66.73297 49.27965 1.000 50.70749 337 VAL A CA 1
ATOM 4482 C C . VAL A 1 293 ? 18.15040 68.08839 48.60071 1.000 53.39234 337 VAL A C 1
ATOM 4483 O O . VAL A 1 293 ? 17.42133 68.98663 49.01330 1.000 55.29746 337 VAL A O 1
ATOM 4496 N N . GLY A 1 294 ? 19.00200 68.25895 47.61447 1.000 55.28289 338 GLY A N 1
ATOM 4497 C CA . GLY A 1 294 ? 19.09826 69.50205 46.88471 1.000 56.86088 338 GLY A CA 1
ATOM 4498 C C . GLY A 1 294 ? 19.75358 69.21795 45.56575 1.000 56.28586 338 GLY A C 1
ATOM 4499 O O . GLY A 1 294 ? 19.79188 68.07556 45.11592 1.000 50.77330 338 GLY A O 1
ATOM 4503 N N . CYS A 1 295 ? 20.29918 70.25757 44.94899 1.000 63.23052 339 CYS A N 1
ATOM 4504 C CA . CYS A 1 295 ? 20.85867 70.07704 43.62202 1.000 66.19394 339 CYS A CA 1
ATOM 4505 C C . CYS A 1 295 ? 21.73488 71.26559 43.26923 1.000 66.92667 339 CYS A C 1
ATOM 4506 O O . CYS A 1 295 ? 21.52838 72.38457 43.74131 1.000 69.07651 339 CYS A O 1
ATOM 4513 N N . SER A 1 296 ? 22.72079 70.98938 42.43194 1.000 62.94519 340 SER A N 1
ATOM 4514 C CA . SER A 1 296 ? 23.67344 71.98202 41.94771 1.000 69.66490 340 SER A CA 1
ATOM 4515 C C . SER A 1 296 ? 23.87257 71.68882 40.46514 1.000 70.17775 340 SER A C 1
ATOM 4516 O O . SER A 1 296 ? 24.50630 70.69010 40.10975 1.000 71.18798 340 SER A O 1
ATOM 4524 N N . GLY A 1 297 ? 23.29886 72.53152 39.60530 1.000 65.96390 341 GLY A N 1
ATOM 4525 C CA . GLY A 1 297 ? 23.23678 72.19728 38.19189 1.000 61.48029 341 GLY A CA 1
ATOM 4526 C C . GLY A 1 297 ? 22.43714 70.93412 37.98853 1.000 66.03404 341 GLY A C 1
ATOM 4527 O O . GLY A 1 297 ? 21.32165 70.79684 38.50990 1.000 60.07112 341 GLY A O 1
ATOM 4531 N N . ASP A 1 298 ? 23.01493 69.99787 37.23105 1.000 89.15674 342 ASP A N 1
ATOM 4532 C CA . ASP A 1 298 ? 22.45209 68.68694 36.95295 1.000 96.42110 342 ASP A CA 1
ATOM 4533 C C . ASP A 1 298 ? 22.91982 67.61551 37.93187 1.000 88.74805 342 ASP A C 1
ATOM 4534 O O . ASP A 1 298 ? 22.81327 66.41740 37.62008 1.000 88.53924 342 ASP A O 1
ATOM 4543 N N . MET A 1 299 ? 23.45105 68.01664 39.09050 1.000 77.17921 343 MET A N 1
ATOM 4544 C CA . MET A 1 299 ? 23.96498 67.09647 40.09959 1.000 73.80746 343 MET A CA 1
ATOM 4545 C C . MET A 1 299 ? 23.03073 67.13102 41.30334 1.000 64.22728 343 MET A C 1
ATOM 4546 O O . MET A 1 299 ? 22.83306 68.19265 41.89642 1.000 60.95218 343 MET A O 1
ATOM 4560 N N . LEU A 1 300 ? 22.45842 65.97998 41.65645 1.000 59.14115 344 LEU A N 1
ATOM 4561 C CA . LEU A 1 300 ? 21.74306 65.85879 42.91990 1.000 57.45222 344 LEU A CA 1
ATOM 4562 C C . LEU A 1 300 ? 22.74305 65.81748 44.06713 1.000 53.46407 344 LEU A C 1
ATOM 4563 O O . LEU A 1 300 ? 23.77871 65.15755 43.96615 1.000 55.82294 344 LEU A O 1
ATOM 4579 N N . THR A 1 301 ? 22.41716 66.49988 45.16563 1.000 50.96283 345 THR A N 1
ATOM 4580 C CA . THR A 1 301 ? 23.25549 66.56694 46.36257 1.000 47.56818 345 THR A CA 1
ATOM 4581 C C . THR A 1 301 ? 22.50110 66.00069 47.56658 1.000 45.29434 345 THR A C 1
ATOM 4582 O O . THR A 1 301 ? 21.27866 66.13032 47.66263 1.000 46.72871 345 THR A O 1
ATOM 4593 N N . ILE A 1 302 ? 23.22691 65.31366 48.44895 1.000 47.28480 346 ILE A N 1
ATOM 4594 C CA . ILE A 1 302 ? 22.74386 64.88496 49.76435 1.000 44.85355 346 ILE A CA 1
ATOM 4595 C C . ILE A 1 302 ? 23.56160 65.64820 50.80108 1.000 49.28620 346 ILE A C 1
ATOM 4596 O O . ILE A 1 302 ? 24.80003 65.51085 50.84965 1.000 46.11799 346 ILE A O 1
ATOM 4612 N N . ASN A 1 303 ? 22.85921 66.39218 51.67044 1.000 49.62775 347 ASN A N 1
ATOM 4613 C CA . ASN A 1 303 ? 23.47304 67.28946 52.65091 1.000 49.06309 347 ASN A CA 1
ATOM 4614 C C . ASN A 1 303 ? 24.56804 68.14893 52.02138 1.000 51.70076 347 ASN A C 1
ATOM 4615 O O . ASN A 1 303 ? 25.64149 68.34072 52.58834 1.000 49.14332 347 ASN A O 1
ATOM 4626 N N . GLY A 1 304 ? 24.29739 68.65873 50.82819 1.000 57.44558 348 GLY A N 1
ATOM 4627 C CA . GLY A 1 304 ? 25.21833 69.53390 50.14712 1.000 62.06039 348 GLY A CA 1
ATOM 4628 C C . GLY A 1 304 ? 26.34667 68.87833 49.40151 1.000 61.84872 348 GLY A C 1
ATOM 4629 O O . GLY A 1 304 ? 27.09476 69.59843 48.73101 1.000 67.38750 348 GLY A O 1
ATOM 4633 N N . LYS A 1 305 ? 26.49527 67.55845 49.48789 1.000 57.35750 349 LYS A N 1
ATOM 4634 C CA . LYS A 1 305 ? 27.60855 66.86407 48.85701 1.000 58.74219 349 LYS A CA 1
ATOM 4635 C C . LYS A 1 305 ? 27.12891 66.14554 47.60850 1.000 56.19038 349 LYS A C 1
ATOM 4636 O O . LYS A 1 305 ? 26.15128 65.38534 47.65261 1.000 49.63912 349 LYS A O 1
ATOM 4655 N N . ALA A 1 306 ? 27.83178 66.37451 46.49824 1.000 55.44955 350 ALA A N 1
ATOM 4656 C CA . ALA A 1 306 ? 27.43774 65.84831 45.19143 1.000 50.94855 350 ALA A CA 1
ATOM 4657 C C . ALA A 1 306 ? 27.93278 64.41836 45.07409 1.000 49.76426 350 ALA A C 1
ATOM 4658 O O . ALA A 1 306 ? 28.94274 64.13450 44.41830 1.000 51.84558 350 ALA A O 1
ATOM 4665 N N . ILE A 1 307 ? 27.18560 63.50925 45.70227 1.000 44.82071 351 ILE A N 1
ATOM 4666 C CA . ILE A 1 307 ? 27.58793 62.11961 45.83476 1.000 45.31706 351 ILE A CA 1
ATOM 4667 C C . ILE A 1 307 ? 26.65283 61.17082 45.10687 1.000 41.35573 351 ILE A C 1
ATOM 4668 O O . ILE A 1 307 ? 26.79627 59.96747 45.23981 1.000 39.88857 351 ILE A O 1
ATOM 4684 N N . ILE A 1 308 ? 25.72344 61.69159 44.31169 1.000 48.15048 352 ILE A N 1
ATOM 4685 C CA . ILE A 1 308 ? 24.85357 60.87047 43.47514 1.000 47.43219 352 ILE A CA 1
ATOM 4686 C C . ILE A 1 308 ? 25.51414 60.77301 42.10202 1.000 47.52803 352 ILE A C 1
ATOM 4687 O O . ILE A 1 308 ? 25.59535 61.76608 41.37500 1.000 51.62987 352 ILE A O 1
ATOM 4703 N N . SER A 1 309 ? 25.97623 59.57628 41.74833 1.000 44.81994 353 SER A N 1
ATOM 4704 C CA . SER A 1 309 ? 26.68334 59.35413 40.48718 1.000 46.00188 353 SER A CA 1
ATOM 4705 C C . SER A 1 309 ? 25.79263 58.77000 39.38848 1.000 49.57270 353 SER A C 1
ATOM 4706 O O . SER A 1 309 ? 26.23941 58.63512 38.25062 1.000 49.60054 353 SER A O 1
ATOM 4714 N N . ASN A 1 310 ? 24.55795 58.38686 39.69498 1.000 53.95242 354 ASN A N 1
ATOM 4715 C CA . ASN A 1 310 ? 23.64992 57.92221 38.65496 1.000 53.56476 354 ASN A CA 1
ATOM 4716 C C . ASN A 1 310 ? 22.21689 58.03898 39.14320 1.000 52.58894 354 ASN A C 1
ATOM 4717 O O . ASN A 1 310 ? 21.85688 57.43515 40.16253 1.000 49.23671 354 ASN A O 1
ATOM 4728 N N . LYS A 1 311 ? 21.40801 58.79031 38.40307 1.000 47.79304 355 LYS A N 1
ATOM 4729 C CA . LYS A 1 311 ? 20.05785 59.16062 38.79921 1.000 52.38806 355 LYS A CA 1
ATOM 4730 C C . LYS A 1 311 ? 19.03315 58.29725 38.07294 1.000 48.29629 355 LYS A C 1
ATOM 4731 O O . LYS A 1 311 ? 19.24946 57.86677 36.93209 1.000 44.97852 355 LYS A O 1
ATOM 4750 N N . ASP A 1 312 ? 17.89651 58.07100 38.74620 1.000 43.56426 356 ASP A N 1
ATOM 4751 C CA . ASP A 1 312 ? 16.63876 57.67953 38.10000 1.000 47.04603 356 ASP A CA 1
ATOM 4752 C C . ASP A 1 312 ? 16.70504 56.27854 37.49035 1.000 47.55560 356 ASP A C 1
ATOM 4753 O O . ASP A 1 312 ? 16.25275 56.05637 36.37144 1.000 47.68812 356 ASP A O 1
ATOM 4762 N N . ILE A 1 313 ? 17.22711 55.31900 38.24203 1.000 42.30496 357 ILE A N 1
ATOM 4763 C CA . ILE A 1 313 ? 17.17370 53.92411 37.82312 1.000 40.43989 357 ILE A CA 1
ATOM 4764 C C . ILE A 1 313 ? 15.82119 53.39605 38.31236 1.000 40.73620 357 ILE A C 1
ATOM 4765 O O . ILE A 1 313 ? 15.53383 53.40153 39.51853 1.000 41.52054 357 ILE A O 1
ATOM 4781 N N . LEU A 1 314 ? 14.98569 52.92946 37.38813 1.000 36.66601 358 LEU A N 1
ATOM 4782 C CA . LEU A 1 314 ? 13.57523 52.72862 37.69293 1.000 38.12166 358 LEU A CA 1
ATOM 4783 C C . LEU A 1 314 ? 13.27175 51.28894 38.02803 1.000 36.06493 358 LEU A C 1
ATOM 4784 O O . LEU A 1 314 ? 13.75070 50.37943 37.37010 1.000 37.84822 358 LEU A O 1
ATOM 4800 N N . ALA A 1 315 ? 12.45953 51.09861 39.04760 1.000 35.62517 359 ALA A N 1
ATOM 4801 C CA . ALA A 1 315 ? 12.00725 49.77966 39.44722 1.000 39.10793 359 ALA A CA 1
ATOM 4802 C C . ALA A 1 315 ? 10.48934 49.79815 39.56208 1.000 35.74064 359 ALA A C 1
ATOM 4803 O O . ALA A 1 315 ? 9.87251 50.86407 39.55591 1.000 36.17535 359 ALA A O 1
ATOM 4810 N N . THR A 1 316 ? 9.88923 48.60084 39.60829 1.000 36.39136 360 THR A N 1
ATOM 4811 C CA . THR A 1 316 ? 8.44164 48.50302 39.72570 1.000 40.35766 360 THR A CA 1
ATOM 4812 C C . THR A 1 316 ? 7.93157 48.99192 41.06687 1.000 42.40288 360 THR A C 1
ATOM 4813 O O . THR A 1 316 ? 6.74000 49.33678 41.17752 1.000 41.59379 360 THR A O 1
ATOM 4824 N N . ASN A 1 317 ? 8.78935 48.98029 42.09667 1.000 42.42979 361 ASN A N 1
ATOM 4825 C CA . ASN A 1 317 ? 8.41616 49.46649 43.41453 1.000 43.55898 361 ASN A CA 1
ATOM 4826 C C . ASN A 1 317 ? 9.25574 50.66802 43.83964 1.000 45.07077 361 ASN A C 1
ATOM 4827 O O . ASN A 1 317 ? 9.44075 50.89579 45.05183 1.000 48.01822 361 ASN A O 1
ATOM 4838 N N . GLY A 1 318 ? 9.74704 51.46137 42.85052 1.000 42.85752 362 GLY A N 1
ATOM 4839 C CA . GLY A 1 318 ? 10.29437 52.77775 43.09607 1.000 39.70835 362 GLY A CA 1
ATOM 4840 C C . GLY A 1 318 ? 11.53360 53.08883 42.26711 1.000 44.00876 362 GLY A C 1
ATOM 4841 O O . GLY A 1 318 ? 11.74209 52.56336 41.15592 1.000 41.70275 362 GLY A O 1
ATOM 4845 N N . VAL A 1 319 ? 12.32331 54.01213 42.82987 1.000 37.27766 363 VAL A N 1
ATOM 4846 C CA . VAL A 1 319 ? 13.43554 54.64658 42.14467 1.000 34.58897 363 VAL A CA 1
ATOM 4847 C C . VAL A 1 319 ? 14.70981 54.38467 42.93715 1.000 37.08344 363 VAL A C 1
ATOM 4848 O O . VAL A 1 319 ? 14.71752 54.49628 44.17355 1.000 34.64317 363 VAL A O 1
ATOM 4861 N N . ILE A 1 320 ? 15.80739 54.17574 42.20607 1.000 36.58079 364 ILE A N 1
ATOM 4862 C CA . ILE A 1 320 ? 17.13588 53.99184 42.77293 1.000 37.59231 364 ILE A CA 1
ATOM 4863 C C . ILE A 1 320 ? 18.01067 55.12791 42.27130 1.000 39.70939 364 ILE A C 1
ATOM 4864 O O . ILE A 1 320 ? 18.08011 55.36250 41.05790 1.000 37.70773 364 ILE A O 1
ATOM 4880 N N . HIS A 1 321 ? 18.74399 55.76988 43.17911 1.000 35.27189 365 HIS A N 1
ATOM 4881 C CA . HIS A 1 321 ? 19.84350 56.65402 42.81886 1.000 37.22892 365 HIS A CA 1
ATOM 4882 C C . HIS A 1 321 ? 21.12237 56.10597 43.43532 1.000 40.24441 365 HIS A C 1
ATOM 4883 O O . HIS A 1 321 ? 21.15800 55.81441 44.64187 1.000 38.44368 365 HIS A O 1
ATOM 4897 N N . TYR A 1 322 ? 22.16728 55.99908 42.61536 1.000 38.78499 366 TYR A N 1
ATOM 4898 C CA . TYR A 1 322 ? 23.45026 55.42506 43.00741 1.000 43.90920 366 TYR A CA 1
ATOM 4899 C C . TYR A 1 322 ? 24.22908 56.46032 43.79696 1.000 43.20878 366 TYR A C 1
ATOM 4900 O O . TYR A 1 322 ? 24.42079 57.57282 43.30054 1.000 43.94478 366 TYR A O 1
ATOM 4918 N N . ILE A 1 323 ? 24.72330 56.08916 44.99168 1.000 40.72056 367 ILE A N 1
ATOM 4919 C CA . ILE A 1 323 ? 25.39128 57.02159 45.90644 1.000 41.20680 367 ILE A CA 1
ATOM 4920 C C . ILE A 1 323 ? 26.81496 56.53239 46.18534 1.000 38.49007 367 ILE A C 1
ATOM 4921 O O . ILE A 1 323 ? 27.06733 55.32916 46.32064 1.000 36.60042 367 ILE A O 1
ATOM 4937 N N . ASP A 1 324 ? 27.74815 57.47826 46.21920 1.000 45.82741 368 ASP A N 1
ATOM 4938 C CA . ASP A 1 324 ? 29.18099 57.20172 46.30841 1.000 50.31079 368 ASP A CA 1
ATOM 4939 C C . ASP A 1 324 ? 29.72868 57.21399 47.73703 1.000 47.79406 368 ASP A C 1
ATOM 4940 O O . ASP A 1 324 ? 30.89485 56.86380 47.94129 1.000 46.84451 368 ASP A O 1
ATOM 4949 N N . GLU A 1 325 ? 28.94396 57.63521 48.70836 1.000 45.20598 369 GLU A N 1
ATOM 4950 C CA . GLU A 1 325 ? 29.33187 57.65320 50.10565 1.000 45.69512 369 GLU A CA 1
ATOM 4951 C C . GLU A 1 325 ? 28.21905 57.00864 50.90888 1.000 43.37639 369 GLU A C 1
ATOM 4952 O O . GLU A 1 325 ? 27.04347 57.11425 50.55181 1.000 45.73817 369 GLU A O 1
ATOM 4964 N N . LEU A 1 326 ? 28.59467 56.30460 51.95595 1.000 40.87107 370 LEU A N 1
ATOM 4965 C CA . LEU A 1 326 ? 27.63729 55.65695 52.83329 1.000 41.60634 370 LEU A CA 1
ATOM 4966 C C . LEU A 1 326 ? 27.06138 56.63754 53.85992 1.000 46.03488 370 LEU A C 1
ATOM 4967 O O . LEU A 1 326 ? 27.78950 57.42753 54.48892 1.000 48.01200 370 LEU A O 1
ATOM 4983 N N . LEU A 1 327 ? 25.73044 56.58012 54.01369 1.000 42.45081 371 LEU A N 1
ATOM 4984 C CA . LEU A 1 327 ? 24.98544 57.47789 54.89518 1.000 41.78917 371 LEU A CA 1
ATOM 4985 C C . LEU A 1 327 ? 24.80547 56.78178 56.23891 1.000 38.02125 371 LEU A C 1
ATOM 4986 O O . LEU A 1 327 ? 23.79921 56.16412 56.50124 1.000 40.92962 371 LEU A O 1
ATOM 5002 N N . ILE A 1 328 ? 25.85287 56.80706 57.05205 1.000 40.84100 372 ILE A N 1
ATOM 5003 C CA . ILE A 1 328 ? 25.87996 56.09205 58.32651 1.000 42.00829 372 ILE A CA 1
ATOM 5004 C C . ILE A 1 328 ? 25.05888 56.91964 59.30316 1.000 39.52077 372 ILE A C 1
ATOM 5005 O O . ILE A 1 328 ? 25.45799 58.04776 59.61642 1.000 43.50640 372 ILE A O 1
ATOM 5021 N N . PRO A 1 329 ? 23.96106 56.40938 59.86012 1.000 36.35879 373 PRO A N 1
ATOM 5022 C CA . PRO A 1 329 ? 23.22348 57.21227 60.83092 1.000 40.80902 373 PRO A CA 1
ATOM 5023 C C . PRO A 1 329 ? 23.93545 57.20667 62.17803 1.000 40.74181 373 PRO A C 1
ATOM 5024 O O . PRO A 1 329 ? 24.75333 56.33605 62.45667 1.000 45.20005 373 PRO A O 1
ATOM 5035 N N . ASP A 1 330 ? 23.58539 58.19590 63.01208 1.000 40.06951 374 ASP A N 1
ATOM 5036 C CA . ASP A 1 330 ? 24.16757 58.30985 64.35540 1.000 44.82016 374 ASP A CA 1
ATOM 5037 C C . ASP A 1 330 ? 23.95840 57.04077 65.15836 1.000 40.74663 374 ASP A C 1
ATOM 5038 O O . ASP A 1 330 ? 24.86395 56.60199 65.87365 1.000 39.09797 374 ASP A O 1
ATOM 5047 N N . SER A 1 331 ? 22.80575 56.39603 64.97878 1.000 36.08307 375 SER A N 1
ATOM 5048 C CA . SER A 1 331 ? 22.43158 55.19838 65.72225 1.000 37.00754 375 SER A CA 1
ATOM 5049 C C . SER A 1 331 ? 23.29365 53.99466 65.41560 1.000 38.94186 375 SER A C 1
ATOM 5050 O O . SER A 1 331 ? 23.14024 52.97975 66.10043 1.000 39.49223 375 SER A O 1
ATOM 5058 N N . ALA A 1 332 ? 24.11683 54.04614 64.36852 1.000 39.95712 376 ALA A N 1
ATOM 5059 C CA . ALA A 1 332 ? 25.12930 53.02477 64.08806 1.000 42.85759 376 ALA A CA 1
ATOM 5060 C C . ALA A 1 332 ? 26.52608 53.37308 64.59652 1.000 43.08675 376 ALA A C 1
ATOM 5061 O O . ALA A 1 332 ? 27.42687 52.53229 64.49753 1.000 44.45579 376 ALA A O 1
ATOM 5068 N N . LYS A 1 333 ? 26.73183 54.57013 65.12564 1.000 39.91298 377 LYS A N 1
ATOM 5069 C CA . LYS A 1 333 ? 28.05980 55.07349 65.45768 1.000 39.25728 377 LYS A CA 1
ATOM 5070 C C . LYS A 1 333 ? 28.48165 54.85670 66.91859 1.000 38.68165 377 LYS A C 1
ATOM 5071 O O . LYS A 1 333 ? 27.66075 54.73084 67.83578 1.000 40.30422 377 LYS A O 1
ATOM 5090 N N . THR A 1 334 ? 29.80219 54.83158 67.12567 1.000 41.53120 378 THR A N 1
ATOM 5091 C CA . THR A 1 334 ? 30.34969 54.97372 68.46749 1.000 39.97126 378 THR A CA 1
ATOM 5092 C C . THR A 1 334 ? 30.21839 56.42581 68.90339 1.000 44.17882 378 THR A C 1
ATOM 5093 O O . THR A 1 334 ? 29.95816 57.32346 68.08728 1.000 43.59691 378 THR A O 1
ATOM 5104 N N . LEU A 1 335 ? 30.46159 56.66129 70.20801 1.000 45.43045 379 LEU A N 1
ATOM 5105 C CA . LEU A 1 335 ? 30.45328 58.02486 70.72520 1.000 42.42811 379 LEU A CA 1
ATOM 5106 C C . LEU A 1 335 ? 31.52872 58.87584 70.06296 1.000 44.66205 379 LEU A C 1
ATOM 5107 O O . LEU A 1 335 ? 31.29009 60.04212 69.73169 1.000 45.10566 379 LEU A O 1
ATOM 5123 N N . PHE A 1 336 ? 32.71713 58.31291 69.84688 1.000 47.52140 380 PHE A N 1
ATOM 5124 C CA . PHE A 1 336 ? 33.76416 59.10067 69.19457 1.000 50.88452 380 PHE A CA 1
ATOM 5125 C C . PHE A 1 336 ? 33.37240 59.44686 67.75889 1.000 49.15238 380 PHE A C 1
ATOM 5126 O O . PHE A 1 336 ? 33.52993 60.59517 67.33283 1.000 49.81409 380 PHE A O 1
ATOM 5143 N N . GLU A 1 337 ? 32.84447 58.47374 67.01511 1.000 44.60261 381 GLU A N 1
ATOM 5144 C CA . GLU A 1 337 ? 32.46236 58.71342 65.62474 1.000 48.70675 381 GLU A CA 1
ATOM 5145 C C . GLU A 1 337 ? 31.41718 59.82418 65.53256 1.000 52.93412 381 GLU A C 1
ATOM 5146 O O . GLU A 1 337 ? 31.56422 60.75577 64.73184 1.000 55.74131 381 GLU A O 1
ATOM 5158 N N . LEU A 1 338 ? 30.39532 59.78986 66.40121 1.000 48.67138 382 LEU A N 1
ATOM 5159 C CA . LEU A 1 338 ? 29.35402 60.79957 66.26326 1.000 52.72841 382 LEU A CA 1
ATOM 5160 C C . LEU A 1 338 ? 29.68802 62.14648 66.87528 1.000 50.05744 382 LEU A C 1
ATOM 5161 O O . LEU A 1 338 ? 28.99884 63.11562 66.53496 1.000 47.74598 382 LEU A O 1
ATOM 5177 N N . ALA A 1 339 ? 30.73182 62.24217 67.71103 1.000 49.28971 383 ALA A N 1
ATOM 5178 C CA . ALA A 1 339 ? 31.02509 63.47228 68.42989 1.000 52.16230 383 ALA A CA 1
ATOM 5179 C C . ALA A 1 339 ? 32.32520 64.17081 68.03201 1.000 54.36701 383 ALA A C 1
ATOM 5180 O O . ALA A 1 339 ? 32.44866 65.36972 68.28725 1.000 53.29912 383 ALA A O 1
ATOM 5187 N N . ALA A 1 340 ? 33.28743 63.46893 67.42177 1.000 56.63382 384 ALA A N 1
ATOM 5188 C CA . ALA A 1 340 ? 34.63019 64.02695 67.22741 1.000 60.30804 384 ALA A CA 1
ATOM 5189 C C . ALA A 1 340 ? 34.63778 65.28084 66.35614 1.000 66.64824 384 ALA A C 1
ATOM 5190 O O . ALA A 1 340 ? 35.45799 66.17250 66.59903 1.000 64.78420 384 ALA A O 1
ATOM 5197 N N . GLU A 1 341 ? 33.71882 65.38238 65.38249 1.000 75.43767 385 GLU A N 1
ATOM 5198 C CA . GLU A 1 341 ? 33.58923 66.52885 64.48100 1.000 83.40027 385 GLU A CA 1
ATOM 5199 C C . GLU A 1 341 ? 32.24904 67.22595 64.70899 1.000 79.52746 385 GLU A C 1
ATOM 5200 O O . GLU A 1 341 ? 31.42356 67.29509 63.79013 1.000 83.33807 385 GLU A O 1
ATOM 5212 N N . SER A 1 342 ? 32.00692 67.72283 65.92545 1.000 66.35358 386 SER A N 1
ATOM 5213 C CA . SER A 1 342 ? 30.69538 68.23959 66.28478 1.000 60.08751 386 SER A CA 1
ATOM 5214 C C . SER A 1 342 ? 30.87445 69.50758 67.10629 1.000 60.26208 386 SER A C 1
ATOM 5215 O O . SER A 1 342 ? 31.97388 70.06069 67.18849 1.000 57.63010 386 SER A O 1
ATOM 5223 N N . ASP A 1 343 ? 29.77682 69.95508 67.73821 1.000 57.02937 387 ASP A N 1
ATOM 5224 C CA . ASP A 1 343 ? 29.82797 71.11109 68.62046 1.000 58.90468 387 ASP A CA 1
ATOM 5225 C C . ASP A 1 343 ? 30.52139 70.83167 69.94505 1.000 55.37170 387 ASP A C 1
ATOM 5226 O O . ASP A 1 343 ? 30.71523 71.78854 70.71142 1.000 55.86363 387 ASP A O 1
ATOM 5235 N N . VAL A 1 344 ? 30.82412 69.56523 70.25703 1.000 53.06753 388 VAL A N 1
ATOM 5236 C CA . VAL A 1 344 ? 31.55848 69.19518 71.47683 1.000 50.48284 388 VAL A CA 1
ATOM 5237 C C . VAL A 1 344 ? 32.95564 68.62720 71.16122 1.000 51.08054 388 VAL A C 1
ATOM 5238 O O . VAL A 1 344 ? 33.50248 67.85539 71.94935 1.000 49.88438 388 VAL A O 1
ATOM 5251 N N . SER A 1 345 ? 33.50839 68.92368 69.98926 1.000 53.81541 389 SER A N 1
ATOM 5252 C CA . SER A 1 345 ? 34.75250 68.27450 69.56815 1.000 54.32244 389 SER A CA 1
ATOM 5253 C C . SER A 1 345 ? 35.93907 68.60424 70.47363 1.000 52.77457 389 SER A C 1
ATOM 5254 O O . SER A 1 345 ? 36.85255 67.77554 70.62460 1.000 51.01730 389 SER A O 1
ATOM 5262 N N . THR A 1 346 ? 35.97075 69.81244 71.04091 1.000 53.56465 390 THR A N 1
ATOM 5263 C CA . THR A 1 346 ? 36.98937 70.14286 72.02032 1.000 53.42970 390 THR A CA 1
ATOM 5264 C C . THR A 1 346 ? 36.92764 69.18622 73.20706 1.000 56.04164 390 THR A C 1
ATOM 5265 O O . THR A 1 346 ? 37.94099 68.60236 73.58358 1.000 57.17800 390 THR A O 1
ATOM 5276 N N . ALA A 1 347 ? 35.74254 69.03638 73.82418 1.000 56.53451 391 ALA A N 1
ATOM 5277 C CA . ALA A 1 347 ? 35.59460 68.13503 74.96430 1.000 53.65205 391 ALA A CA 1
ATOM 5278 C C . ALA A 1 347 ? 36.00755 66.71606 74.59881 1.000 54.74394 391 ALA A C 1
ATOM 5279 O O . ALA A 1 347 ? 36.69892 66.05481 75.37068 1.000 58.91789 391 ALA A O 1
ATOM 5286 N N . ILE A 1 348 ? 35.64232 66.25464 73.39929 1.000 50.50972 392 ILE A N 1
ATOM 5287 C CA . ILE A 1 348 ? 36.02638 64.91546 72.96052 1.000 53.00558 392 ILE A CA 1
ATOM 5288 C C . ILE A 1 348 ? 37.54466 64.80936 72.88054 1.000 58.05365 392 ILE A C 1
ATOM 5289 O O . ILE A 1 348 ? 38.12639 63.75814 73.16362 1.000 58.16027 392 ILE A O 1
ATOM 5305 N N . ASP A 1 349 ? 38.19659 65.87219 72.42971 1.000 60.40014 393 ASP A N 1
ATOM 5306 C CA . ASP A 1 349 ? 39.64703 65.81882 72.33942 1.000 68.01959 393 ASP A CA 1
ATOM 5307 C C . ASP A 1 349 ? 40.25637 65.69275 73.72358 1.000 65.95296 393 ASP A C 1
ATOM 5308 O O . ASP A 1 349 ? 41.18393 64.91605 73.90098 1.000 67.40778 393 ASP A O 1
ATOM 5317 N N . LEU A 1 350 ? 39.65848 66.31789 74.72862 1.000 58.75543 394 LEU A N 1
ATOM 5318 C CA . LEU A 1 350 ? 40.20562 66.27528 76.07512 1.000 62.35516 394 LEU A CA 1
ATOM 5319 C C . LEU A 1 350 ? 40.01510 64.91280 76.72248 1.000 63.79447 394 LEU A C 1
ATOM 5320 O O . LEU A 1 350 ? 40.86947 64.48803 77.51655 1.000 65.02126 394 LEU A O 1
ATOM 5336 N N . PHE A 1 351 ? 38.88600 64.24455 76.43683 1.000 57.84053 395 PHE A N 1
ATOM 5337 C CA . PHE A 1 351 ? 38.71437 62.87768 76.91299 1.000 57.63207 395 PHE A CA 1
ATOM 5338 C C . PHE A 1 351 ? 39.81472 61.98501 76.34975 1.000 64.48128 395 PHE A C 1
ATOM 5339 O O . PHE A 1 351 ? 40.35370 61.12416 77.05867 1.000 60.97317 395 PHE A O 1
ATOM 5356 N N . ARG A 1 352 ? 40.14495 62.17592 75.06656 1.000 68.39955 396 ARG A N 1
ATOM 5357 C CA . ARG A 1 352 ? 41.19781 61.39068 74.43543 1.000 76.76241 396 ARG A CA 1
ATOM 5358 C C . ARG A 1 352 ? 42.54100 61.65466 75.10512 1.000 75.07371 396 ARG A C 1
ATOM 5359 O O . ARG A 1 352 ? 43.24411 60.71807 75.48840 1.000 74.76554 396 ARG A O 1
ATOM 5380 N N . GLN A 1 353 ? 42.88993 62.93324 75.28275 1.000 65.26104 397 GLN A N 1
ATOM 5381 C CA . GLN A 1 353 ? 44.17097 63.28136 75.87974 1.000 72.91110 397 GLN A CA 1
ATOM 5382 C C . GLN A 1 353 ? 44.28783 62.81077 77.32364 1.000 72.07955 397 GLN A C 1
ATOM 5383 O O . GLN A 1 353 ? 45.41075 62.63610 77.80744 1.000 72.71864 397 GLN A O 1
ATOM 5397 N N . ALA A 1 354 ? 43.16593 62.60731 78.02565 1.000 67.59811 398 ALA A N 1
ATOM 5398 C CA . ALA A 1 354 ? 43.20973 62.14931 79.41072 1.000 65.90320 398 ALA A CA 1
ATOM 5399 C C . ALA A 1 354 ? 43.19460 60.62700 79.53351 1.000 63.95039 398 ALA A C 1
ATOM 5400 O O . ALA A 1 354 ? 43.00816 60.10685 80.63317 1.000 60.57788 398 ALA A O 1
ATOM 5407 N N . GLY A 1 355 ? 43.39013 59.90140 78.44268 1.000 70.23896 399 GLY A N 1
ATOM 5408 C CA . GLY A 1 355 ? 43.39924 58.45250 78.50324 1.000 71.68257 399 GLY A CA 1
ATOM 5409 C C . GLY A 1 355 ? 42.04194 57.78736 78.59880 1.000 66.95478 399 GLY A C 1
ATOM 5410 O O . GLY A 1 355 ? 41.98717 56.58777 78.90634 1.000 65.37496 399 GLY A O 1
ATOM 5414 N N . LEU A 1 356 ? 40.95525 58.51572 78.30907 1.000 62.16730 400 LEU A N 1
ATOM 5415 C CA . LEU A 1 356 ? 39.58705 58.03626 78.45683 1.000 56.15247 400 LEU A CA 1
ATOM 5416 C C . LEU A 1 356 ? 38.93103 57.71064 77.11721 1.000 57.17381 400 LEU A C 1
ATOM 5417 O O . LEU A 1 356 ? 37.72862 57.44121 77.07328 1.000 55.91628 400 LEU A O 1
ATOM 5433 N N . GLY A 1 357 ? 39.69309 57.70413 76.02648 1.000 52.23368 401 GLY A N 1
ATOM 5434 C CA . GLY A 1 357 ? 39.09624 57.48958 74.72095 1.000 48.11187 401 GLY A CA 1
ATOM 5435 C C . GLY A 1 357 ? 38.50884 56.11150 74.48485 1.000 52.04193 401 GLY A C 1
ATOM 5436 O O . GLY A 1 357 ? 37.59691 55.97597 73.67001 1.000 56.03991 401 GLY A O 1
ATOM 5440 N N . ASN A 1 358 ? 38.98230 55.08217 75.20411 1.000 54.73514 402 ASN A N 1
ATOM 5441 C CA . ASN A 1 358 ? 38.45001 53.72688 75.01526 1.000 58.30230 402 ASN A CA 1
ATOM 5442 C C . ASN A 1 358 ? 37.00408 53.60190 75.42189 1.000 58.12900 402 ASN A C 1
ATOM 5443 O O . ASN A 1 358 ? 36.28131 52.75150 74.87529 1.000 54.59463 402 ASN A O 1
ATOM 5454 N N . HIS A 1 359 ? 36.58079 54.42088 76.38421 1.000 53.99171 403 HIS A N 1
ATOM 5455 C CA . HIS A 1 359 ? 35.18772 54.43228 76.76090 1.000 49.18447 403 HIS A CA 1
ATOM 5456 C C . HIS A 1 359 ? 34.29853 54.90174 75.60270 1.000 50.76169 403 HIS A C 1
ATOM 5457 O O . HIS A 1 359 ? 33.12722 54.52128 75.52520 1.000 53.51518 403 HIS A O 1
ATOM 5471 N N . LEU A 1 360 ? 34.84038 55.70628 74.68312 1.000 51.48387 404 LEU A N 1
ATOM 5472 C CA . LEU A 1 360 ? 34.07082 56.36374 73.63079 1.000 48.92097 404 LEU A CA 1
ATOM 5473 C C . LEU A 1 360 ? 34.14346 55.67300 72.27781 1.000 47.04367 404 LEU A C 1
ATOM 5474 O O . LEU A 1 360 ? 33.34289 55.99864 71.38951 1.000 48.78713 404 LEU A O 1
ATOM 5490 N N . SER A 1 361 ? 35.05996 54.72317 72.11301 1.000 47.17111 405 SER A N 1
ATOM 5491 C CA . SER A 1 361 ? 35.43934 54.17287 70.81958 1.000 48.66578 405 SER A CA 1
ATOM 5492 C C . SER A 1 361 ? 34.93425 52.76259 70.59026 1.000 49.92484 405 SER A C 1
ATOM 5493 O O . SER A 1 361 ? 35.03371 52.26826 69.45367 1.000 50.43142 405 SER A O 1
ATOM 5501 N N . GLY A 1 362 ? 34.46284 52.09571 71.64439 1.000 48.71561 406 GLY A N 1
ATOM 5502 C CA . GLY A 1 362 ? 33.91213 50.76133 71.53482 1.000 51.16627 406 GLY A CA 1
ATOM 5503 C C . GLY A 1 362 ? 32.42380 50.67720 71.85726 1.000 51.35815 406 GLY A C 1
ATOM 5504 O O . GLY A 1 362 ? 31.62669 51.57034 71.52987 1.000 53.75807 406 GLY A O 1
ATOM 5508 N N . SER A 1 363 ? 32.05502 49.59457 72.54176 1.000 49.67746 407 SER A N 1
ATOM 5509 C CA . SER A 1 363 ? 30.67630 49.17795 72.73148 1.000 51.64194 407 SER A CA 1
ATOM 5510 C C . SER A 1 363 ? 30.19413 49.35708 74.17095 1.000 51.74245 407 SER A C 1
ATOM 5511 O O . SER A 1 363 ? 29.21889 48.71245 74.58297 1.000 50.81862 407 SER A O 1
ATOM 5519 N N . GLU A 1 364 ? 30.82933 50.23685 74.93358 1.000 51.29024 408 GLU A N 1
ATOM 5520 C CA . GLU A 1 364 ? 30.44621 50.41923 76.33253 1.000 55.67111 408 GLU A CA 1
ATOM 5521 C C . GLU A 1 364 ? 29.12976 51.17819 76.40003 1.000 48.51415 408 GLU A C 1
ATOM 5522 O O . GLU A 1 364 ? 28.94165 52.15998 75.67694 1.000 46.32836 408 GLU A O 1
ATOM 5534 N N . ARG A 1 365 ? 28.22502 50.72888 77.27393 1.000 48.61952 409 ARG A N 1
ATOM 5535 C CA . ARG A 1 365 ? 26.90437 51.35256 77.40849 1.000 46.28825 409 ARG A CA 1
ATOM 5536 C C . ARG A 1 365 ? 27.03547 52.54371 78.34294 1.000 45.20170 409 ARG A C 1
ATOM 5537 O O . ARG A 1 365 ? 26.95517 52.39832 79.57156 1.000 45.15900 409 ARG A O 1
ATOM 5558 N N . LEU A 1 366 ? 27.16124 53.73844 77.76319 1.000 43.55634 410 LEU A N 1
ATOM 5559 C CA . LEU A 1 366 ? 27.47139 54.94090 78.52406 1.000 42.89352 410 LEU A CA 1
ATOM 5560 C C . LEU A 1 366 ? 26.68349 56.12767 77.99398 1.000 42.41535 410 LEU A C 1
ATOM 5561 O O . LEU A 1 366 ? 26.12866 56.10318 76.89043 1.000 42.46238 410 LEU A O 1
ATOM 5577 N N . THR A 1 367 ? 26.62760 57.16380 78.81412 1.000 37.95767 411 THR A N 1
ATOM 5578 C CA . THR A 1 367 ? 26.13404 58.47706 78.44646 1.000 36.73743 411 THR A CA 1
ATOM 5579 C C . THR A 1 367 ? 27.25271 59.44698 78.76319 1.000 40.70151 411 THR A C 1
ATOM 5580 O O . THR A 1 367 ? 27.82033 59.40036 79.86208 1.000 42.66980 411 THR A O 1
ATOM 5591 N N . LEU A 1 368 ? 27.56895 60.31138 77.80097 1.000 40.37790 412 LEU A N 1
ATOM 5592 C CA . LEU A 1 368 ? 28.67122 61.25285 77.88496 1.000 40.59295 412 LEU A CA 1
ATOM 5593 C C . LEU A 1 368 ? 28.11837 62.65880 78.06624 1.000 40.04525 412 LEU A C 1
ATOM 5594 O O . LEU A 1 368 ? 27.34560 63.13577 77.24334 1.000 40.68623 412 LEU A O 1
ATOM 5610 N N . LEU A 1 369 ? 28.53087 63.32390 79.13188 1.000 41.82573 413 LEU A N 1
ATOM 5611 C CA . LEU A 1 369 ? 28.19633 64.73022 79.36201 1.000 44.44102 413 LEU A CA 1
ATOM 5612 C C . LEU A 1 369 ? 29.34817 65.56099 78.81559 1.000 44.64638 413 LEU A C 1
ATOM 5613 O O . LEU A 1 369 ? 30.40985 65.66525 79.44838 1.000 46.17371 413 LEU A O 1
ATOM 5629 N N . ALA A 1 370 ? 29.14717 66.12919 77.63093 1.000 46.29583 414 ALA A N 1
ATOM 5630 C CA . ALA A 1 370 ? 30.19536 66.86549 76.92302 1.000 50.17060 414 ALA A CA 1
ATOM 5631 C C . ALA A 1 370 ? 29.79259 68.33095 76.81447 1.000 51.07154 414 ALA A C 1
ATOM 5632 O O . ALA A 1 370 ? 28.81636 68.63371 76.09676 1.000 46.87295 414 ALA A O 1
ATOM 5639 N N . PRO A 1 371 ? 30.49776 69.28014 77.46517 1.000 49.57586 415 PRO A N 1
ATOM 5640 C CA . PRO A 1 371 ? 30.15492 70.69287 77.25932 1.000 50.51698 415 PRO A CA 1
ATOM 5641 C C . PRO A 1 371 ? 30.43930 71.15780 75.83254 1.000 49.27321 415 PRO A C 1
ATOM 5642 O O . PRO A 1 371 ? 31.24446 70.57619 75.10747 1.000 49.75696 415 PRO A O 1
ATOM 5653 N N . LEU A 1 372 ? 29.74708 72.22721 75.43821 1.000 49.03954 416 LEU A N 1
ATOM 5654 C CA . LEU A 1 372 ? 29.89515 72.81545 74.11527 1.000 49.74290 416 LEU A CA 1
ATOM 5655 C C . LEU A 1 372 ? 31.28568 73.42275 73.94060 1.000 55.11337 416 LEU A C 1
ATOM 5656 O O . LEU A 1 372 ? 31.94989 73.78820 74.91147 1.000 56.22106 416 LEU A O 1
ATOM 5672 N N . ASN A 1 373 ? 31.72024 73.53541 72.67431 1.000 55.75570 417 ASN A N 1
ATOM 5673 C CA . ASN A 1 373 ? 33.02949 74.11681 72.37829 1.000 57.87796 417 ASN A CA 1
ATOM 5674 C C . ASN A 1 373 ? 33.15458 75.54739 72.89743 1.000 60.79476 417 ASN A C 1
ATOM 5675 O O . ASN A 1 373 ? 34.23538 75.95480 73.33876 1.000 62.92443 417 ASN A O 1
ATOM 5686 N N . SER A 1 374 ? 32.06485 76.31684 72.88100 1.000 61.66396 418 SER A N 1
ATOM 5687 C CA . SER A 1 374 ? 32.11414 77.69232 73.37071 1.000 63.64006 418 SER A CA 1
ATOM 5688 C C . SER A 1 374 ? 32.47080 77.78095 74.85453 1.000 64.45973 418 SER A C 1
ATOM 5689 O O . SER A 1 374 ? 32.99579 78.81450 75.28449 1.000 66.46467 418 SER A O 1
ATOM 5697 N N . VAL A 1 375 ? 32.20754 76.72410 75.63347 1.000 63.08268 419 VAL A N 1
ATOM 5698 C CA . VAL A 1 375 ? 32.61230 76.68770 77.03820 1.000 61.60804 419 VAL A CA 1
ATOM 5699 C C . VAL A 1 375 ? 34.12067 76.87717 77.15487 1.000 64.80656 419 VAL A C 1
ATOM 5700 O O . VAL A 1 375 ? 34.60033 77.48680 78.10812 1.000 65.18147 419 VAL A O 1
ATOM 5713 N N . PHE A 1 376 ? 34.88558 76.32671 76.20550 1.000 66.59489 420 PHE A N 1
ATOM 5714 C CA . PHE A 1 376 ? 36.34546 76.34084 76.22479 1.000 69.68093 420 PHE A CA 1
ATOM 5715 C C . PHE A 1 376 ? 36.93985 77.44417 75.35713 1.000 77.62378 420 PHE A C 1
ATOM 5716 O O . PHE A 1 376 ? 38.08723 77.32350 74.91485 1.000 80.07659 420 PHE A O 1
ATOM 5733 N N . LYS A 1 377 ? 36.18369 78.51496 75.11401 1.000 82.63319 421 LYS A N 1
ATOM 5734 C CA . LYS A 1 377 ? 36.66951 79.61205 74.28641 1.000 89.20100 421 LYS A CA 1
ATOM 5735 C C . LYS A 1 377 ? 37.90664 80.26606 74.90253 1.000 92.64326 421 LYS A C 1
ATOM 5736 O O . LYS A 1 377 ? 38.89312 80.52045 74.19821 1.000 93.50686 421 LYS A O 1
ATOM 5755 N N . ASP A 1 378 ? 37.88010 80.52533 76.21070 1.000 94.57293 422 ASP A N 1
ATOM 5756 C CA . ASP A 1 378 ? 38.98161 81.20099 76.87874 1.000 95.76818 422 ASP A CA 1
ATOM 5757 C C . ASP A 1 378 ? 40.05605 80.23851 77.38955 1.000 91.16291 422 ASP A C 1
ATOM 5758 O O . ASP A 1 378 ? 40.87029 80.64678 78.22994 1.000 93.81139 422 ASP A O 1
ATOM 5767 N N . GLY A 1 379 ? 40.07263 78.99016 76.90624 1.000 81.57171 423 GLY A N 1
ATOM 5768 C CA . GLY A 1 379 ? 41.15145 78.06807 77.20933 1.000 77.15345 423 GLY A CA 1
ATOM 5769 C C . GLY A 1 379 ? 40.67846 76.70864 77.68542 1.000 76.60036 423 GLY A C 1
ATOM 5770 O O . GLY A 1 379 ? 39.53503 76.54951 78.11585 1.000 69.31362 423 GLY A O 1
ATOM 5774 N N . THR A 1 380 ? 41.55022 75.73890 77.63677 1.000 88.36242 424 THR A N 1
ATOM 5775 C CA . THR A 1 380 ? 41.28605 74.36854 78.02276 1.000 91.25659 424 THR A CA 1
ATOM 5776 C C . THR A 1 380 ? 41.90149 74.05780 79.39080 1.000 91.24313 424 THR A C 1
ATOM 5777 O O . THR A 1 380 ? 42.96013 74.59412 79.72249 1.000 95.06081 424 THR A O 1
ATOM 5788 N N . PRO A 1 381 ? 41.29645 73.22049 80.24343 1.000 82.33470 425 PRO A N 1
ATOM 5789 C CA . PRO A 1 381 ? 42.01647 72.76596 81.43878 1.000 81.23669 425 PRO A CA 1
ATOM 5790 C C . PRO A 1 381 ? 43.20461 71.90087 81.05970 1.000 82.05640 425 PRO A C 1
ATOM 5791 O O . PRO A 1 381 ? 43.23034 71.32997 79.95776 1.000 78.51443 425 PRO A O 1
ATOM 5802 N N . PRO A 1 382 ? 44.20510 71.76971 81.93842 1.000 84.94501 426 PRO A N 1
ATOM 5803 C CA . PRO A 1 382 ? 45.39423 70.99388 81.59023 1.000 86.60874 426 PRO A CA 1
ATOM 5804 C C . PRO A 1 382 ? 45.26214 69.52261 81.96620 1.000 82.27164 426 PRO A C 1
ATOM 5805 O O . PRO A 1 382 ? 44.49839 69.14282 82.83935 1.000 82.71416 426 PRO A O 1
ATOM 5816 N N . ILE A 1 383 ? 46.07668 68.70490 81.30928 1.000 81.96485 427 ILE A N 1
ATOM 5817 C CA . ILE A 1 383 ? 45.87280 67.24009 81.31092 1.000 78.33451 427 ILE A CA 1
ATOM 5818 C C . ILE A 1 383 ? 46.71055 66.69816 82.45198 1.000 78.18350 427 ILE A C 1
ATOM 5819 O O . ILE A 1 383 ? 47.82737 66.19918 82.29522 1.000 77.25430 427 ILE A O 1
ATOM 5835 N N . ASP A 1 384 ? 46.10289 66.74496 83.63704 1.000 79.21238 428 ASP A N 1
ATOM 5836 C CA . ASP A 1 384 ? 46.58995 66.33255 84.95170 1.000 80.28683 428 ASP A CA 1
ATOM 5837 C C . ASP A 1 384 ? 45.89833 64.97685 85.33298 1.000 79.63489 428 ASP A C 1
ATOM 5838 O O . ASP A 1 384 ? 45.14125 64.38703 84.55076 1.000 77.31032 428 ASP A O 1
ATOM 5847 N N . ALA A 1 385 ? 46.05366 64.61339 86.60427 1.000 77.21788 429 ALA A N 1
ATOM 5848 C CA . ALA A 1 385 ? 45.20947 63.61999 87.23143 1.000 74.01853 429 ALA A CA 1
ATOM 5849 C C . ALA A 1 385 ? 43.92371 64.25415 87.72625 1.000 72.29326 429 ALA A C 1
ATOM 5850 O O . ALA A 1 385 ? 42.89146 63.59529 87.70435 1.000 71.79517 429 ALA A O 1
ATOM 5857 N N . HIS A 1 386 ? 43.95607 65.53306 88.13214 1.000 72.16838 430 HIS A N 1
ATOM 5858 C CA . HIS A 1 386 ? 42.73028 66.21809 88.56749 1.000 72.13247 430 HIS A CA 1
ATOM 5859 C C . HIS A 1 386 ? 41.76567 66.37291 87.41453 1.000 70.33480 430 HIS A C 1
ATOM 5860 O O . HIS A 1 386 ? 40.53495 66.10382 87.58537 1.000 65.60642 430 HIS A O 1
ATOM 5874 N N . THR A 1 387 ? 42.21673 66.85817 86.25422 1.000 71.70752 431 THR A N 1
ATOM 5875 C CA . THR A 1 387 ? 41.30985 67.02145 85.13061 1.000 72.78127 431 THR A CA 1
ATOM 5876 C C . THR A 1 387 ? 40.83214 65.66303 84.65203 1.000 68.76264 431 THR A C 1
ATOM 5877 O O . THR A 1 387 ? 39.63989 65.51625 84.34503 1.000 68.02874 431 THR A O 1
ATOM 5888 N N . ARG A 1 388 ? 41.74380 64.67962 84.56827 1.000 63.69585 432 ARG A N 1
ATOM 5889 C CA . ARG A 1 388 ? 41.35424 63.31899 84.20572 1.000 63.82636 432 ARG A CA 1
ATOM 5890 C C . ARG A 1 388 ? 40.20591 62.83405 85.08508 1.000 66.16270 432 ARG A C 1
ATOM 5891 O O . ARG A 1 388 ? 39.22897 62.25290 84.59208 1.000 57.98804 432 ARG A O 1
ATOM 5912 N N . ASN A 1 389 ? 40.32951 63.05483 86.38965 1.000 70.10123 433 ASN A N 1
ATOM 5913 C CA . ASN A 1 389 ? 39.32392 62.57675 87.32260 1.000 71.46499 433 ASN A CA 1
ATOM 5914 C C . ASN A 1 389 ? 37.99195 63.28373 87.13145 1.000 62.49811 433 ASN A C 1
ATOM 5915 O O . ASN A 1 389 ? 36.93193 62.65551 87.22827 1.000 56.92744 433 ASN A O 1
ATOM 5926 N N . LEU A 1 390 ? 38.02418 64.59698 86.93334 1.000 58.36427 434 LEU A N 1
ATOM 5927 C CA . LEU A 1 390 ? 36.79640 65.31826 86.67624 1.000 56.82324 434 LEU A CA 1
ATOM 5928 C C . LEU A 1 390 ? 36.16688 64.81914 85.37428 1.000 56.68600 434 LEU A C 1
ATOM 5929 O O . LEU A 1 390 ? 34.94035 64.70839 85.27179 1.000 50.79628 434 LEU A O 1
ATOM 5945 N N . LEU A 1 391 ? 36.98596 64.51255 84.37883 1.000 52.11385 435 LEU A N 1
ATOM 5946 C CA . LEU A 1 391 ? 36.42966 64.10732 83.10526 1.000 50.20543 435 LEU A CA 1
ATOM 5947 C C . LEU A 1 391 ? 35.79494 62.72717 83.19055 1.000 52.98090 435 LEU A C 1
ATOM 5948 O O . LEU A 1 391 ? 34.75564 62.47352 82.54783 1.000 46.09100 435 LEU A O 1
ATOM 5964 N N . ARG A 1 392 ? 36.41062 61.82412 83.96145 1.000 53.68419 436 ARG A N 1
ATOM 5965 C CA . ARG A 1 392 ? 35.78990 60.53448 84.23521 1.000 56.08094 436 ARG A CA 1
ATOM 5966 C C . ARG A 1 392 ? 34.40697 60.68733 84.87116 1.000 51.78252 436 ARG A C 1
ATOM 5967 O O . ARG A 1 392 ? 33.52661 59.85316 84.64477 1.000 48.31788 436 ARG A O 1
ATOM 5988 N N . ASN A 1 393 ? 34.19747 61.73807 85.65635 1.000 49.84278 437 ASN A N 1
ATOM 5989 C CA . ASN A 1 393 ? 32.89992 61.98943 86.26729 1.000 53.81638 437 ASN A CA 1
ATOM 5990 C C . ASN A 1 393 ? 31.89574 62.66299 85.33180 1.000 45.20804 437 ASN A C 1
ATOM 5991 O O . ASN A 1 393 ? 30.77303 62.93153 85.75894 1.000 42.55546 437 ASN A O 1
ATOM 6002 N N . HIS A 1 394 ? 32.28583 62.96392 84.09836 1.000 47.58552 438 HIS A N 1
ATOM 6003 C CA . HIS A 1 394 ? 31.36682 63.29453 83.01657 1.000 45.12047 438 HIS A CA 1
ATOM 6004 C C . HIS A 1 394 ? 30.95030 62.08502 82.19067 1.000 43.36942 438 HIS A C 1
ATOM 6005 O O . HIS A 1 394 ? 30.26472 62.26328 81.18397 1.000 42.92769 438 HIS A O 1
ATOM 6019 N N . ILE A 1 395 ? 31.30472 60.86913 82.60217 1.000 43.07515 439 ILE A N 1
ATOM 6020 C CA . ILE A 1 395 ? 30.95103 59.64097 81.88691 1.000 42.40836 439 ILE A CA 1
ATOM 6021 C C . ILE A 1 395 ? 30.04087 58.82780 82.81265 1.000 44.76863 439 ILE A C 1
ATOM 6022 O O . ILE A 1 395 ? 30.46495 58.39593 83.89781 1.000 44.57197 439 ILE A O 1
ATOM 6038 N N . ILE A 1 396 ? 28.78748 58.61863 82.36612 1.000 41.68717 440 ILE A N 1
ATOM 6039 C CA . ILE A 1 396 ? 27.72335 57.97217 83.12544 1.000 38.16749 440 ILE A CA 1
ATOM 6040 C C . ILE A 1 396 ? 27.58762 56.51230 82.71135 1.000 41.51069 440 ILE A C 1
ATOM 6041 O O . ILE A 1 396 ? 27.53206 56.20524 81.51710 1.000 41.47571 440 ILE A O 1
ATOM 6057 N N . LYS A 1 397 ? 27.40164 55.62477 83.68655 1.000 47.88620 441 LYS A N 1
ATOM 6058 C CA . LYS A 1 397 ? 26.98500 54.25578 83.39185 1.000 52.97323 441 LYS A CA 1
ATOM 6059 C C . LYS A 1 397 ? 25.56000 54.18516 82.81678 1.000 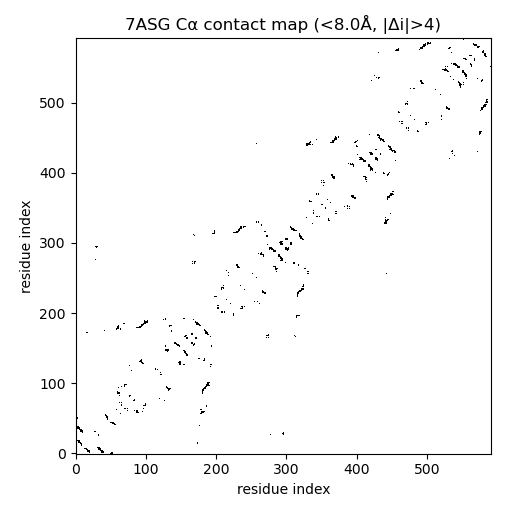52.34474 441 LYS A C 1
ATOM 6060 O O . LYS A 1 397 ? 24.63821 54.84495 83.31667 1.000 48.17078 441 LYS A O 1
ATOM 6079 N N . ASP A 1 398 ? 25.39483 53.31341 81.80330 1.000 45.92055 442 ASP A N 1
ATOM 6080 C CA . ASP A 1 398 ? 24.18332 53.05271 81.02482 1.000 42.07197 442 ASP A CA 1
ATOM 6081 C C . ASP A 1 398 ? 23.97957 54.09559 79.92826 1.000 39.84320 442 ASP A C 1
ATOM 6082 O O . ASP A 1 398 ? 24.40908 55.25377 80.04506 1.000 39.75231 442 ASP A O 1
ATOM 6091 N N . GLN A 1 399 ? 23.25209 53.68995 78.89518 1.000 39.48087 443 GLN A N 1
ATOM 6092 C CA . GLN A 1 399 ? 22.81838 54.58927 77.81959 1.000 42.42298 443 GLN A CA 1
ATOM 6093 C C . GLN A 1 399 ? 21.45138 55.16542 78.15717 1.000 40.81060 443 GLN A C 1
ATOM 6094 O O . GLN A 1 399 ? 20.49343 54.41938 78.34583 1.000 40.15073 443 GLN A O 1
ATOM 6108 N N . LEU A 1 400 ? 21.37467 56.48260 78.23108 1.000 38.77135 444 LEU A N 1
ATOM 6109 C CA . LEU A 1 400 ? 20.21260 57.18604 78.73056 1.000 38.66591 444 LEU A CA 1
ATOM 6110 C C . LEU A 1 400 ? 19.73286 58.14224 77.64884 1.000 41.53239 444 LEU A C 1
ATOM 6111 O O . LEU A 1 400 ? 20.47515 58.50301 76.71911 1.000 39.41197 444 LEU A O 1
ATOM 6127 N N . ALA A 1 401 ? 18.49043 58.55913 77.80208 1.000 36.44887 445 ALA A N 1
ATOM 6128 C CA . ALA A 1 401 ? 17.87273 59.58630 76.97788 1.000 40.31647 445 ALA A CA 1
ATOM 6129 C C . ALA A 1 401 ? 17.41862 60.68293 77.92795 1.000 39.37387 445 ALA A C 1
ATOM 6130 O O . ALA A 1 401 ? 16.66440 60.41755 78.89217 1.000 39.85180 445 ALA A O 1
ATOM 6137 N N . SER A 1 402 ? 17.85366 61.91864 77.64537 1.000 36.43179 446 SER A N 1
ATOM 6138 C CA . SER A 1 402 ? 17.60905 62.99601 78.58728 1.000 40.47850 446 SER A CA 1
ATOM 6139 C C . SER A 1 402 ? 16.15066 63.29883 78.69365 1.000 41.34969 446 SER A C 1
ATOM 6140 O O . SER A 1 402 ? 15.65010 63.76739 79.73307 1.000 37.56650 446 SER A O 1
ATOM 6148 N N . LYS A 1 403 ? 15.43477 62.98681 77.70962 1.000 38.18721 447 LYS A N 1
ATOM 6149 C CA . LYS A 1 403 ? 14.07071 63.25549 77.92882 1.000 43.26635 447 LYS A CA 1
ATOM 6150 C C . LYS A 1 403 ? 13.27803 62.37497 78.79406 1.000 38.88288 447 LYS A C 1
ATOM 6151 O O . LYS A 1 403 ? 12.16703 62.80660 79.11459 1.000 40.37805 447 LYS A O 1
ATOM 6170 N N . TYR A 1 404 ? 13.72609 61.17565 78.98108 1.000 37.09649 448 TYR A N 1
ATOM 6171 C CA . TYR A 1 404 ? 13.06839 60.27588 79.90367 1.000 38.87408 448 TYR A CA 1
ATOM 6172 C C . TYR A 1 404 ? 13.61009 60.35426 81.34014 1.000 38.11459 448 TYR A C 1
ATOM 6173 O O . TYR A 1 404 ? 13.17141 59.58015 82.20467 1.000 39.14069 448 TYR A O 1
ATOM 6191 N N . LEU A 1 405 ? 14.54320 61.24714 81.62574 1.000 36.09605 449 LEU A N 1
ATOM 6192 C CA . LEU A 1 405 ? 15.00796 61.40723 82.98188 1.000 36.50183 449 LEU A CA 1
ATOM 6193 C C . LEU A 1 405 ? 13.93564 62.06099 83.85723 1.000 36.94433 449 LEU A C 1
ATOM 6194 O O . LEU A 1 405 ? 13.14975 62.88718 83.39794 1.000 37.44201 449 LEU A O 1
ATOM 6210 N N . TYR A 1 406 ? 13.94843 61.71774 85.14048 1.000 36.91823 450 TYR A N 1
ATOM 6211 C CA . TYR A 1 406 ? 12.98495 62.24592 86.09274 1.000 39.00621 450 TYR A CA 1
ATOM 6212 C C . TYR A 1 406 ? 13.68573 63.00418 87.21400 1.000 40.86001 450 TYR A C 1
ATOM 6213 O O . TYR A 1 406 ? 14.86022 62.74877 87.52946 1.000 38.64986 450 TYR A O 1
ATOM 6231 N N . HIS A 1 407 ? 12.94961 63.97263 87.77085 1.000 41.46578 451 HIS A N 1
ATOM 6232 C CA . HIS A 1 407 ? 13.42480 64.77224 88.88869 1.000 44.60427 451 HIS A CA 1
ATOM 6233 C C . HIS A 1 407 ? 13.83947 63.86859 90.03089 1.000 42.96786 451 HIS A C 1
ATOM 6234 O O . HIS A 1 407 ? 13.10413 62.96633 90.42069 1.000 43.46567 451 HIS A O 1
ATOM 6248 N N . GLY A 1 408 ? 15.03177 64.10090 90.55214 1.000 43.20843 452 GLY A N 1
ATOM 6249 C CA . GLY A 1 408 ? 15.50400 63.29736 91.66743 1.000 42.96092 452 GLY A CA 1
ATOM 6250 C C . GLY A 1 408 ? 16.13271 61.98815 91.26062 1.000 41.99373 452 GLY A C 1
ATOM 6251 O O . GLY A 1 408 ? 16.56734 61.22614 92.13123 1.000 39.80077 452 GLY A O 1
ATOM 6255 N N . GLN A 1 409 ? 16.22327 61.70720 89.95984 1.000 38.36623 453 GLN A N 1
ATOM 6256 C CA . GLN A 1 409 ? 16.98998 60.56536 89.51380 1.000 34.96062 453 GLN A CA 1
ATOM 6257 C C . GLN A 1 409 ? 18.45860 60.80854 89.85855 1.000 37.71056 453 GLN A C 1
ATOM 6258 O O . GLN A 1 409 ? 18.92382 61.95355 89.88405 1.000 38.67497 453 GLN A O 1
ATOM 6272 N N . THR A 1 410 ? 19.19538 59.72591 90.09251 1.000 35.23749 454 THR A N 1
ATOM 6273 C CA . THR A 1 410 ? 20.63821 59.81247 90.30015 1.000 39.23241 454 THR A CA 1
ATOM 6274 C C . THR A 1 410 ? 21.37517 58.98225 89.24942 1.000 38.92319 454 THR A C 1
ATOM 6275 O O . THR A 1 410 ? 20.96816 57.87561 88.90563 1.000 43.53289 454 THR A O 1
ATOM 6286 N N . LEU A 1 411 ? 22.45463 59.54737 88.72812 1.000 41.47199 455 LEU A N 1
ATOM 6287 C CA . LEU A 1 411 ? 23.28185 58.92958 87.69549 1.000 40.37801 455 LEU A CA 1
ATOM 6288 C C . LEU A 1 411 ? 24.63457 58.54923 88.27477 1.000 43.58026 455 LEU A C 1
ATOM 6289 O O . LEU A 1 411 ? 25.26194 59.36129 88.95076 1.000 48.48751 455 LEU A O 1
ATOM 6305 N N . GLU A 1 412 ? 25.08270 57.33281 88.00580 1.000 43.50405 456 GLU A N 1
ATOM 6306 C CA . GLU A 1 412 ? 26.34992 56.82951 88.51344 1.000 49.42491 456 GLU A CA 1
ATOM 6307 C C . GLU A 1 412 ? 27.42812 57.06306 87.46215 1.000 46.23301 456 GLU A C 1
ATOM 6308 O O . GLU A 1 412 ? 27.23127 56.74654 86.28111 1.000 46.08432 456 GLU A O 1
ATOM 6320 N N . THR A 1 413 ? 28.53983 57.64077 87.88097 1.000 41.78467 457 THR A N 1
ATOM 6321 C CA . THR A 1 413 ? 29.63265 57.93618 86.96904 1.000 42.80977 457 THR A CA 1
ATOM 6322 C C . THR A 1 413 ? 30.69476 56.83922 87.02613 1.000 47.68039 457 THR A C 1
ATOM 6323 O O . THR A 1 413 ? 30.75928 56.03260 87.96045 1.000 43.98599 457 THR A O 1
ATOM 6334 N N . LEU A 1 414 ? 31.57719 56.85929 86.02080 1.000 46.65966 458 LEU A N 1
ATOM 6335 C CA . LEU A 1 414 ? 32.74752 55.99742 86.05129 1.000 49.48487 458 LEU A CA 1
ATOM 6336 C C . LEU A 1 414 ? 33.77816 56.43752 87.08008 1.000 51.56518 458 LEU A C 1
ATOM 6337 O O . LEU A 1 414 ? 34.68738 55.65760 87.37997 1.000 54.29933 458 LEU A O 1
ATOM 6353 N N . GLY A 1 415 ? 33.68705 57.67306 87.59227 1.000 49.86763 459 GLY A N 1
ATOM 6354 C CA . GLY A 1 415 ? 34.48224 58.09962 88.71610 1.000 47.20371 459 GLY A CA 1
ATOM 6355 C C . GLY A 1 415 ? 33.94633 57.69458 90.06814 1.000 47.33612 459 GLY A C 1
ATOM 6356 O O . GLY A 1 415 ? 34.49240 58.11475 91.09342 1.000 51.36803 459 GLY A O 1
ATOM 6360 N N . GLY A 1 416 ? 32.88944 56.88355 90.10880 1.000 48.51114 460 GLY A N 1
ATOM 6361 C CA . GLY A 1 416 ? 32.29918 56.43871 91.35799 1.000 49.58770 460 GLY A CA 1
ATOM 6362 C C . GLY A 1 416 ? 31.33808 57.39555 92.00635 1.000 50.47479 460 GLY A C 1
ATOM 6363 O O . GLY A 1 416 ? 30.89683 57.12169 93.12288 1.000 55.36978 460 GLY A O 1
ATOM 6367 N N . LYS A 1 417 ? 30.95956 58.47985 91.33948 1.000 47.61571 461 LYS A N 1
ATOM 6368 C CA . LYS A 1 417 ? 30.12186 59.50175 91.94179 1.000 48.30674 461 LYS A CA 1
ATOM 6369 C C . LYS A 1 417 ? 28.66837 59.30896 91.52291 1.000 48.28081 461 LYS A C 1
ATOM 6370 O O . LYS A 1 417 ? 28.36731 58.70973 90.48171 1.000 50.38743 461 LYS A O 1
ATOM 6389 N N . LYS A 1 418 ? 27.77886 59.89109 92.31390 1.000 46.76517 462 LYS A N 1
ATOM 6390 C CA . LYS A 1 418 ? 26.34634 59.89894 92.05957 1.000 53.66732 462 LYS A CA 1
ATOM 6391 C C . LYS A 1 418 ? 25.93400 61.34130 91.83684 1.000 51.86835 462 LYS A C 1
ATOM 6392 O O . LYS A 1 418 ? 26.09529 62.17866 92.73191 1.000 55.26688 462 LYS A O 1
ATOM 6411 N N . LEU A 1 419 ? 25.45092 61.62694 90.63201 1.000 40.02757 463 LEU A N 1
ATOM 6412 C CA . LEU A 1 419 ? 25.05933 62.96046 90.21452 1.000 39.71711 463 LEU A CA 1
ATOM 6413 C C . LEU A 1 419 ? 23.53999 63.06428 90.23853 1.000 42.39608 463 LEU A C 1
ATOM 6414 O O . LEU A 1 419 ? 22.84334 62.11012 89.87841 1.000 43.32263 463 LEU A O 1
ATOM 6430 N N . ARG A 1 420 ? 23.03067 64.23599 90.59676 1.000 41.09367 464 ARG A N 1
ATOM 6431 C CA . ARG A 1 420 ? 21.59601 64.45327 90.75004 1.000 42.47429 464 ARG A CA 1
ATOM 6432 C C . ARG A 1 420 ? 20.98751 65.09215 89.50437 1.000 40.40120 464 ARG A C 1
ATOM 6433 O O . ARG A 1 420 ? 21.54426 66.05115 88.95287 1.000 37.82123 464 ARG A O 1
ATOM 6454 N N . VAL A 1 421 ? 19.81617 64.57250 89.07947 1.000 40.38201 465 VAL A N 1
ATOM 6455 C CA . VAL A 1 421 ? 19.07552 65.13464 87.95247 1.000 37.33857 465 VAL A CA 1
ATOM 6456 C C . VAL A 1 421 ? 18.04671 66.09505 88.51971 1.000 35.57838 465 VAL A C 1
ATOM 6457 O O . VAL A 1 421 ? 17.28324 65.71320 89.40854 1.000 33.99002 465 VAL A O 1
ATOM 6470 N N . PHE A 1 422 ? 18.00370 67.31968 87.98961 1.000 35.62452 466 PHE A N 1
ATOM 6471 C CA . PHE A 1 422 ? 16.97852 68.29660 88.33569 1.000 38.20651 466 PHE A CA 1
ATOM 6472 C C . PHE A 1 422 ? 16.19843 68.60129 87.06499 1.000 40.11274 466 PHE A C 1
ATOM 6473 O O . PHE A 1 422 ? 16.75471 69.14480 86.09630 1.000 36.76868 466 PHE A O 1
ATOM 6490 N N . VAL A 1 423 ? 14.90262 68.28810 87.09868 1.000 41.80211 467 VAL A N 1
ATOM 6491 C CA . VAL A 1 423 ? 13.98747 68.51990 85.99279 1.000 38.95524 467 VAL A CA 1
ATOM 6492 C C . VAL A 1 423 ? 13.17845 69.75241 86.35133 1.000 39.55897 467 VAL A C 1
ATOM 6493 O O . VAL A 1 423 ? 12.33056 69.71446 87.25425 1.000 39.46650 467 VAL A O 1
ATOM 6506 N N . TYR A 1 424 ? 13.41211 70.82861 85.61326 1.000 38.50351 468 TYR A N 1
ATOM 6507 C CA . TYR A 1 424 ? 12.63979 72.04978 85.72107 1.000 39.75501 468 TYR A CA 1
ATOM 6508 C C . TYR A 1 424 ? 11.73867 72.20728 84.49632 1.000 42.13717 468 TYR A C 1
ATOM 6509 O O . TYR A 1 424 ? 11.81692 71.44436 83.52744 1.000 44.09572 468 TYR A O 1
ATOM 6527 N N . ARG A 1 425 ? 10.88900 73.23718 84.54087 1.000 44.42616 469 ARG A N 1
ATOM 6528 C CA . ARG A 1 425 ? 9.82822 73.38210 83.53086 1.000 48.03536 469 ARG A CA 1
ATOM 6529 C C . ARG A 1 425 ? 10.40476 73.59074 82.13688 1.000 48.64711 469 ARG A C 1
ATOM 6530 O O . ARG A 1 425 ? 9.87886 73.04836 81.14480 1.000 50.90709 469 ARG A O 1
ATOM 6551 N N . ASN A 1 426 ? 11.48569 74.36625 82.04226 1.000 53.23395 470 ASN A N 1
ATOM 6552 C CA . ASN A 1 426 ? 12.08017 74.72921 80.76129 1.000 55.90021 470 ASN A CA 1
ATOM 6553 C C . ASN A 1 426 ? 13.55860 74.37770 80.65266 1.000 53.03335 470 ASN A C 1
ATOM 6554 O O . ASN A 1 426 ? 14.23304 74.84720 79.73644 1.000 54.48763 470 ASN A O 1
ATOM 6565 N N . SER A 1 427 ? 14.07311 73.54524 81.54059 1.000 46.94383 471 SER A N 1
ATOM 6566 C CA . SER A 1 427 ? 15.45333 73.09601 81.42558 1.000 44.48258 471 SER A CA 1
ATOM 6567 C C . SER A 1 427 ? 15.59782 71.82200 82.23730 1.000 43.32979 471 SER A C 1
ATOM 6568 O O . SER A 1 427 ? 14.75748 71.49965 83.07798 1.000 45.69229 471 SER A O 1
ATOM 6576 N N . LEU A 1 428 ? 16.61081 71.05521 81.86927 1.000 43.74897 472 LEU A N 1
ATOM 6577 C CA . LEU A 1 428 ? 17.03583 69.82597 82.52363 1.000 44.46713 472 LEU A CA 1
ATOM 6578 C C . LEU A 1 428 ? 18.49191 70.00745 82.92303 1.000 42.49114 472 LEU A C 1
ATOM 6579 O O . LEU A 1 428 ? 19.32411 70.35098 82.07266 1.000 41.60059 472 LEU A O 1
ATOM 6595 N N . CYS A 1 429 ? 18.80128 69.76974 84.19782 1.000 46.11196 473 CYS A N 1
ATOM 6596 C CA . CYS A 1 429 ? 20.15034 69.94818 84.70077 1.000 43.15304 473 CYS A CA 1
ATOM 6597 C C . CYS A 1 429 ? 20.60398 68.69678 85.43307 1.000 43.27306 473 CYS A C 1
ATOM 6598 O O . CYS A 1 429 ? 19.80115 67.92955 85.96582 1.000 44.54444 473 CYS A O 1
ATOM 6605 N N . ILE A 1 430 ? 21.91489 68.47677 85.38212 1.000 42.02599 474 ILE A N 1
ATOM 6606 C CA . ILE A 1 430 ? 22.58500 67.41362 86.10341 1.000 39.48527 474 ILE A CA 1
ATOM 6607 C C . ILE A 1 430 ? 23.59512 68.16377 86.93197 1.000 37.55227 474 ILE A C 1
ATOM 6608 O O . ILE A 1 430 ? 24.53148 68.74699 86.37664 1.000 37.24355 474 ILE A O 1
ATOM 6624 N N . GLU A 1 431 ? 23.39253 68.19323 88.24439 1.000 38.80965 475 GLU A N 1
ATOM 6625 C CA . GLU A 1 431 ? 24.15248 69.06231 89.15460 1.000 41.14388 475 GLU A CA 1
ATOM 6626 C C . GLU A 1 431 ? 24.03139 70.49000 88.61120 1.000 38.71580 475 GLU A C 1
ATOM 6627 O O . GLU A 1 431 ? 22.90760 70.91145 88.27824 1.000 37.78615 475 GLU A O 1
ATOM 6639 N N . ASN A 1 432 ? 25.12676 71.21180 88.41711 1.000 36.95611 476 ASN A N 1
ATOM 6640 C CA . ASN A 1 432 ? 25.11498 72.58674 87.93767 1.000 40.83552 476 ASN A CA 1
ATOM 6641 C C . ASN A 1 432 ? 24.97170 72.72408 86.42010 1.000 43.92766 476 ASN A C 1
ATOM 6642 O O . ASN A 1 432 ? 24.75578 73.85588 85.92941 1.000 43.99264 476 ASN A O 1
ATOM 6653 N N . SER A 1 433 ? 25.09453 71.63123 85.66584 1.000 44.24324 477 SER A N 1
ATOM 6654 C CA . SER A 1 433 ? 25.21542 71.71017 84.21215 1.000 43.85325 477 SER A CA 1
ATOM 6655 C C . SER A 1 433 ? 23.91232 71.29666 83.53246 1.000 41.81467 477 SER A C 1
ATOM 6656 O O . SER A 1 433 ? 23.28159 70.29400 83.93363 1.000 39.49607 477 SER A O 1
ATOM 6664 N N . CYS A 1 434 ? 23.52665 72.04704 82.48667 1.000 40.93489 478 CYS A N 1
ATOM 6665 C CA . CYS A 1 434 ? 22.20893 71.88187 81.89422 1.000 45.19555 478 CYS A CA 1
ATOM 6666 C C . CYS A 1 434 ? 22.29931 71.59236 80.39806 1.000 43.71569 478 CYS A C 1
ATOM 6667 O O . CYS A 1 434 ? 23.20785 72.04940 79.69697 1.000 42.83365 478 CYS A O 1
ATOM 6674 N N . ILE A 1 435 ? 21.40014 70.72207 79.94748 1.000 42.74967 479 ILE A N 1
ATOM 6675 C CA . ILE A 1 435 ? 21.40104 70.26003 78.57181 1.000 42.33401 479 ILE A CA 1
ATOM 6676 C C . ILE A 1 435 ? 21.16870 71.45557 77.67112 1.000 43.36210 479 ILE A C 1
ATOM 6677 O O . ILE A 1 435 ? 20.28463 72.28536 77.92769 1.000 42.46556 479 ILE A O 1
ATOM 6693 N N . ALA A 1 436 ? 21.97075 71.52057 76.58851 1.000 43.47655 480 ALA A N 1
ATOM 6694 C CA . ALA A 1 436 ? 22.00074 72.64895 75.67941 1.000 41.39303 480 ALA A CA 1
ATOM 6695 C C . ALA A 1 436 ? 21.63826 72.29341 74.24961 1.000 43.43842 480 ALA A C 1
ATOM 6696 O O . ALA A 1 436 ? 21.50599 73.20224 73.42552 1.000 47.19344 480 ALA A O 1
ATOM 6703 N N . ALA A 1 437 ? 21.46037 71.01660 73.92601 1.000 41.44033 481 ALA A N 1
ATOM 6704 C CA . ALA A 1 437 ? 21.02943 70.62068 72.59419 1.000 40.73233 481 ALA A CA 1
ATOM 6705 C C . ALA A 1 437 ? 20.52013 69.20269 72.70133 1.000 41.56329 481 ALA A C 1
ATOM 6706 O O . ALA A 1 437 ? 20.70448 68.53748 73.71991 1.000 36.84159 481 ALA A O 1
ATOM 6713 N N . HIS A 1 438 ? 19.88075 68.74849 71.63902 1.000 43.14708 482 HIS A N 1
ATOM 6714 C CA . HIS A 1 438 ? 19.29749 67.41864 71.59774 1.000 46.25667 482 HIS A CA 1
ATOM 6715 C C . HIS A 1 438 ? 20.35792 66.34591 71.74895 1.000 44.69845 482 HIS A C 1
ATOM 6716 O O . HIS A 1 438 ? 21.52244 66.53018 71.37568 1.000 45.24067 482 HIS A O 1
ATOM 6730 N N . ASP A 1 439 ? 19.93349 65.20892 72.29352 1.000 40.87031 483 ASP A N 1
ATOM 6731 C CA . ASP A 1 439 ? 20.80539 64.05219 72.37199 1.000 41.86108 483 ASP A CA 1
ATOM 6732 C C . ASP A 1 439 ? 21.24228 63.61515 70.96878 1.000 39.25371 483 ASP A C 1
ATOM 6733 O O . ASP A 1 439 ? 20.51658 63.78040 69.98882 1.000 40.59862 483 ASP A O 1
ATOM 6742 N N . LYS A 1 440 ? 22.41371 62.99951 70.89767 1.000 36.97013 484 LYS A N 1
ATOM 6743 C CA . LYS A 1 440 ? 22.86203 62.21800 69.75269 1.000 41.26845 484 LYS A CA 1
ATOM 6744 C C . LYS A 1 440 ? 23.00608 60.79805 70.28177 1.000 39.08346 484 LYS A C 1
ATOM 6745 O O . LYS A 1 440 ? 23.93060 60.50059 71.05772 1.000 43.06306 484 LYS A O 1
ATOM 6764 N N . ARG A 1 441 ? 22.12620 59.92418 69.83423 1.000 36.80762 485 ARG A N 1
ATOM 6765 C CA . ARG A 1 441 ? 22.05581 58.54345 70.28691 1.000 38.36080 485 ARG A CA 1
ATOM 6766 C C . ARG A 1 441 ? 22.87611 57.66251 69.36138 1.000 40.75432 485 ARG A C 1
ATOM 6767 O O . ARG A 1 441 ? 22.54266 57.52367 68.17684 1.000 46.17186 485 ARG A O 1
ATOM 6788 N N . GLY A 1 442 ? 23.94084 57.07869 69.90069 1.000 41.11235 486 GLY A N 1
ATOM 6789 C CA . GLY A 1 442 ? 24.73941 56.11290 69.19084 1.000 39.43336 486 GLY A CA 1
ATOM 6790 C C . GLY A 1 442 ? 24.18693 54.71028 69.33698 1.000 39.14256 486 GLY A C 1
ATOM 6791 O O . GLY A 1 442 ? 23.15451 54.46434 69.97726 1.000 39.56116 486 GLY A O 1
ATOM 6795 N N . ARG A 1 443 ? 24.93965 53.76428 68.76401 1.000 36.76944 487 ARG A N 1
ATOM 6796 C CA . ARG A 1 443 ? 24.57909 52.35746 68.89104 1.000 39.38810 487 ARG A CA 1
ATOM 6797 C C . ARG A 1 443 ? 24.61231 51.90890 70.34822 1.000 38.60467 487 ARG A C 1
ATOM 6798 O O . ARG A 1 443 ? 23.76250 51.12672 70.76892 1.000 40.53640 487 ARG A O 1
ATOM 6819 N N . TYR A 1 444 ? 25.66118 52.27213 71.06013 1.000 37.85612 488 TYR A N 1
ATOM 6820 C CA . TYR A 1 444 ? 25.92110 51.81157 72.41826 1.000 39.29146 488 TYR A CA 1
ATOM 6821 C C . TYR A 1 444 ? 25.89695 52.90965 73.44391 1.000 39.44737 488 TYR A C 1
ATOM 6822 O O . TYR A 1 444 ? 25.58943 52.61616 74.60692 1.000 40.94372 488 TYR A O 1
ATOM 6840 N N . GLY A 1 445 ? 26.17628 54.16417 73.05936 1.000 40.74602 489 GLY A N 1
ATOM 6841 C CA . GLY A 1 445 ? 26.14784 55.25671 74.01352 1.000 37.46349 489 GLY A CA 1
ATOM 6842 C C . GLY A 1 445 ? 25.50181 56.48161 73.40441 1.000 37.99995 489 GLY A C 1
ATOM 6843 O O . GLY A 1 445 ? 25.25433 56.54877 72.16656 1.000 37.13422 489 GLY A O 1
ATOM 6847 N N . THR A 1 446 ? 25.18550 57.44767 74.29777 1.000 34.15357 490 THR A N 1
ATOM 6848 C CA . THR A 1 446 ? 24.50528 58.66946 73.90544 1.000 32.84288 490 THR A CA 1
ATOM 6849 C C . THR A 1 446 ? 25.26683 59.87362 74.39667 1.000 37.55490 490 THR A C 1
ATOM 6850 O O . THR A 1 446 ? 25.82476 59.87135 75.49787 1.000 41.19324 490 THR A O 1
ATOM 6861 N N . LEU A 1 447 ? 25.30983 60.89215 73.56007 1.000 36.34268 491 LEU A N 1
ATOM 6862 C CA . LEU A 1 447 ? 25.93172 62.15150 73.91025 1.000 38.47726 491 LEU A CA 1
ATOM 6863 C C . LEU A 1 447 ? 24.88341 63.11688 74.41331 1.000 36.74459 491 LEU A C 1
ATOM 6864 O O . LEU A 1 447 ? 23.92178 63.41216 73.68358 1.000 34.33811 491 LEU A O 1
ATOM 6880 N N . PHE A 1 448 ? 25.06996 63.61120 75.63716 1.000 35.75168 492 PHE A N 1
ATOM 6881 C CA . PHE A 1 448 ? 24.31991 64.76009 76.11453 1.000 38.47670 492 PHE A CA 1
ATOM 6882 C C . PHE A 1 448 ? 25.20119 65.98489 75.92631 1.000 41.72141 492 PHE A C 1
ATOM 6883 O O . PHE A 1 448 ? 26.29885 66.03913 76.48728 1.000 45.56003 492 PHE A O 1
ATOM 6900 N N . THR A 1 449 ? 24.70511 66.99237 75.20936 1.000 40.50858 493 THR A N 1
ATOM 6901 C CA . THR A 1 449 ? 25.42587 68.25279 75.03199 1.000 41.72655 493 THR A CA 1
ATOM 6902 C C . THR A 1 449 ? 25.04302 69.19528 76.15807 1.000 44.53476 493 THR A C 1
ATOM 6903 O O . THR A 1 449 ? 23.85737 69.47613 76.34233 1.000 38.49164 493 THR A O 1
ATOM 6914 N N . MET A 1 450 ? 26.04740 69.70687 76.87833 1.000 49.25480 494 MET A N 1
ATOM 6915 C CA . MET A 1 450 ? 25.80174 70.48755 78.08763 1.000 47.90668 494 MET A CA 1
ATOM 6916 C C . MET A 1 450 ? 26.36903 71.88885 77.93560 1.000 49.75566 494 MET A C 1
ATOM 6917 O O . MET A 1 450 ? 27.23879 72.14550 77.09606 1.000 50.35393 494 MET A O 1
ATOM 6931 N N . ASP A 1 451 ? 25.85936 72.80781 78.76000 1.000 48.95787 495 ASP A N 1
ATOM 6932 C CA . ASP A 1 451 ? 26.26585 74.20398 78.64166 1.000 49.76747 495 ASP A CA 1
ATOM 6933 C C . ASP A 1 451 ? 27.42400 74.58529 79.54401 1.000 49.45407 495 ASP A C 1
ATOM 6934 O O . ASP A 1 451 ? 27.83015 75.74316 79.50356 1.000 54.00542 495 ASP A O 1
ATOM 6943 N N . ARG A 1 452 ? 27.95796 73.64853 80.33318 1.000 51.43237 496 ARG A N 1
ATOM 6944 C CA . ARG A 1 452 ? 28.90472 73.93263 81.40264 1.000 51.42005 496 ARG A CA 1
ATOM 6945 C C . ARG A 1 452 ? 29.72313 72.69469 81.73393 1.000 49.40966 496 ARG A C 1
ATOM 6946 O O . ARG A 1 452 ? 29.24278 71.56404 81.62814 1.000 45.68813 496 ARG A O 1
ATOM 6967 N N . VAL A 1 453 ? 30.92380 72.92367 82.25295 1.000 45.39161 497 VAL A N 1
ATOM 6968 C CA . VAL A 1 453 ? 31.64328 71.85996 82.93701 1.000 46.40610 497 VAL A CA 1
ATOM 6969 C C . VAL A 1 453 ? 30.92987 71.59759 84.26163 1.000 47.74202 497 VAL A C 1
ATOM 6970 O O . VAL A 1 453 ? 30.57452 72.53268 84.99346 1.000 50.20338 497 VAL A O 1
ATOM 6983 N N . LEU A 1 454 ? 30.71854 70.32114 84.57117 1.000 48.93535 498 LEU A N 1
ATOM 6984 C CA . LEU A 1 454 ? 30.16577 69.94167 85.85973 1.000 51.12127 498 LEU A CA 1
ATOM 6985 C C . LEU A 1 454 ? 31.11025 70.33287 86.97429 1.000 50.79499 498 LEU A C 1
ATOM 6986 O O . LEU A 1 454 ? 32.32947 70.32041 86.80126 1.000 47.99499 498 LEU A O 1
ATOM 7002 N N . THR A 1 455 ? 30.52520 70.65836 88.13850 1.000 48.94807 499 THR A N 1
ATOM 7003 C CA . THR A 1 455 ? 31.26485 70.86965 89.37776 1.000 48.95167 499 THR A CA 1
ATOM 7004 C C . THR A 1 455 ? 30.60287 69.98023 90.42939 1.000 47.56544 499 THR A C 1
ATOM 7005 O O . THR A 1 455 ? 29.65452 70.41479 91.08423 1.000 47.11091 499 THR A O 1
ATOM 7016 N N . PRO A 1 456 ? 31.06667 68.72922 90.59741 1.000 49.97818 500 PRO A N 1
ATOM 7017 C CA . PRO A 1 456 ? 30.39321 67.84580 91.53966 1.000 48.53355 500 PRO A CA 1
ATOM 7018 C C . PRO A 1 456 ? 30.58299 68.39234 93.04397 1.000 43.77428 500 PRO A C 1
ATOM 7019 O O . PRO A 1 456 ? 31.57315 69.01904 93.28340 1.000 43.80875 500 PRO A O 1
ATOM 7030 N N . PRO A 1 457 ? 29.55538 68.12366 93.83930 1.000 46.37620 501 PRO A N 1
ATOM 7031 C CA . PRO A 1 457 ? 29.71200 68.62836 95.22904 1.000 50.67702 501 PRO A CA 1
ATOM 7032 C C . PRO A 1 457 ? 30.78227 67.86098 95.96759 1.000 56.30243 501 PRO A C 1
ATOM 7033 O O . PRO A 1 457 ? 31.04082 66.68719 95.68742 1.000 56.82665 501 PRO A O 1
ATOM 7044 N N . MET A 1 458 ? 31.39475 68.54701 96.92747 1.000 65.70884 502 MET A N 1
ATOM 7045 C CA . MET A 1 458 ? 32.44805 67.98624 97.76139 1.000 72.91181 502 MET A CA 1
ATOM 7046 C C . MET A 1 458 ? 32.05206 67.84997 99.22156 1.000 67.92972 502 MET A C 1
ATOM 7047 O O . MET A 1 458 ? 32.48089 66.88962 99.87514 1.000 68.92147 502 MET A O 1
ATOM 7061 N N . GLY A 1 459 ? 31.23725 68.76983 99.73839 1.000 55.11536 503 GLY A N 1
ATOM 7062 C CA . GLY A 1 459 ? 30.81449 68.69024 101.12425 1.000 54.28018 503 GLY A CA 1
ATOM 7063 C C . GLY A 1 459 ? 29.40762 69.21518 101.31124 1.000 48.05824 503 GLY A C 1
ATOM 7064 O O . GLY A 1 459 ? 28.73838 69.55822 100.32244 1.000 41.67031 503 GLY A O 1
ATOM 7068 N N . THR A 1 460 ? 28.96731 69.29530 102.57051 1.000 45.83916 504 THR A N 1
ATOM 7069 C CA . THR A 1 460 ? 27.65516 69.83304 102.87120 1.000 43.63309 504 THR A CA 1
ATOM 7070 C C . THR A 1 460 ? 27.68931 71.34647 102.68959 1.000 42.53823 504 THR A C 1
ATOM 7071 O O . THR A 1 460 ? 28.75289 71.93676 102.50210 1.000 43.52167 504 THR A O 1
ATOM 7082 N N . VAL A 1 461 ? 26.51511 71.97092 102.83171 1.000 43.98374 505 VAL A N 1
ATOM 7083 C CA . VAL A 1 461 ? 26.42032 73.43054 102.88959 1.000 44.72284 505 VAL A CA 1
ATOM 7084 C C . VAL A 1 461 ? 27.39093 73.98862 103.92020 1.000 43.75997 505 VAL A C 1
ATOM 7085 O O . VAL A 1 461 ? 28.05358 75.01021 103.67604 1.000 44.31048 505 VAL A O 1
ATOM 7098 N N . MET A 1 462 ? 27.43463 73.39615 105.12330 1.000 45.65129 506 MET A N 1
ATOM 7099 C CA . MET A 1 462 ? 28.32007 73.95976 106.13508 1.000 46.99813 506 MET A CA 1
ATOM 7100 C C . MET A 1 462 ? 29.79689 73.79432 105.77407 1.000 44.89917 506 MET A C 1
ATOM 7101 O O . MET A 1 462 ? 30.61655 74.62107 106.17644 1.000 41.40064 506 MET A O 1
ATOM 7115 N N . ASP A 1 463 ? 30.16146 72.69484 105.11548 1.000 45.27171 507 ASP A N 1
ATOM 7116 C CA . ASP A 1 463 ? 31.53201 72.55981 104.62046 1.000 50.57381 507 ASP A CA 1
ATOM 7117 C C . ASP A 1 463 ? 31.86385 73.69754 103.67010 1.000 44.91457 507 ASP A C 1
ATOM 7118 O O . ASP A 1 463 ? 32.93846 74.28975 103.75542 1.000 44.74151 507 ASP A O 1
ATOM 7127 N N . VAL A 1 464 ? 30.91941 74.05599 102.79895 1.000 43.17612 508 VAL A N 1
ATOM 7128 C CA . VAL A 1 464 ? 31.14580 75.15511 101.86384 1.000 43.64570 508 VAL A CA 1
ATOM 7129 C C . VAL A 1 464 ? 31.31954 76.45425 102.63378 1.000 41.43992 508 VAL A C 1
ATOM 7130 O O . VAL A 1 464 ? 32.25825 77.22310 102.40544 1.000 38.65736 508 VAL A O 1
ATOM 7143 N N . LEU A 1 465 ? 30.39810 76.73236 103.54823 1.000 42.99699 509 LEU A N 1
ATOM 7144 C CA . LEU A 1 465 ? 30.44315 78.02130 104.23314 1.000 43.22123 509 LEU A CA 1
ATOM 7145 C C . LEU A 1 465 ? 31.62654 78.09123 105.16138 1.000 40.21308 509 LEU A C 1
ATOM 7146 O O . LEU A 1 465 ? 32.27880 79.13583 105.26246 1.000 42.52954 509 LEU A O 1
ATOM 7162 N N . LYS A 1 466 ? 31.94656 76.98238 105.82590 1.000 42.28951 510 LYS A N 1
ATOM 7163 C CA . LYS A 1 466 ? 33.08877 76.98881 106.72551 1.000 47.85525 510 LYS A CA 1
ATOM 7164 C C . LYS A 1 466 ? 34.40831 77.10659 105.97391 1.000 48.11291 510 LYS A C 1
ATOM 7165 O O . LYS A 1 466 ? 35.37693 77.58903 106.54261 1.000 45.57299 510 LYS A O 1
ATOM 7184 N N . GLY A 1 467 ? 34.46185 76.72038 104.71538 1.000 53.98101 511 GLY A N 1
ATOM 7185 C CA . GLY A 1 467 ? 35.67987 76.77620 103.94298 1.000 56.50099 511 GLY A CA 1
ATOM 7186 C C . GLY A 1 467 ? 36.01605 78.10916 103.31082 1.000 57.08082 511 GLY A C 1
ATOM 7187 O O . GLY A 1 467 ? 37.06323 78.21600 102.65678 1.000 54.02268 511 GLY A O 1
ATOM 7191 N N . ASP A 1 468 ? 35.18777 79.13897 103.51668 1.000 53.78575 512 ASP A N 1
ATOM 7192 C CA . ASP A 1 468 ? 35.36612 80.44169 102.88038 1.000 51.43822 512 ASP A CA 1
ATOM 7193 C C . ASP A 1 468 ? 35.22950 81.52849 103.93299 1.000 48.42939 512 ASP A C 1
ATOM 7194 O O . ASP A 1 468 ? 34.21012 81.60837 104.60697 1.000 52.02349 512 ASP A O 1
ATOM 7203 N N . ASN A 1 469 ? 36.20905 82.40884 104.00445 1.000 54.74423 513 ASN A N 1
ATOM 7204 C CA . ASN A 1 469 ? 36.29449 83.40803 105.06385 1.000 62.48833 513 ASN A CA 1
ATOM 7205 C C . ASN A 1 469 ? 35.19268 84.45058 105.00424 1.000 56.17760 513 ASN A C 1
ATOM 7206 O O . ASN A 1 469 ? 34.96864 85.14757 106.00248 1.000 51.94144 513 ASN A O 1
ATOM 7217 N N . ARG A 1 470 ? 34.51869 84.57704 103.86234 1.000 53.30809 514 ARG A N 1
ATOM 7218 C CA . ARG A 1 470 ? 33.44536 85.55553 103.69626 1.000 50.90649 514 ARG A CA 1
ATOM 7219 C C . ARG A 1 470 ? 32.18894 85.23192 104.48672 1.000 44.19311 514 ARG A C 1
ATOM 7220 O O . ARG A 1 470 ? 31.31384 86.10501 104.59229 1.000 43.33228 514 ARG A O 1
ATOM 7241 N N . PHE A 1 471 ? 32.04007 83.98774 104.95276 1.000 42.26156 515 PHE A N 1
ATOM 7242 C CA . PHE A 1 471 ? 30.85046 83.51586 105.64569 1.000 38.05671 515 PHE A CA 1
ATOM 7243 C C . PHE A 1 471 ? 31.06247 83.22508 107.13456 1.000 42.30914 515 PHE A C 1
ATOM 7244 O O . PHE A 1 471 ? 30.28827 82.46085 107.72218 1.000 40.53690 515 PHE A O 1
ATOM 7261 N N . SER A 1 472 ? 32.07580 83.81337 107.75183 1.000 41.06456 516 SER A N 1
ATOM 7262 C CA . SER A 1 472 ? 32.29411 83.55068 109.17293 1.000 46.24135 516 SER A CA 1
ATOM 7263 C C . SER A 1 472 ? 31.11768 84.04067 110.02804 1.000 46.07577 516 SER A C 1
ATOM 7264 O O . SER A 1 472 ? 30.71935 83.36163 110.96935 1.000 44.98573 516 SER A O 1
ATOM 7272 N N . MET A 1 473 ? 30.54034 85.19395 109.69738 1.000 43.96265 517 MET A N 1
ATOM 7273 C CA . MET A 1 473 ? 29.35897 85.66671 110.41630 1.000 42.01487 517 MET A CA 1
ATOM 7274 C C . MET A 1 473 ? 28.15343 84.80112 110.13681 1.000 38.14279 517 MET A C 1
ATOM 7275 O O . MET A 1 473 ? 27.37302 84.50548 111.03632 1.000 39.83662 517 MET A O 1
ATOM 7289 N N . LEU A 1 474 ? 27.97404 84.37855 108.89621 1.000 35.53135 518 LEU A N 1
ATOM 7290 C CA . LEU A 1 474 ? 26.88924 83.46989 108.58149 1.000 34.47259 518 LEU A CA 1
ATOM 7291 C C . LEU A 1 474 ? 27.01631 82.14946 109.33278 1.000 35.93113 518 LEU A C 1
ATOM 7292 O O . LEU A 1 474 ? 26.01140 81.60217 109.81168 1.000 37.85671 518 LEU A O 1
ATOM 7308 N N . VAL A 1 475 ? 28.21293 81.60295 109.41197 1.000 35.24011 519 VAL A N 1
ATOM 7309 C CA . VAL A 1 475 ? 28.39844 80.33407 110.10433 1.000 39.91403 519 VAL A CA 1
ATOM 7310 C C . VAL A 1 475 ? 28.11595 80.48227 111.60785 1.000 36.65620 519 VAL A C 1
ATOM 7311 O O . VAL A 1 475 ? 27.51420 79.59296 112.21886 1.000 36.10021 519 VAL A O 1
ATOM 7324 N N . ALA A 1 476 ? 28.64217 81.53678 112.23513 1.000 34.98703 520 ALA A N 1
ATOM 7325 C CA . ALA A 1 476 ? 28.33999 81.80969 113.64181 1.000 34.82195 520 ALA A CA 1
ATOM 7326 C C . ALA A 1 476 ? 2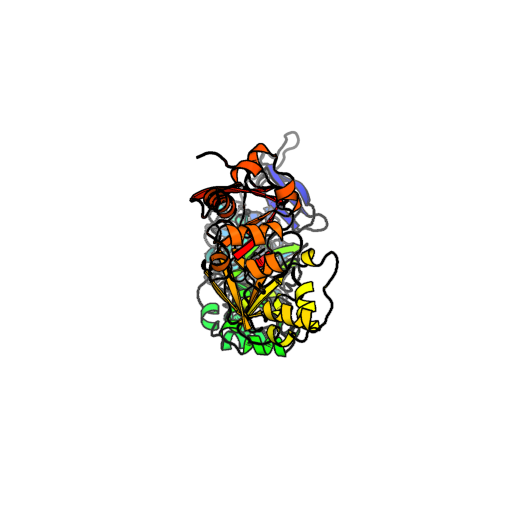6.83640 82.03527 113.88617 1.000 36.90645 520 ALA A C 1
ATOM 7327 O O . ALA A 1 476 ? 26.25988 81.50940 114.85202 1.000 37.29656 520 ALA A O 1
ATOM 7334 N N . ALA A 1 477 ? 26.19365 82.83088 113.03427 1.000 38.08156 521 ALA A N 1
ATOM 7335 C CA . ALA A 1 477 ? 24.75456 83.04623 113.15009 1.000 36.77035 521 ALA A CA 1
ATOM 7336 C C . ALA A 1 477 ? 23.95222 81.75318 113.00768 1.000 41.30915 521 ALA A C 1
ATOM 7337 O O . ALA A 1 477 ? 22.95450 81.54182 113.73689 1.000 40.89139 521 ALA A O 1
ATOM 7344 N N . ILE A 1 478 ? 24.33651 80.89194 112.05600 1.000 39.13365 522 ILE A N 1
ATOM 7345 C CA . ILE A 1 478 ? 23.67799 79.59326 111.92099 1.000 39.10008 522 ILE A CA 1
ATOM 7346 C C . ILE A 1 478 ? 23.77941 78.80902 113.23531 1.000 43.00698 522 ILE A C 1
ATOM 7347 O O . ILE A 1 478 ? 22.82427 78.14811 113.65357 1.000 42.75318 522 ILE A O 1
ATOM 7363 N N . GLN A 1 479 ? 24.96014 78.78130 113.84085 1.000 43.08336 523 GLN A N 1
ATOM 7364 C CA . GLN A 1 479 ? 25.08718 78.05362 115.09650 1.000 43.83716 523 GLN A CA 1
ATOM 7365 C C . GLN A 1 479 ? 24.21118 78.69245 116.17610 1.000 43.67941 523 GLN A C 1
ATOM 7366 O O . GLN A 1 479 ? 23.56863 77.98560 116.95752 1.000 42.10429 523 GLN A O 1
ATOM 7380 N N . SER A 1 480 ? 24.21887 80.01993 116.25812 1.000 40.43802 524 SER A N 1
ATOM 7381 C CA . SER A 1 480 ? 23.46912 80.71653 117.29235 1.000 40.77285 524 SER A CA 1
ATOM 7382 C C . SER A 1 480 ? 21.98373 80.50456 117.12469 1.000 42.19515 524 SER A C 1
ATOM 7383 O O . SER A 1 480 ? 21.26180 80.47436 118.11659 1.000 40.11049 524 SER A O 1
ATOM 7391 N N . ALA A 1 481 ? 21.53242 80.32602 115.87656 1.000 45.47997 525 ALA A N 1
ATOM 7392 C CA . ALA A 1 481 ? 20.14935 80.07654 115.51654 1.000 43.60485 525 ALA A CA 1
ATOM 7393 C C . ALA A 1 481 ? 19.74529 78.60980 115.58035 1.000 45.61385 525 ALA A C 1
ATOM 7394 O O . ALA A 1 481 ? 18.57128 78.31143 115.35721 1.000 49.00366 525 ALA A O 1
ATOM 7401 N N . GLY A 1 482 ? 20.65391 77.69640 115.91900 1.000 43.58366 526 GLY A N 1
ATOM 7402 C CA . GLY A 1 482 ? 20.31415 76.28425 115.99860 1.000 43.58614 526 GLY A CA 1
ATOM 7403 C C . GLY A 1 482 ? 20.14019 75.58534 114.65277 1.000 43.04702 526 GLY A C 1
ATOM 7404 O O . GLY A 1 482 ? 19.49886 74.53241 114.57884 1.000 44.00105 526 GLY A O 1
ATOM 7408 N N . LEU A 1 483 ? 20.74222 76.10019 113.60076 1.000 43.79052 527 LEU A N 1
ATOM 7409 C CA . LEU A 1 483 ? 20.56902 75.56381 112.25517 1.000 43.45711 527 LEU A CA 1
ATOM 7410 C C . LEU A 1 483 ? 21.74219 74.73724 111.75829 1.000 40.97182 527 LEU A C 1
ATOM 7411 O O . LEU A 1 483 ? 21.65922 74.20919 110.65818 1.000 42.73770 527 LEU A O 1
ATOM 7427 N N . THR A 1 484 ? 22.81472 74.58681 112.53688 1.000 41.70082 528 THR A N 1
ATOM 7428 C CA . THR A 1 484 ? 24.04162 73.99166 112.01028 1.000 44.59399 528 THR A CA 1
ATOM 7429 C C . THR A 1 484 ? 23.83475 72.54997 111.57261 1.000 48.45943 528 THR A C 1
ATOM 7430 O O . THR A 1 484 ? 24.30782 72.15715 110.49960 1.000 42.84369 528 THR A O 1
ATOM 7441 N N . GLU A 1 485 ? 23.14266 71.73792 112.38279 1.000 52.44949 529 GLU A N 1
ATOM 7442 C CA . GLU A 1 485 ? 23.05364 70.33377 112.01041 1.000 57.47238 529 GLU A CA 1
ATOM 7443 C C . GLU A 1 485 ? 21.98610 70.09695 110.94682 1.000 56.25304 529 GLU A C 1
ATOM 7444 O O . GLU A 1 485 ? 22.09854 69.11733 110.21123 1.000 55.19571 529 GLU A O 1
ATOM 7456 N N . THR A 1 486 ? 21.00010 70.99160 110.80260 1.000 51.11818 530 THR A N 1
ATOM 7457 C CA . THR A 1 486 ? 20.12374 70.94699 109.63440 1.000 53.02273 530 THR A CA 1
ATOM 7458 C C . THR A 1 486 ? 20.94384 71.04404 108.35113 1.000 53.28750 530 THR A C 1
ATOM 7459 O O . THR A 1 486 ? 20.76626 70.25832 107.41114 1.000 52.52771 530 THR A O 1
ATOM 7470 N N . LEU A 1 487 ? 21.86085 71.99233 108.31317 1.000 51.17698 531 LEU A N 1
ATOM 7471 C CA . LEU A 1 487 ? 22.59072 72.25586 107.09030 1.000 48.81630 531 LEU A CA 1
ATOM 7472 C C . LEU A 1 487 ? 23.82059 71.39189 106.92511 1.000 49.34681 531 LEU A C 1
ATOM 7473 O O . LEU A 1 487 ? 24.51259 71.56539 105.92867 1.000 49.41873 531 LEU A O 1
ATOM 7489 N N . ASN A 1 488 ? 24.08957 70.45856 107.84314 1.000 51.36946 532 ASN A N 1
ATOM 7490 C CA . ASN A 1 488 ? 25.12487 69.46460 107.64527 1.000 51.14380 532 ASN A CA 1
ATOM 7491 C C . ASN A 1 488 ? 24.57960 68.05010 107.51015 1.000 54.24040 532 ASN A C 1
ATOM 7492 O O . ASN A 1 488 ? 25.38130 67.12117 107.35276 1.000 53.50597 532 ASN A O 1
ATOM 7503 N N . ARG A 1 489 ? 23.25239 67.86643 107.51448 1.000 55.38265 533 ARG A N 1
ATOM 7504 C CA . ARG A 1 489 ? 22.62650 66.59219 107.21327 1.000 60.90950 533 ARG A CA 1
ATOM 7505 C C . ARG A 1 489 ? 21.92383 66.65502 105.85399 1.000 60.82938 533 ARG A C 1
ATOM 7506 O O . ARG A 1 489 ? 21.84852 67.70358 105.20585 1.000 52.28443 533 ARG A O 1
ATOM 7527 N N . GLU A 1 490 ? 21.41537 65.49868 105.43244 1.000 65.14838 534 GLU A N 1
ATOM 7528 C CA . GLU A 1 490 ? 20.87269 65.33326 104.09293 1.000 68.32311 534 GLU A CA 1
ATOM 7529 C C . GLU A 1 490 ? 19.71366 66.28109 103.83993 1.000 63.15133 534 GLU A C 1
ATOM 7530 O O . GLU A 1 490 ? 18.93826 66.59616 104.74093 1.000 63.23547 534 GLU A O 1
ATOM 7542 N N . GLY A 1 491 ? 19.64121 66.77902 102.61301 1.000 50.93146 535 GLY A N 1
ATOM 7543 C CA . GLY A 1 491 ? 18.63510 67.76794 102.28873 1.000 50.26475 535 GLY A CA 1
ATOM 7544 C C . GLY A 1 491 ? 18.73089 68.22094 100.84574 1.000 51.86469 535 GLY A C 1
ATOM 7545 O O . GLY A 1 491 ? 19.59078 67.77111 100.06521 1.000 47.59019 535 GLY A O 1
ATOM 7549 N N . VAL A 1 492 ? 17.79940 69.11163 100.49975 1.000 50.99880 536 VAL A N 1
ATOM 7550 C CA . VAL A 1 492 ? 17.71568 69.69620 99.17448 1.000 47.16312 536 VAL A CA 1
ATOM 7551 C C . VAL A 1 492 ? 17.55186 71.20247 99.31811 1.000 44.96518 536 VAL A C 1
ATOM 7552 O O . VAL A 1 492 ? 16.55360 71.76095 98.89022 1.000 47.46993 536 VAL A O 1
ATOM 7565 N N . TYR A 1 493 ? 18.54518 71.88140 99.86610 1.000 43.61367 537 TYR A N 1
ATOM 7566 C CA . TYR A 1 493 ? 18.43599 73.30443 100.17021 1.000 43.34298 537 TYR A CA 1
ATOM 7567 C C . TYR A 1 493 ? 18.99263 74.17423 99.05525 1.000 42.19953 537 TYR A C 1
ATOM 7568 O O . TYR A 1 493 ? 19.86947 73.76236 98.28852 1.000 44.62045 537 TYR A O 1
ATOM 7586 N N . THR A 1 494 ? 18.47928 75.39920 98.98754 1.000 40.63719 538 THR A N 1
ATOM 7587 C CA . THR A 1 494 ? 19.05549 76.47894 98.18993 1.000 42.81649 538 THR A CA 1
ATOM 7588 C C . THR A 1 494 ? 19.34573 77.60869 99.17214 1.000 43.54526 538 THR A C 1
ATOM 7589 O O . THR A 1 494 ? 18.41136 78.26212 99.65463 1.000 42.24331 538 THR A O 1
ATOM 7600 N N . VAL A 1 495 ? 20.62184 77.86730 99.42818 1.000 41.96823 539 VAL A N 1
ATOM 7601 C CA . VAL A 1 495 ? 21.05385 78.81081 100.45006 1.000 41.33209 539 VAL A CA 1
ATOM 7602 C C . VAL A 1 495 ? 21.55624 80.04863 99.73522 1.000 43.50091 539 VAL A C 1
ATOM 7603 O O . VAL A 1 495 ? 22.59201 80.00953 99.03860 1.000 44.43357 539 VAL A O 1
ATOM 7616 N N . PHE A 1 496 ? 20.83686 81.15193 99.93308 1.000 40.03468 540 PHE A N 1
ATOM 7617 C CA . PHE A 1 496 ? 21.31462 82.46903 99.54381 1.000 38.42169 540 PHE A CA 1
ATOM 7618 C C . PHE A 1 496 ? 22.15045 82.98699 100.71131 1.000 39.51549 540 PHE A C 1
ATOM 7619 O O . PHE A 1 496 ? 21.61879 83.49474 101.70793 1.000 40.02170 540 PHE A O 1
ATOM 7636 N N . ALA A 1 497 ? 23.46771 82.84333 100.56876 1.000 39.64783 541 ALA A N 1
ATOM 7637 C CA . ALA A 1 497 ? 24.40556 82.98629 101.67847 1.000 40.80107 541 ALA A CA 1
ATOM 7638 C C . ALA A 1 497 ? 24.97403 84.39599 101.69985 1.000 38.94779 541 ALA A C 1
ATOM 7639 O O . ALA A 1 497 ? 25.72963 84.75702 100.79624 1.000 39.59116 541 ALA A O 1
ATOM 7646 N N . PRO A 1 498 ? 24.63891 85.23877 102.70107 1.000 39.97536 542 PRO A N 1
ATOM 7647 C CA . PRO A 1 498 ? 25.20501 86.58339 102.69216 1.000 40.60772 542 PRO A CA 1
ATOM 7648 C C . PRO A 1 498 ? 26.60874 86.58786 103.27334 1.000 41.75679 542 PRO A C 1
ATOM 7649 O O . PRO A 1 498 ? 26.89792 85.90282 104.26125 1.000 40.81554 542 PRO A O 1
ATOM 7660 N N . THR A 1 499 ? 27.47605 87.37536 102.64011 1.000 41.08655 543 THR A N 1
ATOM 7661 C CA . THR A 1 499 ? 28.84765 87.53797 103.08389 1.000 41.10640 543 THR A CA 1
ATOM 7662 C C . THR A 1 499 ? 28.90842 88.42022 104.33648 1.000 38.72917 543 THR A C 1
ATOM 7663 O O . THR A 1 499 ? 27.92670 89.03033 104.76606 1.000 38.82665 543 THR A O 1
ATOM 7674 N N . ASN A 1 500 ? 30.11495 88.54772 104.87716 1.000 42.15468 544 ASN A N 1
ATOM 7675 C CA . ASN A 1 500 ? 30.31267 89.37424 106.06736 1.000 47.40228 544 ASN A CA 1
ATOM 7676 C C . ASN A 1 500 ? 29.98533 90.83190 105.77878 1.000 48.43453 544 ASN A C 1
ATOM 7677 O O . ASN A 1 500 ? 29.38226 91.51715 106.61468 1.000 43.24983 544 ASN A O 1
ATOM 7688 N N . GLU A 1 501 ? 30.36973 91.32398 104.59203 1.000 45.37763 545 GLU A N 1
ATOM 7689 C CA . GLU A 1 501 ? 30.01529 92.69249 104.21126 1.000 54.61736 545 GLU A CA 1
ATOM 7690 C C . GLU A 1 501 ? 28.49476 92.87887 104.09178 1.000 47.29159 545 GLU A C 1
ATOM 7691 O O . GLU A 1 501 ? 27.97450 93.98122 104.31887 1.000 44.23754 545 GLU A O 1
ATOM 7703 N N . ALA A 1 502 ? 27.76826 91.82932 103.74507 1.000 40.12183 546 ALA A N 1
ATOM 7704 C CA . ALA A 1 502 ? 26.31281 91.94737 103.71592 1.000 45.39622 546 ALA A CA 1
ATOM 7705 C C . ALA A 1 502 ? 25.76088 92.22044 105.13129 1.000 45.24414 546 ALA A C 1
ATOM 7706 O O . ALA A 1 502 ? 24.96577 93.14277 105.34334 1.000 43.53016 546 ALA A O 1
ATOM 7713 N N . PHE A 1 503 ? 26.19320 91.43327 106.10503 1.000 41.39307 547 PHE A N 1
ATOM 7714 C CA . PHE A 1 503 ? 25.69296 91.60156 107.47476 1.000 41.58017 547 PHE A CA 1
ATOM 7715 C C . PHE A 1 503 ? 26.11547 92.95332 108.05394 1.000 42.89376 547 PHE A C 1
ATOM 7716 O O . PHE A 1 503 ? 25.32048 93.63142 108.70928 1.000 41.23424 547 PHE A O 1
ATOM 7733 N N . ARG A 1 504 ? 27.35558 93.37876 107.80772 1.000 40.93233 548 ARG A N 1
ATOM 7734 C CA . ARG A 1 504 ? 27.75647 94.70266 108.27771 1.000 46.25549 548 ARG A CA 1
ATOM 7735 C C . ARG A 1 504 ? 27.05044 95.84667 107.56160 1.000 47.92455 548 ARG A C 1
ATOM 7736 O O . ARG A 1 504 ? 27.05836 96.96946 108.08175 1.000 48.27311 548 ARG A O 1
ATOM 7757 N N . ALA A 1 505 ? 26.45386 95.60562 106.39164 1.000 47.59256 549 ALA A N 1
ATOM 7758 C CA . ALA A 1 505 ? 25.71926 96.65633 105.70194 1.000 49.94868 549 ALA A CA 1
ATOM 7759 C C . ALA A 1 505 ? 24.32781 96.86921 106.28228 1.000 47.24386 549 ALA A C 1
ATOM 7760 O O . ALA A 1 505 ? 23.71405 97.90290 105.99659 1.000 51.42830 549 ALA A O 1
ATOM 7767 N N . LEU A 1 506 ? 23.81254 95.93362 107.08168 1.000 42.37338 550 LEU A N 1
ATOM 7768 C CA . LEU A 1 506 ? 22.50491 96.12302 107.70411 1.000 43.89843 550 LEU A CA 1
ATOM 7769 C C . LEU A 1 506 ? 22.49809 97.38322 108.56977 1.000 44.59129 550 LEU A C 1
ATOM 7770 O O . LEU A 1 506 ? 23.43556 97.59738 109.35923 1.000 44.79932 550 LEU A O 1
ATOM 7786 N N . PRO A 1 507 ? 21.48966 98.24615 108.45466 1.000 43.82538 551 PRO A N 1
ATOM 7787 C CA . PRO A 1 507 ? 21.47599 99.42208 109.30638 1.000 44.30441 551 PRO A CA 1
ATOM 7788 C C . PRO A 1 507 ? 21.25634 99.02198 110.75429 1.000 44.00966 551 PRO A C 1
ATOM 7789 O O . PRO A 1 507 ? 20.80090 97.89281 111.01819 1.000 43.22711 551 PRO A O 1
ATOM 7800 N N . PRO A 1 508 ? 21.57227 99.91944 111.69895 1.000 44.82642 552 PRO A N 1
ATOM 7801 C CA . PRO A 1 508 ? 21.30962 99.61845 113.12610 1.000 47.23421 552 PRO A CA 1
ATOM 7802 C C . PRO A 1 508 ? 19.88060 99.20257 113.47063 1.000 53.68328 552 PRO A C 1
ATOM 7803 O O . PRO A 1 508 ? 19.69719 98.35130 114.35499 1.000 55.13982 552 PRO A O 1
ATOM 7814 N N . ARG A 1 509 ? 18.86071 99.76470 112.80905 1.000 53.92532 553 ARG A N 1
ATOM 7815 C CA . ARG A 1 509 ? 17.49740 99.38166 113.15648 1.000 61.13096 553 ARG A CA 1
ATOM 7816 C C . ARG A 1 509 ? 17.22534 97.93006 112.79166 1.000 59.86140 553 ARG A C 1
ATOM 7817 O O . ARG A 1 509 ? 16.44178 97.26578 113.46940 1.000 58.73123 553 ARG A O 1
ATOM 7838 N N . GLU A 1 510 ? 17.86299 97.42237 111.73369 1.000 59.15547 554 GLU A N 1
ATOM 7839 C CA . GLU A 1 510 ? 17.69280 96.02019 111.36086 1.000 61.43797 554 GLU A CA 1
ATOM 7840 C C . GLU A 1 510 ? 18.53348 95.09790 112.24355 1.000 55.01011 554 GLU A C 1
ATOM 7841 O O . GLU A 1 510 ? 18.05690 94.05422 112.69931 1.000 53.67902 554 GLU A O 1
ATOM 7853 N N . TRP A 1 511 ? 19.78864 95.46342 112.48546 1.000 50.41953 555 TRP A N 1
ATOM 7854 C CA . TRP A 1 511 ? 20.65914 94.63252 113.30592 1.000 48.34868 555 TRP A CA 1
ATOM 7855 C C . TRP A 1 511 ? 20.10400 94.47302 114.71814 1.000 50.80930 555 TRP A C 1
ATOM 7856 O O . TRP A 1 511 ? 20.18430 93.39809 115.30972 1.000 49.64256 555 TRP A O 1
ATOM 7877 N N . SER A 1 512 ? 19.51037 95.52349 115.26558 1.000 50.74295 556 SER A N 1
ATOM 7878 C CA . SER A 1 512 ? 19.07656 95.43726 116.65836 1.000 51.40307 556 SER A CA 1
ATOM 7879 C C . SER A 1 512 ? 17.85391 94.55290 116.83855 1.000 52.35449 556 SER A C 1
ATOM 7880 O O . SER A 1 512 ? 17.52246 94.21845 117.97528 1.000 54.09597 556 SER A O 1
ATOM 7888 N N . ARG A 1 513 ? 17.20250 94.12964 115.76161 1.000 55.09118 557 ARG A N 1
ATOM 7889 C CA . ARG A 1 513 ? 16.16221 93.11598 115.88577 1.000 64.19980 557 ARG A CA 1
ATOM 7890 C C . ARG A 1 513 ? 16.71987 91.72482 116.17504 1.000 62.10751 557 ARG A C 1
ATOM 7891 O O . ARG A 1 513 ? 15.97633 90.85514 116.65534 1.000 62.78837 557 ARG A O 1
ATOM 7912 N N . LEU A 1 514 ? 17.99765 91.49205 115.89004 1.000 58.83782 558 LEU A N 1
ATOM 7913 C CA . LEU A 1 514 ? 18.63313 90.23097 116.24656 1.000 58.44120 558 LEU A CA 1
ATOM 7914 C C . LEU A 1 514 ? 19.01405 90.15404 117.70942 1.000 57.56573 558 LEU A C 1
ATOM 7915 O O . LEU A 1 514 ? 19.20450 89.04462 118.22025 1.000 62.19515 558 LEU A O 1
ATOM 7931 N N . LEU A 1 515 ? 19.09463 91.28934 118.39811 1.000 55.77097 559 LEU A N 1
ATOM 7932 C CA . LEU A 1 515 ? 19.61435 91.31367 119.75948 1.000 57.18876 559 LEU A CA 1
ATOM 7933 C C . LEU A 1 515 ? 18.58782 90.78824 120.75352 1.000 59.41128 559 LEU A C 1
ATOM 7934 O O . LEU A 1 515 ? 17.43630 91.25079 120.78349 1.000 61.41785 559 LEU A O 1
ATOM 7950 N N . GLY A 1 516 ? 19.00777 89.80581 121.55642 1.000 57.72366 560 GLY A N 1
ATOM 7951 C CA . GLY A 1 516 ? 18.12757 89.11252 122.47775 1.000 65.26107 560 GLY A CA 1
ATOM 7952 C C . GLY A 1 516 ? 17.08112 88.22833 121.83728 1.000 67.99667 560 GLY A C 1
ATOM 7953 O O . GLY A 1 516 ? 16.27351 87.64392 122.55284 1.000 66.65374 560 GLY A O 1
ATOM 7957 N N . ASP A 1 517 ? 17.08851 88.08118 120.51393 1.000 73.10522 561 ASP A N 1
ATOM 7958 C CA . ASP A 1 517 ? 16.00574 87.44254 119.76052 1.000 71.50328 561 ASP A CA 1
ATOM 7959 C C . ASP A 1 517 ? 16.65701 86.40849 118.84160 1.000 66.01564 561 ASP A C 1
ATOM 7960 O O . ASP A 1 517 ? 16.85718 86.62457 117.62380 1.000 63.63885 561 ASP A O 1
ATOM 7969 N N . ALA A 1 518 ? 17.02924 85.26663 119.43325 1.000 56.63024 562 ALA A N 1
ATOM 7970 C CA . ALA A 1 518 ? 17.62644 84.23176 118.59366 1.000 53.49048 562 ALA A CA 1
ATOM 7971 C C . ALA A 1 518 ? 16.58782 83.64641 117.63159 1.000 51.33936 562 ALA A C 1
ATOM 7972 O O . ALA A 1 518 ? 16.94155 83.18529 116.54402 1.000 48.17637 562 ALA A O 1
ATOM 7979 N N . LYS A 1 519 ? 15.29843 83.64417 118.00390 1.000 52.76753 563 LYS A N 1
ATOM 7980 C CA . LYS A 1 519 ? 14.30879 83.07777 117.09208 1.000 52.81165 563 LYS A CA 1
ATOM 7981 C C . LYS A 1 519 ? 14.11088 83.99242 115.89547 1.000 46.48321 563 LYS A C 1
ATOM 7982 O O . LYS A 1 519 ? 13.82303 83.51261 114.81178 1.000 49.25103 563 LYS A O 1
ATOM 8001 N N . GLU A 1 520 ? 14.29982 85.29848 116.05235 1.000 47.86017 564 GLU A N 1
ATOM 8002 C CA . GLU A 1 520 ? 14.22534 86.18524 114.89998 1.000 51.14876 564 GLU A CA 1
ATOM 8003 C C . GLU A 1 520 ? 15.41928 85.98363 113.96500 1.000 47.55059 564 GLU A C 1
ATOM 8004 O O . GLU A 1 520 ? 15.27099 86.08957 112.73922 1.000 46.40006 564 GLU A O 1
ATOM 8016 N N . LEU A 1 521 ? 16.61534 85.77685 114.52051 1.000 41.85894 565 LEU A N 1
ATOM 8017 C CA . LEU A 1 521 ? 17.76041 85.43160 113.70379 1.000 41.98881 565 LEU A CA 1
ATOM 8018 C C . LEU A 1 521 ? 17.47654 84.15241 112.93730 1.000 41.95852 565 LEU A C 1
ATOM 8019 O O . LEU A 1 521 ? 17.68222 84.08729 111.72984 1.000 43.37849 565 LEU A O 1
ATOM 8035 N N . ALA A 1 522 ? 16.94382 83.14285 113.62343 1.000 42.65790 566 ALA A N 1
ATOM 8036 C CA . ALA A 1 522 ? 16.56812 81.89969 112.95863 1.000 42.27518 566 ALA A CA 1
ATOM 8037 C C . ALA A 1 522 ? 15.56575 82.14696 111.83363 1.000 43.20081 566 ALA A C 1
ATOM 8038 O O . ALA A 1 522 ? 15.75624 81.66163 110.71838 1.000 43.15670 566 ALA A O 1
ATOM 8045 N N . ASN A 1 523 ? 14.54386 82.96890 112.08121 1.000 47.58672 567 ASN A N 1
ATOM 8046 C CA . ASN A 1 523 ? 13.53735 83.20839 111.04705 1.000 48.85920 567 ASN A CA 1
ATOM 8047 C C . ASN A 1 523 ? 14.13865 83.93365 109.84806 1.000 44.64264 567 ASN A C 1
ATOM 8048 O O . ASN A 1 523 ? 13.81685 83.61913 108.71254 1.000 44.97485 567 ASN A O 1
ATOM 8059 N N . ILE A 1 524 ? 15.05281 84.86291 110.08772 1.000 44.41849 568 ILE A N 1
ATOM 8060 C CA . ILE A 1 524 ? 15.72381 85.56907 109.00477 1.000 44.90623 568 ILE A CA 1
ATOM 8061 C C . ILE A 1 524 ? 16.58976 84.60926 108.19454 1.000 44.99403 568 ILE A C 1
ATOM 8062 O O . ILE A 1 524 ? 16.55230 84.62208 106.96168 1.000 44.28824 568 ILE A O 1
ATOM 8078 N N . LEU A 1 525 ? 17.42204 83.81801 108.87033 1.000 41.98944 569 LEU A N 1
ATOM 8079 C CA . LEU A 1 525 ? 18.27276 82.87479 108.15769 1.000 38.13702 569 LEU A CA 1
ATOM 8080 C C . LEU A 1 525 ? 17.45479 81.85286 107.38378 1.000 43.90818 569 LEU A C 1
ATOM 8081 O O . LEU A 1 525 ? 17.81084 81.48114 106.25632 1.000 42.95486 569 LEU A O 1
ATOM 8097 N N . LYS A 1 526 ? 16.36103 81.36962 107.97718 1.000 47.04303 570 LYS A N 1
ATOM 8098 C CA . LYS A 1 526 ? 15.55056 80.38090 107.28270 1.000 46.90410 570 LYS A CA 1
ATOM 8099 C C . LYS A 1 526 ? 14.82722 80.97531 106.07716 1.000 44.76962 570 LYS A C 1
ATOM 8100 O O . LYS A 1 526 ? 14.47160 80.23843 105.15941 1.000 43.96576 570 LYS A O 1
ATOM 8119 N N . TYR A 1 527 ? 14.58521 82.28299 106.06627 1.000 43.35284 571 TYR A N 1
ATOM 8120 C CA . TYR A 1 527 ? 14.02806 82.91668 104.87880 1.000 46.11482 571 TYR A CA 1
ATOM 8121 C C . TYR A 1 527 ? 15.01561 82.89495 103.70731 1.000 43.89083 571 TYR A C 1
ATOM 8122 O O . TYR A 1 527 ? 14.59872 82.93481 102.54314 1.000 45.49518 571 TYR A O 1
ATOM 8140 N N . HIS A 1 528 ? 16.31088 82.82205 103.99053 1.000 40.65303 572 HIS A N 1
ATOM 8141 C CA . HIS A 1 528 ? 17.35064 82.72533 102.96859 1.000 37.83541 572 HIS A CA 1
ATOM 8142 C C . HIS A 1 528 ? 17.58153 81.31725 102.45005 1.000 41.94815 572 HIS A C 1
ATOM 8143 O O . HIS A 1 528 ? 18.47192 81.13675 101.60410 1.000 43.40662 572 HIS A O 1
ATOM 8157 N N . ILE A 1 529 ? 16.78406 80.34008 102.87053 1.000 39.83178 573 ILE A N 1
ATOM 8158 C CA . ILE A 1 529 ? 17.02886 78.93267 102.55446 1.000 37.56542 573 ILE A CA 1
ATOM 8159 C C . ILE A 1 529 ? 15.79221 78.41148 101.85175 1.000 39.97340 573 ILE A C 1
ATOM 8160 O O . ILE A 1 529 ? 14.77076 78.15292 102.50374 1.000 38.92281 573 ILE A O 1
ATOM 8176 N N . GLY A 1 530 ? 15.91771 78.17585 100.54074 1.000 38.90000 574 GLY A N 1
ATOM 8177 C CA . GLY A 1 530 ? 14.87839 77.47794 99.81912 1.000 41.66796 574 GLY A CA 1
ATOM 8178 C C . GLY A 1 530 ? 14.82282 76.01456 100.20735 1.000 40.94016 574 GLY A C 1
ATOM 8179 O O . GLY A 1 530 ? 15.82326 75.41968 100.61259 1.000 44.82521 574 GLY A O 1
ATOM 8183 N N . ASP A 1 531 ? 13.63064 75.43334 100.05798 1.000 42.75436 575 ASP A N 1
ATOM 8184 C CA . ASP A 1 531 ? 13.35241 74.05747 100.45546 1.000 46.09433 575 ASP A CA 1
ATOM 8185 C C . ASP A 1 531 ? 13.53981 73.03671 99.33543 1.000 45.66925 575 ASP A C 1
ATOM 8186 O O . ASP A 1 531 ? 13.28912 71.85368 99.55907 1.000 45.73057 575 ASP A O 1
ATOM 8195 N N . GLU A 1 532 ? 13.97915 73.46113 98.15403 1.000 48.88486 576 GLU A N 1
ATOM 8196 C CA . GLU A 1 532 ? 14.37651 72.56844 97.07175 1.000 50.09703 576 GLU A CA 1
ATOM 8197 C C . GLU A 1 532 ? 15.57426 73.18899 96.35664 1.000 45.46294 576 GLU A C 1
ATOM 8198 O O . GLU A 1 532 ? 15.86771 74.37494 96.52236 1.000 42.95720 576 GLU A O 1
ATOM 8210 N N . ILE A 1 533 ? 16.25715 72.38429 95.53883 1.000 45.41858 577 ILE A N 1
ATOM 8211 C CA . ILE A 1 533 ? 17.51385 72.79671 94.91246 1.000 42.48093 577 ILE A CA 1
ATOM 8212 C C . ILE A 1 533 ? 17.15821 73.50253 93.61365 1.000 40.35328 577 ILE A C 1
ATOM 8213 O O . ILE A 1 533 ? 16.66449 72.87448 92.68299 1.000 41.07046 577 ILE A O 1
ATOM 8229 N N . LEU A 1 534 ? 17.51345 74.77652 93.51899 1.000 40.51982 578 LEU A N 1
ATOM 8230 C CA . LEU A 1 534 ? 17.31236 75.59286 92.32773 1.000 39.94396 578 LEU A CA 1
ATOM 8231 C C . LEU A 1 534 ? 18.70877 76.05810 91.90577 1.000 39.91954 578 LEU A C 1
ATOM 8232 O O . LEU A 1 534 ? 19.22236 77.03816 92.44917 1.000 40.38170 578 LEU A O 1
ATOM 8248 N N . VAL A 1 535 ? 19.32925 75.33522 90.97435 1.000 40.36575 579 VAL A N 1
ATOM 8249 C CA . VAL A 1 535 ? 20.54520 75.83127 90.32645 1.000 42.48292 579 VAL A CA 1
ATOM 8250 C C . VAL A 1 535 ? 20.16186 76.90297 89.30803 1.000 44.15216 579 VAL A C 1
ATOM 8251 O O . VAL A 1 535 ? 19.03033 76.95313 88.82653 1.000 39.80059 579 VAL A O 1
ATOM 8264 N N . SER A 1 536 ? 21.13518 77.74959 88.95261 1.000 47.14646 580 SER A N 1
ATOM 8265 C CA . SER A 1 536 ? 20.85204 78.90666 88.10131 1.000 45.91182 580 SER A CA 1
ATOM 8266 C C . SER A 1 536 ? 20.31259 78.51126 86.74466 1.000 44.05518 580 SER A C 1
ATOM 8267 O O . SER A 1 536 ? 19.51739 79.24847 86.14880 1.000 45.16146 580 SER A O 1
ATOM 8275 N N . GLY A 1 537 ? 20.70089 77.34960 86.23611 1.000 43.22090 581 GLY A N 1
ATOM 8276 C CA . GLY A 1 537 ? 20.16567 76.94752 84.94632 1.000 44.61529 581 GLY A CA 1
ATOM 8277 C C . GLY A 1 537 ? 18.72865 76.50442 84.98922 1.000 45.82341 581 GLY A C 1
ATOM 8278 O O . GLY A 1 537 ? 18.15049 76.26912 83.93372 1.000 45.38514 581 GLY A O 1
ATOM 8282 N N . GLY A 1 538 ? 18.13489 76.38751 86.17224 1.000 45.95797 582 GLY A N 1
ATOM 8283 C CA . GLY A 1 538 ? 16.71371 76.11837 86.26963 1.000 49.80373 582 GLY A CA 1
ATOM 8284 C C . GLY A 1 538 ? 15.81627 77.32600 86.46203 1.000 51.98357 582 GLY A C 1
ATOM 8285 O O . GLY A 1 538 ? 14.61456 77.14788 86.64779 1.000 52.83854 582 GLY A O 1
ATOM 8289 N N . ILE A 1 539 ? 16.35767 78.53883 86.40764 1.000 52.50433 583 ILE A N 1
ATOM 8290 C CA . ILE A 1 539 ? 15.63133 79.76857 86.69973 1.000 56.92427 583 ILE A CA 1
ATOM 8291 C C . ILE A 1 539 ? 15.27523 80.39408 85.35840 1.000 63.40880 583 ILE A C 1
ATOM 8292 O O . ILE A 1 539 ? 16.15712 80.66258 84.52868 1.000 64.57363 583 ILE A O 1
ATOM 8308 N N . GLY A 1 540 ? 13.99641 80.66407 85.16160 1.000 71.36955 584 GLY A N 1
ATOM 8309 C CA . GLY A 1 540 ? 13.50490 81.38021 83.98300 1.000 75.47711 584 GLY A CA 1
ATOM 8310 C C . GLY A 1 540 ? 13.23336 82.84045 84.27822 1.000 80.23078 584 GLY A C 1
ATOM 8311 O O . GLY A 1 540 ? 13.98656 83.50090 85.00661 1.000 75.16338 584 GLY A O 1
ATOM 8315 N N . ALA A 1 541 ? 12.14212 83.35308 83.70570 1.000 94.78484 585 ALA A N 1
ATOM 8316 C CA . ALA A 1 541 ? 11.76784 84.74192 83.94408 1.000 99.63719 585 ALA A CA 1
ATOM 8317 C C . ALA A 1 541 ? 11.48994 84.98868 85.42052 1.000 94.15177 585 ALA A C 1
ATOM 8318 O O . ALA A 1 541 ? 11.86579 86.03241 85.96507 1.000 100.12682 585 ALA A O 1
ATOM 8325 N N . LEU A 1 542 ? 10.83798 84.03687 86.08712 1.000 74.79715 586 LEU A N 1
ATOM 8326 C CA . LEU A 1 542 ? 10.41549 84.22228 87.46469 1.000 69.17457 586 LEU A CA 1
ATOM 8327 C C . LEU A 1 542 ? 9.91954 82.89818 88.03546 1.000 67.14498 586 LEU A C 1
ATOM 8328 O O . LEU A 1 542 ? 9.04560 82.24859 87.44175 1.000 69.35971 586 LEU A O 1
ATOM 8344 N N . VAL A 1 543 ? 10.44070 82.53156 89.20685 1.000 57.92916 587 VAL A N 1
ATOM 8345 C CA . VAL A 1 543 ? 10.14077 81.27480 89.88453 1.000 58.14427 587 VAL A CA 1
ATOM 8346 C C . VAL A 1 543 ? 9.97136 81.62515 91.34977 1.000 59.13583 587 VAL A C 1
ATOM 8347 O O . VAL A 1 543 ? 10.74580 82.42057 91.89002 1.000 57.59548 587 VAL A O 1
ATOM 8360 N N . ARG A 1 544 ? 8.96259 81.03194 91.98779 1.000 60.72976 588 ARG A N 1
ATOM 8361 C CA . ARG A 1 544 ? 8.79844 81.14892 93.42203 1.000 60.42794 588 ARG A CA 1
ATOM 8362 C C . ARG A 1 544 ? 9.41895 79.95688 94.10630 1.000 58.19572 588 ARG A C 1
ATOM 8363 O O . ARG A 1 544 ? 9.17137 78.80630 93.72238 1.000 58.02725 588 ARG A O 1
ATOM 8384 N N . LEU A 1 545 ? 10.22048 80.25182 95.12220 1.000 52.09972 589 LEU A N 1
ATOM 8385 C CA . LEU A 1 545 ? 10.89362 79.25354 95.93008 1.000 48.47804 589 LEU A CA 1
ATOM 8386 C C . LEU A 1 545 ? 10.45037 79.43022 97.37155 1.000 46.28168 589 LEU A C 1
ATOM 8387 O O . LEU A 1 545 ? 10.63980 80.50301 97.94831 1.000 44.67008 589 LEU A O 1
ATOM 8403 N N . LYS A 1 546 ? 9.82927 78.39233 97.92658 1.000 47.59709 590 LYS A N 1
ATOM 8404 C CA . LYS A 1 546 ? 9.39974 78.41349 99.32131 1.000 46.75294 590 LYS A CA 1
ATOM 8405 C C . LYS A 1 546 ? 10.61448 78.31517 100.25202 1.000 41.55659 590 LYS A C 1
ATOM 8406 O O . LYS A 1 546 ? 11.40363 77.36841 100.16834 1.000 45.30447 590 LYS A O 1
ATOM 8425 N N . SER A 1 547 ? 10.76772 79.28189 101.14477 1.000 41.98471 591 SER A N 1
ATOM 8426 C CA . SER A 1 547 ? 11.84879 79.23533 102.13111 1.000 41.77710 591 SER A CA 1
ATOM 8427 C C . SER A 1 547 ? 11.43650 78.35916 103.31089 1.000 42.64840 591 SER A C 1
ATOM 8428 O O . SER A 1 547 ? 10.27229 78.00701 103.47494 1.000 48.83120 591 SER A O 1
ATOM 8436 N N . LEU A 1 548 ? 12.42080 77.97777 104.12282 1.000 44.82500 592 LEU A N 1
ATOM 8437 C CA . LEU A 1 548 ? 12.14114 77.24809 105.36009 1.000 42.21934 592 LEU A CA 1
ATOM 8438 C C . LEU A 1 548 ? 11.39050 78.09991 106.38209 1.000 43.84086 592 LEU A C 1
ATOM 8439 O O . LEU A 1 548 ? 10.74281 77.55136 107.28446 1.000 45.45885 592 LEU A O 1
ATOM 8455 N N . GLN A 1 549 ? 11.46492 79.42991 106.27128 1.000 44.05876 593 GLN A N 1
ATOM 8456 C CA . GLN A 1 549 ? 10.64470 80.28351 107.11318 1.000 46.24658 593 GLN A CA 1
ATOM 8457 C C . GLN A 1 549 ? 9.18109 80.20792 106.72914 1.000 49.20377 593 GLN A C 1
ATOM 8458 O O . GLN A 1 549 ? 8.34614 80.55847 107.56435 1.000 49.09440 593 GLN A O 1
ATOM 8472 N N . GLY A 1 550 ? 8.86445 79.79604 105.48515 1.000 51.18151 594 GLY A N 1
ATOM 8473 C CA . GLY A 1 550 ? 7.49373 79.62256 105.03795 1.000 51.95364 594 GLY A CA 1
ATOM 8474 C C . GLY A 1 550 ? 7.10993 80.50361 103.86262 1.000 53.70220 594 GLY A C 1
ATOM 8475 O O . GLY A 1 550 ? 6.39782 80.06864 102.94465 1.000 50.54685 594 GLY A O 1
ATOM 8479 N N . ASP A 1 551 ? 7.54843 81.75957 103.89446 1.000 54.66582 595 ASP A N 1
ATOM 8480 C CA . ASP A 1 551 ? 7.24838 82.67401 102.80805 1.000 56.33254 595 ASP A CA 1
ATOM 8481 C C . ASP A 1 551 ? 8.14686 82.36633 101.61539 1.000 55.94560 595 ASP A C 1
ATOM 8482 O O . ASP A 1 551 ? 9.21428 81.74895 101.74663 1.000 52.90106 595 ASP A O 1
ATOM 8491 N N . LYS A 1 552 ? 7.72207 82.83789 100.44811 1.000 55.79767 596 LYS A N 1
ATOM 8492 C CA . LYS A 1 552 ? 8.34350 82.46488 99.19186 1.000 57.19977 596 LYS A CA 1
ATOM 8493 C C . LYS A 1 552 ? 9.29633 83.54762 98.71118 1.000 54.79557 596 LYS A C 1
ATOM 8494 O O . LYS A 1 552 ? 9.02784 84.74181 98.84163 1.000 57.63359 596 LYS A O 1
ATOM 8513 N N . LEU A 1 553 ? 10.41323 83.11074 98.16054 1.000 47.85418 597 LEU A N 1
ATOM 8514 C CA . LEU A 1 553 ? 11.37675 83.98856 97.51196 1.000 48.88465 597 LEU A CA 1
ATOM 8515 C C . LEU A 1 553 ? 11.00648 84.11045 96.03926 1.000 50.01773 597 LEU A C 1
ATOM 8516 O O . LEU A 1 553 ? 10.43074 83.18596 95.45835 1.000 52.97531 597 LEU A O 1
ATOM 8532 N N . GLU A 1 554 ? 11.31026 85.26555 95.45247 1.000 50.29349 598 GLU A N 1
ATOM 8533 C CA . GLU A 1 554 ? 11.07154 85.52085 94.03455 1.000 51.22362 598 GLU A CA 1
ATOM 8534 C C . GLU A 1 554 ? 12.43001 85.49659 93.35058 1.000 49.48227 598 GLU A C 1
ATOM 8535 O O . GLU A 1 554 ? 13.24741 86.39214 93.57004 1.000 46.93474 598 GLU A O 1
ATOM 8547 N N . VAL A 1 555 ? 12.67500 84.47375 92.54175 1.000 49.33871 599 VAL A N 1
ATOM 8548 C CA . VAL A 1 555 ? 13.95768 84.27575 91.87194 1.000 45.21771 599 VAL A CA 1
ATOM 8549 C C . VAL A 1 555 ? 13.73811 84.42353 90.37496 1.000 45.49958 599 VAL A C 1
ATOM 8550 O O . VAL A 1 555 ? 12.72440 83.97258 89.83576 1.000 49.85008 599 VAL A O 1
ATOM 8563 N N . SER A 1 556 ? 14.69223 85.06377 89.71185 1.000 44.21402 600 SER A N 1
ATOM 8564 C CA . SER A 1 556 ? 14.58566 85.39221 88.29942 1.000 50.53722 600 SER A CA 1
ATOM 8565 C C . SER A 1 556 ? 15.98664 85.38485 87.71054 1.000 51.75060 600 SER A C 1
ATOM 8566 O O . SER A 1 556 ? 16.97859 85.47891 88.43663 1.000 49.85850 600 SER A O 1
ATOM 8574 N N . LEU A 1 557 ? 16.05656 85.28102 86.38421 1.000 56.13024 601 LEU A N 1
ATOM 8575 C CA . LEU A 1 557 ? 17.31604 85.35429 85.64564 1.000 63.91289 601 LEU A CA 1
ATOM 8576 C C . LEU A 1 557 ? 17.14117 86.40821 84.56667 1.000 68.83498 601 LEU A C 1
ATOM 8577 O O . LEU A 1 557 ? 16.23374 86.29735 83.74293 1.000 69.68486 601 LEU A O 1
ATOM 8593 N N . LYS A 1 558 ? 18.01805 87.40975 84.56630 1.000 77.75364 602 LYS A N 1
ATOM 8594 C CA . LYS A 1 558 ? 17.98768 88.49867 83.59845 1.000 84.04898 602 LYS A CA 1
ATOM 8595 C C . LYS A 1 558 ? 19.41678 88.84446 83.23136 1.000 84.38473 602 LYS A C 1
ATOM 8596 O O . LYS A 1 558 ? 20.24416 89.09148 84.11469 1.000 85.41452 602 LYS A O 1
ATOM 8615 N N . ASN A 1 559 ? 19.68619 88.86314 81.92911 1.000 78.61538 603 ASN A N 1
ATOM 8616 C CA . ASN A 1 559 ? 21.01163 89.13300 81.37869 1.000 78.84090 603 ASN A CA 1
ATOM 8617 C C . ASN A 1 559 ? 22.06309 88.22206 82.00020 1.000 76.90660 603 ASN A C 1
ATOM 8618 O O . ASN A 1 559 ? 23.18587 88.63837 82.29982 1.000 76.76979 603 ASN A O 1
ATOM 8629 N N . ASN A 1 560 ? 21.70902 86.94600 82.16253 1.000 77.59248 604 ASN A N 1
ATOM 8630 C CA . ASN A 1 560 ? 22.58412 85.89072 82.66952 1.000 78.82012 604 ASN A CA 1
ATOM 8631 C C . ASN A 1 560 ? 22.93654 86.06002 84.14348 1.000 71.18698 604 ASN A C 1
ATOM 8632 O O . ASN A 1 560 ? 23.84978 85.37715 84.61600 1.000 71.69758 604 ASN A O 1
ATOM 8643 N N . VAL A 1 561 ? 22.23128 86.92382 84.88544 1.000 64.49685 605 VAL A N 1
ATOM 8644 C CA . VAL A 1 561 ? 22.45021 87.11438 86.32543 1.000 57.08692 605 VAL A CA 1
ATOM 8645 C C . VAL A 1 561 ? 21.20575 86.65788 87.06682 1.000 51.53224 605 VAL A C 1
ATOM 8646 O O . VAL A 1 561 ? 20.10455 87.14964 86.79720 1.000 49.88631 605 VAL A O 1
ATOM 8659 N N . VAL A 1 562 ? 21.39713 85.74913 88.02681 1.000 51.62366 606 VAL A N 1
ATOM 8660 C CA . VAL A 1 562 ? 20.32478 85.36207 88.93629 1.000 50.00087 606 VAL A CA 1
ATOM 8661 C C . VAL A 1 562 ? 20.07209 86.49614 89.92559 1.000 47.19372 606 VAL A C 1
ATOM 8662 O O . VAL A 1 562 ? 21.01634 87.07982 90.48612 1.000 45.29455 606 VAL A O 1
ATOM 8675 N N . SER A 1 563 ? 18.79302 86.80305 90.15073 1.000 45.95394 607 SER A N 1
ATOM 8676 C CA . SER A 1 563 ? 18.37616 87.72263 91.19867 1.000 47.51158 607 SER A CA 1
ATOM 8677 C C . SER A 1 563 ? 17.38840 87.01087 92.12031 1.000 48.00627 607 SER A C 1
ATOM 8678 O O . SER A 1 563 ? 16.65233 86.12258 91.68336 1.000 45.78083 607 SER A O 1
ATOM 8686 N N . VAL A 1 564 ? 17.43038 87.35532 93.41399 1.000 50.12448 608 VAL A N 1
ATOM 8687 C CA . VAL A 1 564 ? 16.46924 86.87460 94.40528 1.000 42.43774 608 VAL A CA 1
ATOM 8688 C C . VAL A 1 564 ? 15.97782 88.09386 95.18149 1.000 43.36415 608 VAL A C 1
ATOM 8689 O O . VAL A 1 564 ? 16.77435 88.81159 95.79015 1.000 46.60260 608 VAL A O 1
ATOM 8702 N N . ASN A 1 565 ? 14.67362 88.36155 95.11184 1.000 45.91909 609 ASN A N 1
ATOM 8703 C CA . ASN A 1 565 ? 14.08306 89.54400 95.74988 1.000 47.39670 609 ASN A CA 1
ATOM 8704 C C . ASN A 1 565 ? 14.84285 90.81690 95.39510 1.000 48.96094 609 ASN A C 1
ATOM 8705 O O . ASN A 1 565 ? 15.16799 91.61971 96.26506 1.000 49.17306 609 ASN A O 1
ATOM 8716 N N . LYS A 1 566 ? 15.20047 90.95465 94.10996 1.000 48.88508 610 LYS A N 1
ATOM 8717 C CA . LYS A 1 566 ? 15.88684 92.12437 93.55849 1.000 50.41918 610 LYS A CA 1
ATOM 8718 C C . LYS A 1 566 ? 17.31017 92.28704 94.08410 1.000 49.41482 610 LYS A C 1
ATOM 8719 O O . LYS A 1 566 ? 17.87637 93.38212 94.04041 1.000 51.28883 610 LYS A O 1
ATOM 8738 N N . GLU A 1 567 ? 17.91306 91.19827 94.54814 1.000 47.67860 611 GLU A N 1
ATOM 8739 C CA . GLU A 1 567 ? 19.30386 91.12564 94.97182 1.000 46.21376 611 GLU A CA 1
ATOM 8740 C C . GLU A 1 567 ? 20.05358 90.25786 93.98018 1.000 45.08847 611 GLU A C 1
ATOM 8741 O O . GLU A 1 567 ? 19.73080 89.05745 93.88971 1.000 39.95399 611 GLU A O 1
ATOM 8753 N N . PRO A 1 568 ? 21.05984 90.78028 93.24741 1.000 45.93612 612 PRO A N 1
ATOM 8754 C CA . PRO A 1 568 ? 21.79305 89.90852 92.32718 1.000 46.25699 612 PRO A CA 1
ATOM 8755 C C . PRO A 1 568 ? 22.73423 88.94680 93.04194 1.000 44.60438 612 PRO A C 1
ATOM 8756 O O . PRO A 1 568 ? 23.35240 89.27029 94.04647 1.000 43.49350 612 PRO A O 1
ATOM 8767 N N . VAL A 1 569 ? 22.82661 87.74260 92.51380 1.000 47.73416 613 VAL A N 1
ATOM 8768 C CA . VAL A 1 569 ? 23.75524 86.74069 93.02967 1.000 46.04563 613 VAL A CA 1
ATOM 8769 C C . VAL A 1 569 ? 25.15848 87.08241 92.54198 1.000 45.09723 613 VAL A C 1
ATOM 8770 O O . VAL A 1 569 ? 25.37154 87.28116 91.34785 1.000 46.25729 613 VAL A O 1
ATOM 8783 N N . ALA A 1 570 ? 26.11564 87.14692 93.46753 1.000 43.70314 614 ALA A N 1
ATOM 8784 C CA . ALA A 1 570 ? 27.50134 87.43057 93.12898 1.000 43.38706 614 ALA A CA 1
ATOM 8785 C C . ALA A 1 570 ? 28.23016 86.19618 92.62396 1.000 41.71277 614 ALA A C 1
ATOM 8786 O O . ALA A 1 570 ? 29.09784 86.31984 91.75389 1.000 42.48945 614 ALA A O 1
ATOM 8793 N N . GLU A 1 571 ? 27.84512 85.00486 93.10141 1.000 42.27946 615 GLU A N 1
ATOM 8794 C CA . GLU A 1 571 ? 28.52610 83.76378 92.71647 1.000 48.91954 615 GLU A CA 1
ATOM 8795 C C . GLU A 1 571 ? 27.54304 82.61407 92.84742 1.000 46.56527 615 GLU A C 1
ATOM 8796 O O . GLU A 1 571 ? 27.24761 82.17586 93.97319 1.000 41.40562 615 GLU A O 1
ATOM 8808 N N . PRO A 1 572 ? 27.03946 82.07623 91.70307 1.000 40.56127 616 PRO A N 1
ATOM 8809 C CA . PRO A 1 572 ? 25.99967 81.04682 91.81920 1.000 41.96454 616 PRO A CA 1
ATOM 8810 C C . PRO A 1 572 ? 26.57381 79.63711 91.81336 1.000 40.82334 616 PRO A C 1
ATOM 8811 O O . PRO A 1 572 ? 27.72603 79.40252 91.48371 1.000 39.83039 616 PRO A O 1
ATOM 8822 N N . ASP A 1 573 ? 25.72515 78.68768 92.20360 1.000 37.88709 617 ASP A N 1
ATOM 8823 C CA . ASP A 1 573 ? 25.88487 77.27101 91.82729 1.000 40.42348 617 ASP A CA 1
ATOM 8824 C C . ASP A 1 573 ? 27.07423 76.61191 92.51277 1.000 42.23611 617 ASP A C 1
ATOM 8825 O O . ASP A 1 573 ? 27.76670 75.77215 91.92722 1.000 44.24852 617 ASP A O 1
ATOM 8834 N N . ILE A 1 574 ? 27.32585 76.97711 93.76522 1.000 41.69659 618 ILE A N 1
ATOM 8835 C CA . ILE A 1 574 ? 28.34353 76.27060 94.52681 1.000 37.94223 618 ILE A CA 1
ATOM 8836 C C . ILE A 1 574 ? 27.62999 75.03167 95.03490 1.000 40.57999 618 ILE A C 1
ATOM 8837 O O . ILE A 1 574 ? 26.80302 75.11085 95.96444 1.000 45.20551 618 ILE A O 1
ATOM 8853 N N . MET A 1 575 ? 27.94981 73.88447 94.45694 1.000 38.61992 619 MET A N 1
ATOM 8854 C CA . MET A 1 575 ? 27.18794 72.67233 94.73424 1.000 44.39955 619 MET A CA 1
ATOM 8855 C C . MET A 1 575 ? 27.64545 72.03813 96.04760 1.000 46.48094 619 MET A C 1
ATOM 8856 O O . MET A 1 575 ? 28.83999 71.99894 96.35139 1.000 42.67228 619 MET A O 1
ATOM 8870 N N . ALA A 1 576 ? 26.67254 71.50695 96.80014 1.000 46.27593 620 ALA A N 1
ATOM 8871 C CA . ALA A 1 576 ? 26.88848 70.82545 98.06910 1.000 44.33280 620 ALA A CA 1
ATOM 8872 C C . ALA A 1 576 ? 26.12146 69.50938 98.05466 1.000 43.82951 620 ALA A C 1
ATOM 8873 O O . ALA A 1 576 ? 25.15150 69.34829 97.31663 1.000 39.34558 620 ALA A O 1
ATOM 8880 N N . THR A 1 577 ? 26.55032 68.56611 98.89815 1.000 44.17188 621 THR A N 1
ATOM 8881 C CA . THR A 1 577 ? 25.89442 67.26115 98.94393 1.000 45.40534 621 THR A CA 1
ATOM 8882 C C . THR A 1 577 ? 24.44309 67.32950 99.41296 1.000 44.26278 621 THR A C 1
ATOM 8883 O O . THR A 1 577 ? 23.69760 66.37855 99.18341 1.000 44.85399 621 THR A O 1
ATOM 8894 N N . ASN A 1 578 ? 24.04420 68.39694 100.10770 1.000 42.47310 622 ASN A N 1
ATOM 8895 C CA . ASN A 1 578 ? 22.68105 68.57406 100.59973 1.000 40.90437 622 ASN A CA 1
ATOM 8896 C C . ASN A 1 578 ? 22.06630 69.89781 100.14787 1.000 41.32510 622 ASN A C 1
ATOM 8897 O O . ASN A 1 578 ? 21.06188 70.34152 100.72016 1.000 41.81846 622 ASN A O 1
ATOM 8908 N N . GLY A 1 579 ? 22.62761 70.53940 99.13396 1.000 43.95352 623 GLY A N 1
ATOM 8909 C CA . GLY A 1 579 ? 22.00316 71.72880 98.59348 1.000 44.17907 623 GLY A CA 1
ATOM 8910 C C . GLY A 1 579 ? 22.90768 72.39936 97.58176 1.000 43.06676 623 GLY A C 1
ATOM 8911 O O . GLY A 1 579 ? 23.87459 71.80455 97.10224 1.000 43.38660 623 GLY A O 1
ATOM 8915 N N . VAL A 1 580 ? 22.58389 73.65394 97.29534 1.000 37.25296 624 VAL A N 1
ATOM 8916 C CA . VAL A 1 580 ? 23.38132 74.51420 96.43186 1.000 41.74501 624 VAL A CA 1
ATOM 8917 C C . VAL A 1 580 ? 23.45495 75.85584 97.13752 1.000 41.57717 624 VAL A C 1
ATOM 8918 O O . VAL A 1 580 ? 22.48180 76.25748 97.78278 1.000 38.30290 624 VAL A O 1
ATOM 8931 N N . VAL A 1 581 ? 24.61344 76.52983 97.03671 1.000 41.47985 625 VAL A N 1
ATOM 8932 C CA . VAL A 1 581 ? 24.84681 77.80592 97.70979 1.000 38.70285 625 VAL A CA 1
ATOM 8933 C C . VAL A 1 581 ? 24.98304 78.86502 96.62940 1.000 38.75384 625 VAL A C 1
ATOM 8934 O O . VAL A 1 581 ? 25.74368 78.67800 95.68038 1.000 42.75944 625 VAL A O 1
ATOM 8947 N N . HIS A 1 582 ? 24.27285 79.97886 96.79391 1.000 38.74314 626 HIS A N 1
ATOM 8948 C CA . HIS A 1 582 ? 24.41707 81.17205 95.96463 1.000 39.72691 626 HIS A CA 1
ATOM 8949 C C . HIS A 1 582 ? 24.85061 82.32764 96.86499 1.000 38.02885 626 HIS A C 1
ATOM 8950 O O . HIS A 1 582 ? 24.16822 82.64080 97.84718 1.000 39.34745 626 HIS A O 1
ATOM 8964 N N . VAL A 1 583 ? 25.92063 83.00131 96.50151 1.000 37.70187 627 VAL A N 1
ATOM 8965 C CA . VAL A 1 583 ? 26.46878 84.06271 97.33275 1.000 37.22931 627 VAL A CA 1
ATOM 8966 C C . VAL A 1 583 ? 25.74601 85.35480 97.00674 1.000 37.79737 627 VAL A C 1
ATOM 8967 O O . VAL A 1 583 ? 25.55108 85.67858 95.81783 1.000 39.48333 627 VAL A O 1
ATOM 8980 N N . ILE A 1 584 ? 25.39977 86.12340 98.05898 1.000 37.05546 628 ILE A N 1
ATOM 8981 C CA . ILE A 1 584 ? 24.86575 87.47176 97.91046 1.000 38.49900 628 ILE A CA 1
ATOM 8982 C C . ILE A 1 584 ? 25.62879 88.43226 98.78795 1.000 37.17422 628 ILE A C 1
ATOM 8983 O O . ILE A 1 584 ? 26.16573 88.03540 99.82920 1.000 42.79700 628 ILE A O 1
ATOM 8999 N N . THR A 1 585 ? 25.67085 89.70424 98.38613 1.000 37.87529 629 THR A N 1
ATOM 9000 C CA . THR A 1 585 ? 26.42716 90.73192 99.09785 1.000 43.33600 629 THR A CA 1
ATOM 9001 C C . THR A 1 585 ? 25.54274 91.73684 99.82219 1.000 46.03378 629 THR A C 1
ATOM 9002 O O . THR A 1 585 ? 26.05435 92.71822 100.36858 1.000 43.97957 629 THR A O 1
ATOM 9013 N N . ASN A 1 586 ? 24.23473 91.50020 99.88398 1.000 47.33071 630 ASN A N 1
ATOM 9014 C CA . ASN A 1 586 ? 23.39149 92.15632 100.87487 1.000 43.86664 630 ASN A CA 1
ATOM 9015 C C . ASN A 1 586 ? 22.39276 91.15139 101.39657 1.000 42.20758 630 ASN A C 1
ATOM 9016 O O . ASN A 1 586 ? 22.08695 90.16383 100.73046 1.000 44.41371 630 ASN A O 1
ATOM 9027 N N . VAL A 1 587 ? 21.86947 91.42311 102.59198 1.000 42.03796 631 VAL A N 1
ATOM 9028 C CA . VAL A 1 587 ? 20.87260 90.55763 103.20663 1.000 45.42911 631 VAL A CA 1
ATOM 9029 C C . VAL A 1 587 ? 19.52758 90.80936 102.53953 1.000 48.99318 631 VAL A C 1
ATOM 9030 O O . VAL A 1 587 ? 19.19492 91.94208 102.14813 1.000 51.20378 631 VAL A O 1
ATOM 9043 N N . LEU A 1 588 ? 18.74856 89.74272 102.41632 1.000 45.34424 632 LEU A N 1
ATOM 9044 C CA . LEU A 1 588 ? 17.49181 89.82257 101.68349 1.000 50.00121 632 LEU A CA 1
ATOM 9045 C C . LEU A 1 588 ? 16.42502 90.51064 102.52545 1.000 56.35182 632 LEU A C 1
ATOM 9046 O O . LEU A 1 588 ? 16.37404 90.33971 103.74568 1.000 51.62412 632 LEU A O 1
ATOM 9062 N N . HIS A 1 589 ? 15.58394 91.28226 101.84197 1.000 81.90607 633 HIS A N 1
ATOM 9063 C CA . HIS A 1 589 ? 14.47376 92.05697 102.37764 1.000 98.90171 633 HIS A CA 1
ATOM 9064 C C . HIS A 1 589 ? 13.21057 91.20916 102.33287 1.000 99.12399 633 HIS A C 1
ATOM 9065 O O . HIS A 1 589 ? 13.02212 90.42965 101.39569 1.000 101.01678 633 HIS A O 1
ATOM 9079 N N . HIS A 1 590 ? 12.36882 91.32003 103.36648 1.000 93.03768 634 HIS A N 1
ATOM 9080 C CA . HIS A 1 590 ? 11.12905 90.54710 103.36167 1.000 95.97138 634 HIS A CA 1
ATOM 9081 C C . HIS A 1 590 ? 10.09824 91.19246 102.43442 1.000 107.52291 634 HIS A C 1
ATOM 9082 O O . HIS A 1 590 ? 9.86990 92.40334 102.49822 1.000 98.11551 634 HIS A O 1
ATOM 9096 N N . HIS A 1 591 ? 9.45360 90.37931 101.59688 1.000 143.78390 635 HIS A N 1
ATOM 9097 C CA . HIS A 1 591 ? 8.57407 90.82397 100.51803 1.000 153.14606 635 HIS A CA 1
ATOM 9098 C C . HIS A 1 591 ? 7.09866 90.57430 100.93509 1.000 160.78098 635 HIS A C 1
ATOM 9099 O O . HIS A 1 591 ? 6.78492 90.63477 102.12950 1.000 158.66814 635 HIS A O 1
ATOM 9113 N N . HIS A 1 592 ? 6.21724 90.29342 99.95729 1.000 173.57882 636 HIS A N 1
ATOM 9114 C CA . HIS A 1 592 ? 4.79800 90.63684 99.97921 1.000 180.51431 636 HIS A CA 1
ATOM 9115 C C . HIS A 1 592 ? 3.92625 89.38507 99.99864 1.000 178.55545 636 HIS A C 1
ATOM 9116 O O . HIS A 1 592 ? 3.64007 88.82440 98.94405 1.000 184.77893 636 HIS A O 1
ATOM 9130 N N . HIS A 1 593 ? 3.44648 88.96294 101.16245 1.000 155.77967 637 HIS A N 1
ATOM 9131 C CA . HIS A 1 593 ? 2.38630 87.94094 101.16743 1.000 151.10594 637 HIS A CA 1
ATOM 9132 C C . HIS A 1 593 ? 1.47925 88.11758 102.39482 1.000 149.45234 637 HIS A C 1
ATOM 9133 O O . HIS A 1 593 ? 0.68908 89.05813 102.46078 1.000 150.77431 637 HIS A O 1
#

GO terms:
  GO:0005576 extracellular region (C, EXP)
  GO:0005178 integrin binding (F, TAS)
  GO:0005576 extracellular region (C, TAS)
  GO:0007162 negative regulation of cell adhesion (P, TAS)
  GO:0007601 visual perception (P, TAS)
  GO:0008283 cell population proliferation (P, TAS)
  GO:0005886 plasma membrane (C, TAS)
  GO:0042802 identical protein binding (F, IPI)
  GO:0005515 protein binding (F, IPI)
  GO:0005576 extracellular region (C, IDA)
  GO:0005802 trans-Golgi network (C, IDA)
  GO:0005576 extracellular region (C, HDA)
  GO:0031012 extracellular matrix (C, HDA)
  GO:0005518 collagen binding (F, IPI)
  GO:0071953 elastic fiber (C, TAS)
  GO:0001525 angiogenesis (P, IEP)
  GO:0070062 extracellular exosome (C, HDA)

Secondary structure (DSSP, 8-state):
--EEEEEEESSS--EEEEE--S---SEETTEEEEEEEEE-TTEE--TTSSS--EEPPP--HHHHHHHTT-HHHHHHHHHHTSHHHHHHSSS-EEEEEEPHHHHHS--HHHHHHHHTSHHHHHHHHHHHTEESS---GGG--TT-EEE-SSTT-EEEEEE-TTS-EEETTEEEEEEEEEETTEEEEEESS--------HHHHHHH-GGGHHHHHHHHHHTTHHHHHSS--EEEEEE-HHHHHTS-HHHHHHHHTSHHHHHHHHHTTEESS---GGG-SS-EEEEBTTS-EEEEEEETTEEEETTB--EEEEEEEETTEEEEEESS----GGGS-HHHHHTTSTTHHHHHHHHHTT-THHHHS---EEEEEE-GGGGTT-PPP-SHHHHHHHHTTEEES---GGG--TT-EEEBTTS-EEEEEE-SS-EEETTEEEEEEEEE-SS-EEEEESS------S-HHHHHHTSGGGHHHHHHHHHTT-TTGGGSS--EEEEEE-HHHHHHS-HHHHTTSTT-HHHHHHHHHHTEESS---GGG--S-EEEEBTTSSEEEEEEETTEEEETTEE-SEEEEEETTEEEEEESSPPPP---

InterPro domains:
  IPR000782 FAS1 domain [PF02469] (124-236)
  IPR000782 FAS1 domain [PF02469] (252-373)
  IPR000782 FAS1 domain [PF02469] (387-500)
  IPR000782 FAS1 domain [PF02469] (514-634)
  IPR000782 FAS1 domain [PS50213] (103-236)
  IPR000782 FAS1 domain [PS50213] (240-371)
  IPR000782 FAS1 domain [PS50213] (375-498)
  IPR000782 FAS1 domain [PS50213] (502-632)
  IPR000782 FAS1 domain [SM00554] (139-239)
  IPR000782 FAS1 domain [SM00554] (276-374)
  IPR000782 FAS1 domain [SM00554] (411-501)
  IPR000782 FAS1 domain [SM00554] (538-635)
  IPR011489 EMI domain [PS51041] (45-99)
  IPR016666 TGF beta-induced protein/periostin [PIRSF016553] (5-683)
  IPR036378 FAS1 domain superfamily [G3DSA:2.30.180.10] (106-236)
  IPR036378 FAS1 domain superfamily [G3DSA:2.30.180.10] (237-374)
  IPR036378 FAS1 domain superfamily [G3DSA:2.30.180.10] (378-500)
  IPR036378 FAS1 domain superfamily [G3DSA:2.30.180.10] (502-632)
  IPR036378 FAS1 domain superfamily [SSF82153] (74-236)
  IPR036378 FAS1 domain superfamily [SSF82153] (240-374)

Radius of gyration: 36.04 Å; Cα contacts (8 Å, |Δi|>4): 1242; chains: 1; bounding box: 57×60×114 Å

Sequence (592 aa):
PNVCAVQKVIGTNRKYFTNCKQWYQRKICGKSTVISYECCPGYEKVPGEKGCPAALPLSNLYETLGVVGSTTTQLYTDRTEKLRPEMEGPGSFTIFAPSNEAWASLPAEVLDSLVSNVNIELLNALRYHMVGRRVLTDELKHGMTLTSMYQNSNIQIHHYPNGIVTVNCARLLKADHHATNGVVHLIDKVISTITNNIQQIIEIEDTFETLRAAVAASGLNTMLEGNGQYTLLAPTNEAFEKIPSETLNRILGDPEALRDLLNNHILKSAMCAEAIVAGLSVETLEGTTLEVGCSGDMLTINGKAIISNKDILATNGVIHYIDELLIPDSAKTLFELAAESDVSTAIDLFRQAGLGNHLSGSERLTLLAPLNSVFKDGTPPIDAHTRNLLRNHIIKDQLASKYLYHGQTLETLGGKKLRVFVYRNSLCIENSCIAAHDKRGRYGTLFTMDRVLTPPMGTVMDVLKGDNRFSMLVAAIQSAGLTETLNREGVYTVFAPTNEAFRALPPREWSRLLGDAKELANILKYHIGDEILVSGGIGALVRLKSLQGDKLEVSLKNNVVSVNKEPVAEPDIMATNGVVHVITNVLHHHHH

CATH classification: 2.30.180.10 (+2 more: 2.30.180.10, 2.30.180.10)

Foldseek 3Di:
DQKWKWKAQPPDRDIATDRDDDDDDQAFLNTGIDMDIDGAQFFACDPPDPHGPHGHDFAFQLVVCVVVQLVVLNVLCVLLVPCVCVRRDDFAKEFQREHPVQVVDADPVLVVVCVVPPNVVSVLLRQQRMARHADFPVRQDAADWGQTRRVRFTWGWHQDPVGWIATLLWTFRHTFNDHPRYGYTYTHHRDDGADAFPLVVLVPDPQNPVVNVLCVLLVVSVVSRDAAAKEFQGEGPLQLVVDPPVLSCLQSVPNVSSVLQRQQRMFRHADFPVSARAWDWGATSSGDIWTWHHHVSFIDTNNHRFFPATSDDHPHHGYTYGNHGDRAQASAFQCVVPCPHQQVVQLVLCVLLVNCVCGHDQFFKEAEGEGPVQQPVHDDDRDVVVSLLRQQRIFHHADAQVVDDAQDWTAGSSGDTWGWHDAPPWIDTQQWTFDDGWRHYNRHIYGYIHYRDDAADAWPLVVLVVDQFQPVVNVLCVLLVNVVVRRDAAAKEAAGAGPLQLVVDDPVVVCVCPVCSPVSNLQRQQRIFRHADFLVNAAQWDWTQGSNGHTWIWGADPNWIDIQNFTFPAWRNDHNRYTYTYTHHRHDDDDD

B-factor: mean 61.26, std 24.55, range [28.9, 216.69]

Organism: Homo sapiens (NCBI:txid9606)